Protein AF-0000000078825657 (afdb_homodimer)

Organism: Clostridium kluyveri (strain ATCC 8527 / DSM 555 / NBRC 12016 / NCIMB 10680 / K1) (NCBI:txid431943)

Structure (mmCIF, N/CA/C/O backbone):
data_AF-0000000078825657-model_v1
#
loop_
_entity.id
_entity.type
_entity.pdbx_description
1 polymer 'phosphoenolpyruvate--glycerone phosphotransferase'
#
loop_
_atom_site.group_PDB
_atom_site.id
_atom_site.type_symbol
_atom_site.label_atom_id
_atom_site.label_alt_id
_atom_site.label_comp_id
_atom_site.label_asym_id
_atom_site.label_entity_id
_atom_site.label_seq_id
_atom_site.pdbx_PDB_ins_code
_atom_site.Cartn_x
_atom_site.Cartn_y
_atom_site.Cartn_z
_atom_site.occupancy
_atom_site.B_iso_or_equiv
_atom_site.auth_seq_id
_atom_site.auth_comp_id
_atom_site.auth_asym_id
_atom_site.auth_atom_id
_atom_site.pdbx_PDB_model_num
ATOM 1 N N . MET A 1 1 ? 12.836 27.781 6.578 1 86.06 1 MET A N 1
ATOM 2 C CA . MET A 1 1 ? 13.523 26.703 7.297 1 86.06 1 MET A CA 1
ATOM 3 C C . MET A 1 1 ? 13.461 25.391 6.516 1 86.06 1 MET A C 1
ATOM 5 O O . MET A 1 1 ? 12.445 25.094 5.883 1 86.06 1 MET A O 1
ATOM 9 N N . SER A 1 2 ? 14.602 24.688 6.484 1 94.75 2 SER A N 1
ATOM 10 C CA . SER A 1 2 ? 14.664 23.375 5.848 1 94.75 2 SER A CA 1
ATOM 11 C C . SER A 1 2 ? 14.953 22.281 6.867 1 94.75 2 SER A C 1
ATOM 13 O O . SER A 1 2 ? 15.578 22.531 7.902 1 94.75 2 SER A O 1
ATOM 15 N N . ILE A 1 3 ? 14.375 21.156 6.621 1 96.5 3 ILE A N 1
ATOM 16 C CA . ILE A 1 3 ? 14.648 20.016 7.496 1 96.5 3 ILE A CA 1
ATOM 17 C C . ILE A 1 3 ? 15.336 18.906 6.707 1 96.5 3 ILE A C 1
ATOM 19 O O . ILE A 1 3 ? 15.109 18.766 5.504 1 96.5 3 ILE A O 1
ATOM 23 N N . ASN A 1 4 ? 16.219 18.203 7.438 1 97 4 ASN A N 1
ATOM 24 C CA . ASN A 1 4 ? 16.969 17.125 6.801 1 97 4 ASN A CA 1
ATOM 25 C C . ASN A 1 4 ? 16.406 15.75 7.164 1 97 4 ASN A C 1
ATOM 27 O O . ASN A 1 4 ? 15.375 15.656 7.832 1 97 4 ASN A O 1
ATOM 31 N N . GLY A 1 5 ? 17.047 14.68 6.699 1 97.38 5 GLY A N 1
ATOM 32 C CA . GLY A 1 5 ? 16.562 13.32 6.871 1 97.38 5 GLY A CA 1
ATOM 33 C C . GLY A 1 5 ? 16.438 12.906 8.328 1 97.38 5 GLY A C 1
ATOM 34 O O . GLY A 1 5 ? 15.484 12.211 8.703 1 97.38 5 GLY A O 1
ATOM 35 N N . VAL A 1 6 ? 17.359 13.289 9.102 1 97.12 6 VAL A N 1
ATOM 36 C CA . VAL A 1 6 ? 17.328 12.969 10.523 1 97.12 6 VAL A CA 1
ATOM 37 C C . VAL A 1 6 ? 16.109 13.617 11.18 1 97.12 6 VAL A C 1
ATOM 39 O O . VAL A 1 6 ? 15.43 12.992 11.992 1 97.12 6 VAL A O 1
ATOM 42 N N . GLN A 1 7 ? 15.859 14.836 10.82 1 97.19 7 GLN A N 1
ATOM 43 C CA . GLN A 1 7 ? 14.727 15.57 11.375 1 97.19 7 GLN A CA 1
ATOM 44 C C . GLN A 1 7 ? 13.406 15 10.875 1 97.19 7 GLN A C 1
ATOM 46 O O . GLN A 1 7 ? 12.406 15 11.602 1 97.19 7 GLN A O 1
ATOM 51 N N . VAL A 1 8 ? 13.359 14.5 9.625 1 98.06 8 VAL A N 1
ATOM 52 C CA . VAL A 1 8 ? 12.172 13.82 9.109 1 98.06 8 VAL A CA 1
ATOM 53 C C . VAL A 1 8 ? 11.891 12.578 9.945 1 98.06 8 VAL A C 1
ATOM 55 O O . VAL A 1 8 ? 10.742 12.312 10.305 1 98.06 8 VAL A O 1
ATOM 58 N N . ARG A 1 9 ? 12.875 11.852 10.266 1 97.62 9 ARG A N 1
ATOM 59 C CA . ARG A 1 9 ? 12.703 10.68 11.125 1 97.62 9 ARG A CA 1
ATOM 60 C C . ARG A 1 9 ? 12.148 11.07 12.484 1 97.62 9 ARG A C 1
ATOM 62 O O . ARG A 1 9 ? 11.305 10.367 13.047 1 97.62 9 ARG A O 1
ATOM 69 N N . GLU A 1 10 ? 12.656 12.164 13.039 1 97.5 10 GLU A N 1
ATOM 70 C CA . GLU A 1 10 ? 12.156 12.633 14.328 1 97.5 10 GLU A CA 1
ATOM 71 C C . GLU A 1 10 ? 10.672 12.992 14.25 1 97.5 10 GLU A C 1
ATOM 73 O O . GLU A 1 10 ? 9.914 12.734 15.188 1 97.5 10 GLU A O 1
ATOM 78 N N . ILE A 1 11 ? 10.297 13.57 13.18 1 98.19 11 ILE A N 1
ATOM 79 C CA . ILE A 1 11 ? 8.891 13.922 12.961 1 98.19 11 ILE A CA 1
ATOM 80 C C . ILE A 1 11 ? 8.047 12.656 12.883 1 98.19 11 ILE A C 1
ATOM 82 O O . ILE A 1 11 ? 6.984 12.57 13.5 1 98.19 11 ILE A O 1
ATOM 86 N N . LEU A 1 12 ? 8.539 11.633 12.133 1 98.5 12 LEU A N 1
ATOM 87 C CA . LEU A 1 12 ? 7.84 10.359 12.008 1 98.5 12 LEU A CA 1
ATOM 88 C C . LEU A 1 12 ? 7.715 9.672 13.359 1 98.5 12 LEU A C 1
ATOM 90 O O . LEU A 1 12 ? 6.68 9.078 13.672 1 98.5 12 LEU A O 1
ATOM 94 N N . ASN A 1 13 ? 8.742 9.766 14.164 1 98.25 13 ASN A N 1
ATOM 95 C CA . ASN A 1 13 ? 8.695 9.227 15.516 1 98.25 13 ASN A CA 1
ATOM 96 C C . ASN A 1 13 ? 7.641 9.93 16.359 1 98.25 13 ASN A C 1
ATOM 98 O O . ASN A 1 13 ? 6.922 9.289 17.125 1 98.25 13 ASN A O 1
ATOM 102 N N . SER A 1 14 ? 7.566 11.234 16.266 1 98.38 14 SER A N 1
ATOM 103 C CA . SER A 1 14 ? 6.555 12 16.984 1 98.38 14 SER A CA 1
ATOM 104 C C . SER A 1 14 ? 5.148 11.609 16.562 1 98.38 14 SER A C 1
ATOM 106 O O . SER A 1 14 ? 4.234 11.539 17.375 1 98.38 14 SER A O 1
ATOM 108 N N . MET A 1 15 ? 4.961 11.367 15.258 1 98.38 15 MET A N 1
ATOM 109 C CA . MET A 1 15 ? 3.686 10.883 14.742 1 98.38 15 MET A CA 1
ATOM 110 C C . MET A 1 15 ? 3.312 9.547 15.375 1 98.38 15 MET A C 1
ATOM 112 O O . MET A 1 15 ? 2.178 9.359 15.82 1 98.38 15 MET A O 1
ATOM 116 N N . ALA A 1 16 ? 4.289 8.633 15.391 1 98.38 16 ALA A N 1
ATOM 117 C CA . ALA A 1 16 ? 4.062 7.297 15.945 1 98.38 16 ALA A CA 1
ATOM 118 C C . ALA A 1 16 ? 3.672 7.379 17.422 1 98.38 16 ALA A C 1
ATOM 120 O O . ALA A 1 16 ? 2.76 6.68 17.875 1 98.38 16 ALA A O 1
ATOM 121 N N . ILE A 1 17 ? 4.328 8.219 18.172 1 98.31 17 ILE A N 1
ATOM 122 C CA . ILE A 1 17 ? 4.059 8.398 19.594 1 98.31 17 ILE A CA 1
ATOM 123 C C . ILE A 1 17 ? 2.652 8.961 19.797 1 98.31 17 ILE A C 1
ATOM 125 O O . ILE A 1 17 ? 1.889 8.469 20.625 1 98.31 17 ILE A O 1
ATOM 129 N N . LEU A 1 18 ? 2.346 9.977 19 1 98.56 18 LEU A N 1
ATOM 130 C CA . LEU A 1 18 ? 1.042 10.617 19.156 1 98.56 18 LEU A CA 1
ATOM 131 C C . LEU A 1 18 ? -0.081 9.656 18.781 1 98.56 18 LEU A C 1
ATOM 133 O O . LEU A 1 18 ? -1.13 9.641 19.438 1 98.56 18 LEU A O 1
ATOM 137 N N . ILE A 1 19 ? 0.106 8.836 17.734 1 98.56 19 ILE A N 1
ATOM 138 C CA . ILE A 1 19 ? -0.873 7.824 17.359 1 98.56 19 ILE A CA 1
ATOM 139 C C . ILE A 1 19 ? -1.021 6.805 18.484 1 98.56 19 ILE A C 1
ATOM 141 O O . ILE A 1 19 ? -2.139 6.438 18.859 1 98.56 19 ILE A O 1
ATOM 145 N N . ASN A 1 20 ? 0.062 6.383 19.016 1 98.5 20 ASN A N 1
ATOM 146 C CA . ASN A 1 20 ? 0.04 5.422 20.109 1 98.5 20 ASN A CA 1
ATOM 147 C C . ASN A 1 20 ? -0.72 5.969 21.312 1 98.5 20 ASN A C 1
ATOM 149 O O . ASN A 1 20 ? -1.513 5.25 21.938 1 98.5 20 ASN A O 1
ATOM 153 N N . GLU A 1 21 ? -0.521 7.207 21.656 1 98.62 21 GLU A N 1
ATOM 154 C CA . GLU A 1 21 ? -1.173 7.852 22.781 1 98.62 21 GLU A CA 1
ATOM 155 C C . GLU A 1 21 ? -2.676 7.98 22.562 1 98.62 21 GLU A C 1
ATOM 157 O O . GLU A 1 21 ? -3.441 8.148 23.516 1 98.62 21 GLU A O 1
ATOM 162 N N . ASN A 1 22 ? -3.092 7.914 21.297 1 98.69 22 ASN A N 1
ATOM 163 C CA . ASN A 1 22 ? -4.496 8.133 20.969 1 98.69 22 ASN A CA 1
ATOM 164 C C . ASN A 1 22 ? -5.148 6.871 20.422 1 98.69 22 ASN A C 1
ATOM 166 O O . ASN A 1 22 ? -6.199 6.941 19.781 1 98.69 22 ASN A O 1
ATOM 170 N N . VAL A 1 23 ? -4.555 5.688 20.594 1 98.56 23 VAL A N 1
ATOM 171 C CA . VAL A 1 23 ? -5.047 4.426 20.047 1 98.56 23 VAL A CA 1
ATOM 172 C C . VAL A 1 23 ? -6.473 4.18 20.531 1 98.56 23 VAL A C 1
ATOM 174 O O . VAL A 1 23 ? -7.363 3.881 19.734 1 98.56 23 VAL A O 1
ATOM 177 N N . ASP A 1 24 ? -6.715 4.32 21.828 1 98.38 24 ASP A N 1
ATOM 178 C CA . ASP A 1 24 ? -8.031 4.055 22.391 1 98.38 24 ASP A CA 1
ATOM 179 C C . ASP A 1 24 ? -9.07 5.043 21.875 1 98.38 24 ASP A C 1
ATOM 181 O O . ASP A 1 24 ? -10.195 4.656 21.547 1 98.38 24 ASP A O 1
ATOM 185 N N . TYR A 1 25 ? -8.688 6.32 21.828 1 98.44 25 TYR A N 1
ATOM 186 C CA . TYR A 1 25 ? -9.586 7.355 21.328 1 98.44 25 TYR A CA 1
ATOM 187 C C . TYR A 1 25 ? -9.984 7.09 19.891 1 98.44 25 TYR A C 1
ATOM 189 O O . TYR A 1 25 ? -11.172 7.109 19.547 1 98.44 25 TYR A O 1
ATOM 197 N N . LEU A 1 26 ? -9.023 6.758 19 1 98.38 26 LEU A N 1
ATOM 198 C CA . LEU A 1 26 ? -9.273 6.488 17.594 1 98.38 26 LEU A CA 1
ATOM 199 C C . LEU A 1 26 ? -10.086 5.211 17.406 1 98.38 26 LEU A C 1
ATOM 201 O O . LEU A 1 26 ? -10.922 5.121 16.516 1 98.38 26 LEU A O 1
ATOM 205 N N . THR A 1 27 ? -9.805 4.223 18.281 1 97.88 27 THR A N 1
ATOM 206 C CA . THR A 1 27 ? -10.555 2.971 18.266 1 97.88 27 THR A CA 1
ATOM 207 C C . THR A 1 27 ? -12.016 3.207 18.641 1 97.88 27 THR A C 1
ATOM 209 O O . THR A 1 27 ? -12.922 2.654 18.016 1 97.88 27 THR A O 1
ATOM 212 N N . GLU A 1 28 ? -12.203 3.994 19.625 1 97.69 28 GLU A N 1
ATOM 213 C CA . GLU A 1 28 ? -13.555 4.328 20.062 1 97.69 28 GLU A CA 1
ATOM 214 C C . GLU A 1 28 ? -14.328 5.066 18.969 1 97.69 28 GLU A C 1
ATOM 216 O O . GLU A 1 28 ? -15.5 4.773 18.734 1 97.69 28 GLU A O 1
ATOM 221 N N . LEU A 1 29 ? -13.695 6.062 18.328 1 97 29 LEU A N 1
ATOM 222 C CA . LEU A 1 29 ? -14.328 6.789 17.234 1 97 29 LEU A CA 1
ATOM 223 C C . LEU A 1 29 ? -14.773 5.836 16.141 1 97 29 LEU A C 1
ATOM 225 O O . LEU A 1 29 ? -15.898 5.938 15.633 1 97 29 LEU A O 1
ATOM 229 N N . ASP A 1 30 ? -13.906 4.871 15.82 1 95.38 30 ASP A N 1
ATOM 230 C CA . ASP A 1 30 ? -14.172 3.939 14.727 1 95.38 30 ASP A CA 1
ATOM 231 C C . ASP A 1 30 ? -15.219 2.902 15.133 1 95.38 30 ASP A C 1
ATOM 233 O O . ASP A 1 30 ? -15.977 2.418 14.297 1 95.38 30 ASP A O 1
ATOM 237 N N . ALA A 1 31 ? -15.273 2.551 16.406 1 95.31 31 ALA A N 1
ATOM 238 C CA . ALA A 1 31 ? -16.266 1.603 16.906 1 95.31 31 ALA A CA 1
ATOM 239 C C . ALA A 1 31 ? -17.672 2.168 16.766 1 95.31 31 ALA A C 1
ATOM 241 O O . ALA A 1 31 ? -18.625 1.426 16.531 1 95.31 31 ALA A O 1
ATOM 242 N N . ALA A 1 32 ? -17.766 3.416 16.891 1 94.56 32 ALA A N 1
ATOM 243 C CA . ALA A 1 32 ? -19.078 4.074 16.828 1 94.56 32 ALA A CA 1
ATOM 244 C C . ALA A 1 32 ? -19.656 4.035 15.422 1 94.56 32 ALA A C 1
ATOM 246 O O . ALA A 1 32 ? -20.875 3.947 15.242 1 94.56 32 ALA A O 1
ATOM 247 N N . ILE A 1 33 ? -18.797 4.004 14.406 1 92.62 33 ILE A N 1
ATOM 248 C CA . ILE A 1 33 ? -19.359 4.141 13.062 1 92.62 33 ILE A CA 1
ATOM 249 C C . ILE A 1 33 ? -18.672 3.154 12.117 1 92.62 33 ILE A C 1
ATOM 251 O O . ILE A 1 33 ? -18.828 3.24 10.898 1 92.62 33 ILE A O 1
ATOM 255 N N . GLY A 1 34 ? -17.875 2.338 12.617 1 89.31 34 GLY A N 1
ATOM 256 C CA . GLY A 1 34 ? -17.172 1.355 11.812 1 89.31 34 GLY A CA 1
ATOM 257 C C . GLY A 1 34 ? -16.906 0.057 12.555 1 89.31 34 GLY A C 1
ATOM 258 O O . GLY A 1 34 ? -17.797 -0.482 13.203 1 89.31 34 GLY A O 1
ATOM 259 N N . ASP A 1 35 ? -15.711 -0.531 12.422 1 88.75 35 ASP A N 1
ATOM 260 C CA . ASP A 1 35 ? -15.453 -1.848 12.992 1 88.75 35 ASP A CA 1
ATOM 261 C C . ASP A 1 35 ? -14.469 -1.753 14.164 1 88.75 35 ASP A C 1
ATOM 263 O O . ASP A 1 35 ? -14.023 -2.773 14.688 1 88.75 35 ASP A O 1
ATOM 267 N N . GLY A 1 36 ? -13.992 -0.543 14.469 1 94.38 36 GLY A N 1
ATOM 268 C CA . GLY A 1 36 ? -13.273 -0.294 15.711 1 94.38 36 GLY A CA 1
ATOM 269 C C . GLY A 1 36 ? -11.82 -0.728 15.656 1 94.38 36 GLY A C 1
ATOM 270 O O . GLY A 1 36 ? -11.227 -1.055 16.688 1 94.38 36 GLY A O 1
ATOM 271 N N . ASP A 1 37 ? -11.234 -0.747 14.484 1 94.56 37 ASP A N 1
ATOM 272 C CA . ASP A 1 37 ? -9.859 -1.23 14.43 1 94.56 37 ASP A CA 1
ATOM 273 C C . ASP A 1 37 ? -8.914 -0.141 13.93 1 94.56 37 ASP A C 1
ATOM 275 O O . ASP A 1 37 ? -7.715 -0.38 13.758 1 94.56 37 ASP A O 1
ATOM 279 N N . HIS A 1 38 ? -9.391 1.08 13.727 1 96.25 38 HIS A N 1
ATOM 280 C CA . HIS A 1 38 ? -8.609 2.16 13.133 1 96.25 38 HIS A CA 1
ATOM 281 C C . HIS A 1 38 ? -7.379 2.479 13.977 1 96.25 38 HIS A C 1
ATOM 283 O O . HIS A 1 38 ? -6.262 2.533 13.461 1 96.25 38 HIS A O 1
ATOM 289 N N . GLY A 1 39 ? -7.629 2.703 15.297 1 97.88 39 GLY A N 1
ATOM 290 C CA . GLY A 1 39 ? -6.523 3.049 16.172 1 97.88 39 GLY A CA 1
ATOM 291 C C . GLY A 1 39 ? -5.473 1.957 16.281 1 97.88 39 GLY A C 1
ATOM 292 O O . GLY A 1 39 ? -4.277 2.227 16.156 1 97.88 39 GLY A O 1
ATOM 293 N N . LEU A 1 40 ? -5.914 0.751 16.422 1 97.38 40 LEU A N 1
ATOM 294 C CA . LEU A 1 40 ? -5.008 -0.385 16.562 1 97.38 40 LEU A CA 1
ATOM 295 C C . LEU A 1 40 ? -4.211 -0.599 15.273 1 97.38 40 LEU A C 1
ATOM 297 O O . LEU A 1 40 ? -3.01 -0.87 15.32 1 97.38 40 LEU A O 1
ATOM 301 N N . ASN A 1 41 ? -4.863 -0.48 14.203 1 95.88 41 ASN A N 1
ATOM 302 C CA . ASN A 1 41 ? -4.199 -0.661 12.914 1 95.88 41 ASN A CA 1
ATOM 303 C C . ASN A 1 41 ? -3.123 0.396 12.688 1 95.88 41 ASN A C 1
ATOM 305 O O . ASN A 1 41 ? -2.016 0.077 12.25 1 95.88 41 ASN A O 1
ATOM 309 N N . LEU A 1 42 ? -3.459 1.625 12.961 1 98.12 42 LEU A N 1
ATOM 310 C CA . LEU A 1 42 ? -2.49 2.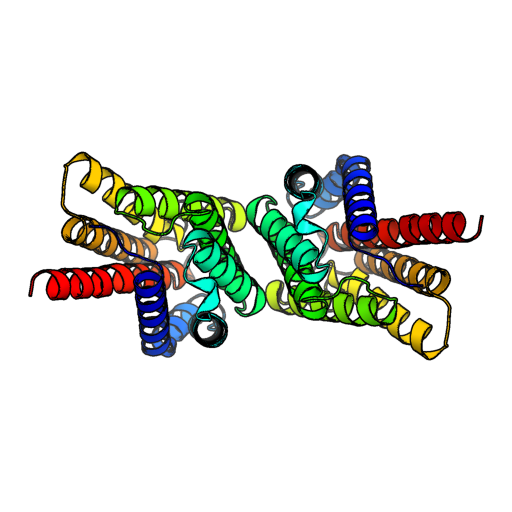695 12.758 1 98.12 42 LEU A CA 1
ATOM 311 C C . LEU A 1 42 ? -1.305 2.543 13.711 1 98.12 42 LEU A C 1
ATOM 313 O O . LEU A 1 42 ? -0.16 2.793 13.32 1 98.12 42 LEU A O 1
ATOM 317 N N . ASP A 1 43 ? -1.597 2.188 14.914 1 98.5 43 ASP A N 1
ATOM 318 C CA . ASP A 1 43 ? -0.525 1.983 15.883 1 98.5 43 ASP A CA 1
ATOM 319 C C . ASP A 1 43 ? 0.44 0.896 15.414 1 98.5 43 ASP A C 1
ATOM 321 O O . ASP A 1 43 ? 1.658 1.06 15.5 1 98.5 43 ASP A O 1
ATOM 325 N N . LYS A 1 44 ? -0.073 -0.197 14.945 1 97.62 44 LYS A N 1
ATOM 326 C CA . LYS A 1 44 ? 0.753 -1.274 14.406 1 97.62 44 LYS A CA 1
ATOM 327 C C . LYS A 1 44 ? 1.613 -0.782 13.25 1 97.62 44 LYS A C 1
ATOM 329 O O . LYS A 1 44 ? 2.807 -1.086 13.18 1 97.62 44 LYS A O 1
ATOM 334 N N . GLY A 1 45 ? 0.993 -0.05 12.352 1 97.75 45 GLY A N 1
ATOM 335 C CA . GLY A 1 45 ? 1.702 0.481 11.195 1 97.75 45 GLY A CA 1
ATOM 336 C C . GLY A 1 45 ? 2.846 1.404 11.57 1 97.75 45 GLY A C 1
ATOM 337 O O . GLY A 1 45 ? 3.973 1.228 11.109 1 97.75 45 GLY A O 1
ATOM 338 N N . PHE A 1 46 ? 2.607 2.318 12.414 1 98.38 46 PHE A N 1
ATOM 339 C CA . PHE A 1 46 ? 3.623 3.311 12.742 1 98.38 46 PHE A CA 1
ATOM 340 C C . PHE A 1 46 ? 4.66 2.727 13.695 1 98.38 46 PHE A C 1
ATOM 342 O O . PHE A 1 46 ? 5.809 3.176 13.719 1 98.38 46 PHE A O 1
ATOM 349 N N . THR A 1 47 ? 4.297 1.748 14.484 1 98.06 47 THR A N 1
ATOM 350 C CA . THR A 1 47 ? 5.289 0.994 15.234 1 98.06 47 THR A CA 1
ATOM 351 C C . THR A 1 47 ? 6.27 0.296 14.297 1 98.06 47 THR A C 1
ATOM 353 O O . THR A 1 47 ? 7.477 0.304 14.531 1 98.06 47 THR A O 1
ATOM 356 N N . ALA A 1 48 ? 5.719 -0.32 13.25 1 97.38 48 ALA A N 1
ATOM 357 C CA . ALA A 1 48 ? 6.562 -0.961 12.25 1 97.38 48 ALA A CA 1
ATOM 358 C C . ALA A 1 48 ? 7.48 0.056 11.57 1 97.38 48 ALA A C 1
ATOM 360 O O . ALA A 1 48 ? 8.633 -0.245 11.273 1 97.38 48 ALA A O 1
ATOM 361 N N . VAL A 1 49 ? 6.984 1.274 11.32 1 97.88 49 VAL A N 1
ATOM 362 C CA . VAL A 1 49 ? 7.785 2.338 10.719 1 97.88 49 VAL A CA 1
ATOM 363 C C . VAL A 1 49 ? 8.984 2.641 11.609 1 97.88 49 VAL A C 1
ATOM 365 O O . VAL A 1 49 ? 10.125 2.684 11.133 1 97.88 49 VAL A O 1
ATOM 368 N N . ARG A 1 50 ? 8.766 2.785 12.875 1 97.06 50 ARG A N 1
ATOM 369 C CA . ARG A 1 50 ? 9.836 3.1 13.812 1 97.06 50 ARG A CA 1
ATOM 370 C C . ARG A 1 50 ? 10.875 1.982 13.852 1 97.06 50 ARG A C 1
ATOM 372 O O . ARG A 1 50 ? 12.078 2.246 13.945 1 97.06 50 ARG A O 1
ATOM 379 N N . ARG A 1 51 ? 10.43 0.79 13.766 1 96.31 51 ARG A N 1
ATOM 380 C CA . ARG A 1 51 ? 11.305 -0.374 13.859 1 96.31 51 ARG A CA 1
ATOM 381 C C . ARG A 1 51 ? 12.125 -0.549 12.586 1 96.31 51 ARG A C 1
ATOM 383 O O . ARG A 1 51 ? 13.297 -0.918 12.648 1 96.31 51 ARG A O 1
ATOM 390 N N . LYS A 1 52 ? 11.586 -0.219 11.438 1 94.38 52 LYS A N 1
ATOM 391 C CA . LYS A 1 52 ? 12.18 -0.633 10.164 1 94.38 52 LYS A CA 1
ATOM 392 C C . LYS A 1 52 ? 12.977 0.506 9.539 1 94.38 52 LYS A C 1
ATOM 394 O O . LYS A 1 52 ? 13.828 0.272 8.68 1 94.38 52 LYS A O 1
ATOM 399 N N . LEU A 1 53 ? 12.648 1.732 9.898 1 93.94 53 LEU A N 1
ATOM 400 C CA . LEU A 1 53 ? 13.438 2.846 9.375 1 93.94 53 LEU A CA 1
ATOM 401 C C . LEU A 1 53 ? 14.82 2.879 10.023 1 93.94 53 LEU A C 1
ATOM 403 O O . LEU A 1 53 ? 14.938 2.971 11.242 1 93.94 53 LEU A O 1
ATOM 407 N N . LYS A 1 54 ? 15.914 2.816 9.156 1 90.25 54 LYS A N 1
ATOM 408 C CA . LYS A 1 54 ? 17.297 2.719 9.625 1 90.25 54 LYS A CA 1
ATOM 409 C C . LYS A 1 54 ? 18.094 3.947 9.219 1 90.25 54 LYS A C 1
ATOM 411 O O . LYS A 1 54 ? 17.625 4.777 8.438 1 90.25 54 LYS A O 1
ATOM 416 N N . ASP A 1 55 ? 19.312 4.004 9.719 1 87.25 55 ASP A N 1
ATOM 417 C CA . ASP A 1 55 ? 20.188 5.141 9.469 1 87.25 55 ASP A CA 1
ATOM 418 C C . ASP A 1 55 ? 20.531 5.25 7.98 1 87.25 55 ASP A C 1
ATOM 420 O O . ASP A 1 55 ? 20.656 6.352 7.445 1 87.25 55 ASP A O 1
ATOM 424 N N . LYS A 1 56 ? 20.609 4.203 7.32 1 85.25 56 LYS A N 1
ATOM 425 C CA . LYS A 1 56 ? 21.016 4.184 5.914 1 85.25 56 LYS A CA 1
ATOM 426 C C . LYS A 1 56 ? 19.938 4.816 5.031 1 85.25 56 LYS A C 1
ATOM 428 O O . LYS A 1 56 ? 20.203 5.172 3.881 1 85.25 56 LYS A O 1
ATOM 433 N N . ASP A 1 57 ? 18.812 4.91 5.578 1 86 57 ASP A N 1
ATOM 434 C CA . ASP A 1 57 ? 17.688 5.434 4.801 1 86 57 ASP A CA 1
ATOM 435 C C . ASP A 1 57 ? 17.656 6.961 4.848 1 86 57 ASP A C 1
ATOM 437 O O . ASP A 1 57 ? 16.938 7.594 4.066 1 86 57 ASP A O 1
ATOM 441 N N . LEU A 1 58 ? 18.5 7.617 5.629 1 90.12 58 LEU A N 1
ATOM 442 C CA . LEU A 1 58 ? 18.219 8.984 6.066 1 90.12 58 LEU A CA 1
ATOM 443 C C . LEU A 1 58 ? 18.859 10 5.117 1 90.12 58 LEU A C 1
ATOM 445 O O . LEU A 1 58 ? 18.672 11.203 5.289 1 90.12 58 LEU A O 1
ATOM 449 N N . ASN A 1 59 ? 19.469 9.609 4.027 1 92.06 59 ASN A N 1
ATOM 450 C CA . ASN A 1 59 ? 20.188 10.539 3.158 1 92.06 59 ASN A CA 1
ATOM 451 C C . ASN A 1 59 ? 19.312 11.008 2 1 92.06 59 ASN A C 1
ATOM 453 O O . ASN A 1 59 ? 19.719 11.883 1.228 1 92.06 59 ASN A O 1
ATOM 457 N N . ASP A 1 60 ? 18.156 10.477 1.838 1 96.94 60 ASP A N 1
ATOM 458 C CA . ASP A 1 60 ? 17.203 10.805 0.79 1 96.94 60 ASP A CA 1
ATOM 459 C C . ASP A 1 60 ? 15.773 10.844 1.343 1 96.94 60 ASP A C 1
ATOM 461 O O . ASP A 1 60 ? 15.172 9.797 1.6 1 96.94 60 ASP A O 1
ATOM 465 N N . ILE A 1 61 ? 15.242 12.055 1.428 1 98.25 61 ILE A N 1
ATOM 466 C CA . ILE A 1 61 ? 13.953 12.25 2.076 1 98.25 61 ILE A CA 1
ATOM 467 C C . ILE A 1 61 ? 12.859 11.547 1.273 1 98.25 61 ILE A C 1
ATOM 469 O O . ILE A 1 61 ? 11.922 10.992 1.847 1 98.25 61 ILE A O 1
ATOM 473 N N . GLY A 1 62 ? 12.992 11.578 -0.056 1 98 62 GLY A N 1
ATOM 474 C CA . GLY A 1 62 ? 12.07 10.812 -0.876 1 98 62 GLY A CA 1
ATOM 475 C C . GLY A 1 62 ? 12.086 9.328 -0.561 1 98 62 GLY A C 1
ATOM 476 O O . GLY A 1 62 ? 11.031 8.695 -0.468 1 98 62 GLY A O 1
ATOM 477 N N . HIS A 1 63 ? 13.266 8.812 -0.369 1 96.25 63 HIS A N 1
ATOM 478 C CA . HIS A 1 63 ? 13.422 7.398 -0.027 1 96.25 63 HIS A CA 1
ATOM 479 C C . HIS A 1 63 ? 12.805 7.094 1.335 1 96.25 63 HIS A C 1
ATOM 481 O O . HIS A 1 63 ? 12.141 6.066 1.505 1 96.25 63 HIS A O 1
ATOM 487 N N . ILE A 1 64 ? 13 7.984 2.314 1 98 64 ILE A N 1
ATOM 488 C CA . ILE A 1 64 ? 12.414 7.809 3.639 1 98 64 ILE A CA 1
ATOM 489 C C . ILE A 1 64 ? 10.898 7.68 3.521 1 98 64 ILE A C 1
ATOM 491 O O . ILE A 1 64 ? 10.312 6.719 4.02 1 98 64 ILE A O 1
ATOM 495 N N . LEU A 1 65 ? 10.312 8.609 2.805 1 98.44 65 LEU A N 1
ATOM 496 C CA . LEU A 1 65 ? 8.859 8.672 2.748 1 98.44 65 LEU A CA 1
ATOM 497 C C . LEU A 1 65 ? 8.289 7.5 1.958 1 98.44 65 LEU A C 1
ATOM 499 O O . LEU A 1 65 ? 7.262 6.934 2.332 1 98.44 65 LEU A O 1
ATOM 503 N N . LYS A 1 66 ? 8.961 7.094 0.891 1 96.25 66 LYS A N 1
ATOM 504 C CA . LYS A 1 66 ? 8.523 5.926 0.134 1 96.25 66 LYS A CA 1
ATOM 505 C C . LYS A 1 66 ? 8.602 4.66 0.981 1 96.25 66 LYS A C 1
ATOM 507 O O . LYS A 1 66 ? 7.703 3.82 0.939 1 96.25 66 LYS A O 1
ATOM 512 N N . LYS A 1 67 ? 9.664 4.52 1.712 1 96.06 67 LYS A N 1
ATOM 513 C CA . LYS A 1 67 ? 9.82 3.369 2.596 1 96.06 67 LYS A CA 1
ATOM 514 C C . LYS A 1 67 ? 8.727 3.34 3.66 1 96.06 67 LYS A C 1
ATOM 516 O O . LYS A 1 67 ? 8.164 2.283 3.951 1 96.06 67 LYS A O 1
ATOM 521 N N . VAL A 1 68 ? 8.414 4.5 4.254 1 98.06 68 VAL A N 1
ATOM 522 C CA . VAL A 1 68 ? 7.32 4.602 5.211 1 98.06 68 VAL A CA 1
ATOM 523 C C . VAL A 1 68 ? 6.023 4.129 4.562 1 98.06 68 VAL A C 1
ATOM 525 O O . VAL A 1 68 ? 5.277 3.344 5.152 1 98.06 68 VAL A O 1
ATOM 528 N N . GLY A 1 69 ? 5.77 4.625 3.338 1 97.62 69 GLY A N 1
ATOM 529 C CA . GLY A 1 69 ? 4.574 4.211 2.621 1 97.62 69 GLY A CA 1
ATOM 530 C C . GLY A 1 69 ? 4.488 2.709 2.42 1 97.62 69 GLY A C 1
ATOM 531 O O . GLY A 1 69 ? 3.439 2.105 2.652 1 97.62 69 GLY A O 1
ATOM 532 N N . MET A 1 70 ? 5.582 2.113 2.078 1 94.81 70 MET A N 1
ATOM 533 C CA . MET A 1 70 ? 5.613 0.671 1.854 1 94.81 70 MET A CA 1
ATOM 534 C C . MET A 1 70 ? 5.363 -0.087 3.152 1 94.81 70 MET A C 1
ATOM 536 O O . MET A 1 70 ? 4.656 -1.096 3.16 1 94.81 70 MET A O 1
ATOM 540 N N . ILE A 1 71 ? 5.938 0.359 4.203 1 95.75 71 ILE A N 1
ATOM 541 C CA . ILE A 1 71 ? 5.758 -0.28 5.5 1 95.75 71 ILE A CA 1
ATOM 542 C C . ILE A 1 71 ? 4.289 -0.203 5.914 1 95.75 71 ILE A C 1
ATOM 544 O O . ILE A 1 71 ? 3.721 -1.184 6.402 1 95.75 71 ILE A O 1
ATOM 548 N N . LEU A 1 72 ? 3.689 0.959 5.668 1 97.19 72 LEU A N 1
ATOM 549 C CA . LEU A 1 72 ? 2.293 1.134 6.051 1 97.19 72 LEU A CA 1
ATOM 550 C C . LEU A 1 72 ? 1.384 0.235 5.219 1 97.19 72 LEU A C 1
ATOM 552 O O . LEU A 1 72 ? 0.491 -0.422 5.758 1 97.19 72 LEU A O 1
ATOM 556 N N . VAL A 1 73 ? 1.614 0.197 3.959 1 94.56 73 VAL A N 1
ATOM 557 C CA . VAL A 1 73 ? 0.813 -0.643 3.076 1 94.56 73 VAL A CA 1
ATOM 558 C C . VAL A 1 73 ? 0.912 -2.102 3.518 1 94.56 73 VAL A C 1
ATOM 560 O O . VAL A 1 73 ? -0.074 -2.84 3.467 1 94.56 73 VAL A O 1
ATOM 563 N N . SER A 1 74 ? 2.012 -2.486 4.027 1 93.81 74 SER A N 1
ATOM 564 C CA . SER A 1 74 ? 2.279 -3.898 4.285 1 93.81 74 SER A CA 1
ATOM 565 C C . SER A 1 74 ? 1.923 -4.273 5.723 1 93.81 74 SER A C 1
ATOM 567 O O . SER A 1 74 ? 1.749 -5.453 6.035 1 93.81 74 SER A O 1
ATOM 569 N N . ASN A 1 75 ? 1.762 -3.293 6.582 1 93.62 75 ASN A N 1
ATOM 570 C CA . ASN A 1 75 ? 1.682 -3.645 7.996 1 93.62 75 ASN A CA 1
ATOM 571 C C . ASN A 1 75 ? 0.434 -3.059 8.648 1 93.62 75 ASN A C 1
ATOM 573 O O . ASN A 1 75 ? 0.157 -3.326 9.82 1 93.62 75 ASN A O 1
ATOM 577 N N . THR A 1 76 ? -0.214 -2.213 7.984 1 93.06 76 THR A N 1
ATOM 578 C CA . THR A 1 76 ? -1.41 -1.587 8.539 1 93.06 76 THR A CA 1
ATOM 579 C C . THR A 1 76 ? -2.67 -2.199 7.93 1 93.06 76 THR A C 1
ATOM 581 O O . THR A 1 76 ? -2.816 -2.246 6.707 1 93.06 76 THR A O 1
ATOM 584 N N . GLY A 1 77 ? -3.516 -2.65 8.758 1 87.31 77 GLY A N 1
ATOM 585 C CA . GLY A 1 77 ? -4.785 -3.182 8.297 1 87.31 77 GLY A CA 1
ATOM 586 C C . GLY A 1 77 ? -5.785 -2.102 7.93 1 87.31 77 GLY A C 1
ATOM 587 O O . GLY A 1 77 ? -5.57 -0.923 8.227 1 87.31 77 GLY A O 1
ATOM 588 N N . GLY A 1 78 ? -6.82 -2.566 7.18 1 84.69 78 GLY A N 1
ATOM 589 C CA . GLY A 1 78 ? -7.91 -1.662 6.859 1 84.69 78 GLY A CA 1
ATOM 590 C C . GLY A 1 78 ? -7.586 -0.705 5.73 1 84.69 78 GLY A C 1
ATOM 591 O O . GLY A 1 78 ? -6.48 -0.733 5.188 1 84.69 78 GLY A O 1
ATOM 592 N N . ALA A 1 79 ? -8.492 0.182 5.434 1 87.25 79 ALA A N 1
ATOM 593 C CA . ALA A 1 79 ? -8.336 1.15 4.352 1 87.25 79 ALA A CA 1
ATOM 594 C C . ALA A 1 79 ? -7.27 2.188 4.688 1 87.25 79 ALA A C 1
ATOM 596 O O . ALA A 1 79 ? -6.605 2.717 3.795 1 87.25 79 ALA A O 1
ATOM 597 N N . SER A 1 80 ? -7.07 2.4 5.984 1 93.56 80 SER A N 1
ATOM 598 C CA . SER A 1 80 ? -6.125 3.432 6.395 1 93.56 80 SER A CA 1
ATOM 599 C C . SER A 1 80 ? -4.699 3.072 5.98 1 93.56 80 SER A C 1
ATOM 601 O O . SER A 1 80 ? -3.912 3.949 5.625 1 93.56 80 SER A O 1
ATOM 603 N N . GLY A 1 81 ? -4.348 1.795 6 1 94.19 81 GLY A N 1
ATOM 604 C CA . GLY A 1 81 ? -3.029 1.371 5.555 1 94.19 81 GLY A CA 1
ATOM 605 C C . GLY A 1 81 ? -2.752 1.711 4.105 1 94.19 81 GLY A C 1
ATOM 606 O O . GLY A 1 81 ? -1.694 2.256 3.779 1 94.19 81 GLY A O 1
ATOM 607 N N . SER A 1 82 ? -3.691 1.386 3.297 1 93.25 82 SER A N 1
ATOM 608 C CA . SER A 1 82 ? -3.547 1.662 1.871 1 93.25 82 SER A CA 1
ATOM 609 C C . SER A 1 82 ? -3.555 3.162 1.595 1 93.25 82 SER A C 1
ATOM 611 O O . SER A 1 82 ? -2.764 3.652 0.787 1 93.25 82 SER A O 1
ATOM 613 N N . LEU A 1 83 ? -4.43 3.879 2.26 1 95.56 83 LEU A N 1
ATOM 614 C CA . LEU A 1 83 ? -4.582 5.309 2.014 1 95.56 83 LEU A CA 1
ATOM 615 C C . LEU A 1 83 ? -3.354 6.078 2.488 1 95.56 83 LEU A C 1
ATOM 617 O O . LEU A 1 83 ? -2.756 6.836 1.722 1 95.56 83 LEU A O 1
ATOM 621 N N . TYR A 1 84 ? -2.932 5.816 3.674 1 97.56 84 TYR A N 1
ATOM 622 C CA . TYR A 1 84 ? -1.743 6.496 4.18 1 97.56 84 TYR A CA 1
ATOM 623 C C . TYR A 1 84 ? -0.488 5.992 3.475 1 97.56 84 TYR A C 1
ATOM 625 O O . TYR A 1 84 ? 0.448 6.758 3.238 1 97.56 84 TYR A O 1
ATOM 633 N N . GLY A 1 85 ? -0.437 4.652 3.234 1 97.25 85 GLY A N 1
ATOM 634 C CA . GLY A 1 85 ? 0.682 4.152 2.449 1 97.25 85 GLY A CA 1
ATOM 635 C C . GLY A 1 85 ? 0.845 4.871 1.122 1 97.25 85 GLY A C 1
ATOM 636 O O . GLY A 1 85 ? 1.941 5.324 0.786 1 97.25 85 GLY A O 1
ATOM 637 N N . THR A 1 86 ? -0.22 5.016 0.404 1 96.62 86 THR A N 1
ATOM 638 C CA . THR A 1 86 ? -0.216 5.715 -0.875 1 96.62 86 THR A CA 1
ATOM 639 C C . THR A 1 86 ? 0.18 7.176 -0.691 1 96.62 86 THR A C 1
ATOM 641 O O . THR A 1 86 ? 0.962 7.719 -1.476 1 96.62 86 THR A O 1
ATOM 644 N N . ALA A 1 87 ? -0.361 7.816 0.313 1 98.12 87 ALA A N 1
ATOM 645 C CA . ALA A 1 87 ? -0.068 9.219 0.597 1 98.12 87 ALA A CA 1
ATOM 646 C C . ALA A 1 87 ? 1.43 9.438 0.792 1 98.12 87 ALA A C 1
ATOM 648 O O . ALA A 1 87 ? 2.01 10.359 0.212 1 98.12 87 ALA A O 1
ATOM 649 N N . PHE A 1 88 ? 2.062 8.562 1.582 1 98.56 88 PHE A N 1
ATOM 650 C CA . PHE A 1 88 ? 3.484 8.719 1.87 1 98.56 88 PHE A CA 1
ATOM 651 C C . PHE A 1 88 ? 4.324 8.406 0.637 1 98.56 88 PHE A C 1
ATOM 653 O O . PHE A 1 88 ? 5.328 9.07 0.381 1 98.56 88 PHE A O 1
ATOM 660 N N . ILE A 1 89 ? 3.939 7.418 -0.127 1 97 89 ILE A N 1
ATOM 661 C CA . ILE A 1 89 ? 4.672 7.086 -1.344 1 97 89 ILE A CA 1
ATOM 662 C C . ILE A 1 89 ? 4.621 8.258 -2.316 1 97 89 ILE A C 1
ATOM 664 O O . ILE A 1 89 ? 5.652 8.703 -2.826 1 97 89 ILE A O 1
ATOM 668 N N . ARG A 1 90 ? 3.453 8.797 -2.527 1 96.75 90 ARG A N 1
ATOM 669 C CA . ARG A 1 90 ? 3.287 9.914 -3.453 1 96.75 90 ARG A CA 1
ATOM 670 C C . ARG A 1 90 ? 4.027 11.148 -2.959 1 96.75 90 ARG A C 1
ATOM 672 O O . ARG A 1 90 ? 4.652 11.859 -3.746 1 96.75 90 ARG A O 1
ATOM 679 N N . ALA A 1 91 ? 3.938 11.414 -1.691 1 98.5 91 ALA A N 1
ATOM 680 C CA . ALA A 1 91 ? 4.719 12.5 -1.112 1 98.5 91 ALA A CA 1
ATOM 681 C C . ALA A 1 91 ? 6.211 12.297 -1.354 1 98.5 91 ALA A C 1
ATOM 683 O O . ALA A 1 91 ? 6.922 13.234 -1.723 1 98.5 91 ALA A O 1
ATOM 684 N N . GLY A 1 92 ? 6.699 11.094 -1.146 1 98.06 92 GLY A N 1
ATOM 685 C CA . GLY A 1 92 ? 8.109 10.773 -1.325 1 98.06 92 GLY A CA 1
ATOM 686 C C . GLY A 1 92 ? 8.594 10.992 -2.746 1 98.06 92 GLY A C 1
ATOM 687 O O . GLY A 1 92 ? 9.742 11.391 -2.961 1 98.06 92 GLY A O 1
ATOM 688 N N . MET A 1 93 ? 7.75 10.75 -3.682 1 95.75 93 MET A N 1
ATOM 689 C CA . MET A 1 93 ? 8.102 10.922 -5.086 1 95.75 93 MET A CA 1
ATOM 690 C C . MET A 1 93 ? 8.453 12.375 -5.387 1 95.75 93 MET A C 1
ATOM 692 O O . MET A 1 93 ? 9.289 12.648 -6.25 1 95.75 93 MET A O 1
ATOM 696 N N . THR A 1 94 ? 7.887 13.312 -4.695 1 97.69 94 THR A N 1
ATOM 697 C CA . THR A 1 94 ? 8.125 14.734 -4.926 1 97.69 94 THR A CA 1
ATOM 698 C C . THR A 1 94 ? 9.461 15.164 -4.324 1 97.69 94 THR A C 1
ATOM 700 O O . THR A 1 94 ? 9.977 16.234 -4.645 1 97.69 94 THR A O 1
ATOM 703 N N . ALA A 1 95 ? 10.062 14.328 -3.484 1 97.88 95 ALA A N 1
ATOM 704 C CA . ALA A 1 95 ? 11.281 14.711 -2.762 1 97.88 95 ALA A CA 1
ATOM 705 C C . ALA A 1 95 ? 12.43 13.758 -3.09 1 97.88 95 ALA A C 1
ATOM 707 O O . ALA A 1 95 ? 13.391 13.656 -2.322 1 97.88 95 ALA A O 1
ATOM 708 N N . ASP A 1 96 ? 12.25 13.023 -4.172 1 95.44 96 ASP A N 1
ATOM 709 C CA . ASP A 1 96 ? 13.273 12.055 -4.57 1 95.44 96 ASP A CA 1
ATOM 710 C C . ASP A 1 96 ? 14.641 12.719 -4.684 1 95.44 96 ASP A C 1
ATOM 712 O O . ASP A 1 96 ? 14.797 13.719 -5.395 1 95.44 96 ASP A O 1
ATOM 716 N N . GLY A 1 97 ? 15.625 12.219 -3.967 1 96.06 97 GLY A N 1
ATOM 717 C CA . GLY A 1 97 ? 17 12.703 -4.066 1 96.06 97 GLY A CA 1
ATOM 718 C C . GLY A 1 97 ? 17.266 13.922 -3.205 1 96.06 97 GLY A C 1
ATOM 719 O O . GLY A 1 97 ? 18.406 14.375 -3.1 1 96.06 97 GLY A O 1
ATOM 720 N N . LYS A 1 98 ? 16.266 14.43 -2.543 1 97.75 98 LYS A N 1
ATOM 721 C CA . LYS A 1 98 ? 16.453 15.633 -1.735 1 97.75 98 LYS A CA 1
ATOM 722 C C . LYS A 1 98 ? 17.016 15.281 -0.358 1 97.75 98 LYS A C 1
ATOM 724 O O . LYS A 1 98 ? 16.531 14.359 0.299 1 97.75 98 LYS A O 1
ATOM 729 N N . GLN A 1 99 ? 18 16.062 0.036 1 97.69 99 GLN A N 1
ATOM 730 C CA . GLN A 1 99 ? 18.609 15.875 1.353 1 97.69 99 GLN A CA 1
ATOM 731 C C . GLN A 1 99 ? 17.953 16.781 2.391 1 97.69 99 GLN A C 1
ATOM 733 O O . GLN A 1 99 ? 18.047 16.531 3.594 1 97.69 99 GLN A O 1
ATOM 738 N N . THR A 1 100 ? 17.375 17.891 1.892 1 97.94 100 THR A N 1
ATOM 739 C CA . THR A 1 100 ? 16.609 18.812 2.721 1 97.94 100 THR A CA 1
ATOM 740 C C . THR A 1 100 ? 15.305 19.203 2.027 1 97.94 100 THR A C 1
ATOM 742 O O . THR A 1 100 ? 15.203 19.141 0.801 1 97.94 100 THR A O 1
ATOM 745 N N . VAL A 1 101 ? 14.297 19.5 2.781 1 98.38 101 VAL A N 1
ATOM 746 C CA . VAL A 1 101 ? 13.031 20 2.244 1 98.38 101 VAL A CA 1
ATOM 747 C C . VAL A 1 101 ? 12.578 21.219 3.035 1 98.38 101 VAL A C 1
ATOM 749 O O . VAL A 1 101 ? 12.867 21.328 4.23 1 98.38 101 VAL A O 1
ATOM 752 N N . ASP A 1 102 ? 11.914 22.094 2.381 1 98.12 102 ASP A N 1
ATOM 753 C CA . ASP A 1 102 ? 11.367 23.297 3.012 1 98.12 102 ASP A CA 1
ATOM 754 C C . ASP A 1 102 ? 9.836 23.312 2.924 1 98.12 102 ASP A C 1
ATOM 756 O O . ASP A 1 102 ? 9.219 22.281 2.605 1 98.12 102 ASP A O 1
ATOM 760 N N . ILE A 1 103 ? 9.234 24.438 3.273 1 98.5 103 ILE A N 1
ATOM 761 C CA . ILE A 1 103 ? 7.789 24.531 3.414 1 98.5 103 ILE A CA 1
ATOM 762 C C . ILE A 1 103 ? 7.125 24.391 2.047 1 98.5 103 ILE A C 1
ATOM 764 O O . ILE A 1 103 ? 6.016 23.859 1.938 1 98.5 103 ILE A O 1
ATOM 768 N N . LYS A 1 104 ? 7.777 24.844 1.017 1 98.5 104 LYS A N 1
ATOM 769 C CA . LYS A 1 104 ? 7.242 24.703 -0.333 1 98.5 104 LYS A CA 1
ATOM 770 C C . LYS A 1 104 ? 7.273 23.234 -0.779 1 98.5 104 LYS A C 1
ATOM 772 O O . LYS A 1 104 ? 6.344 22.766 -1.436 1 98.5 104 LYS A O 1
ATOM 777 N N . ASP A 1 105 ? 8.367 22.562 -0.412 1 98.69 105 ASP A N 1
ATOM 778 C CA . ASP A 1 105 ? 8.422 21.125 -0.645 1 98.69 105 ASP A CA 1
ATOM 779 C C . ASP A 1 105 ? 7.289 20.406 0.078 1 98.69 105 ASP A C 1
ATOM 781 O O . ASP A 1 105 ? 6.676 19.484 -0.475 1 98.69 105 ASP A O 1
ATOM 785 N N . PHE A 1 106 ? 7.047 20.859 1.297 1 98.81 106 PHE A N 1
ATOM 786 C CA . PHE A 1 106 ? 6 20.203 2.08 1 98.81 106 PHE A CA 1
ATOM 787 C C . PHE A 1 106 ? 4.637 20.406 1.43 1 98.81 106 PHE A C 1
ATOM 789 O O . PHE A 1 106 ? 3.801 19.5 1.436 1 98.81 106 PHE A O 1
ATOM 796 N N . LEU A 1 107 ? 4.383 21.547 0.837 1 98.88 107 LEU A N 1
ATOM 797 C CA . LEU A 1 107 ? 3.137 21.766 0.113 1 98.88 107 LEU A CA 1
ATOM 798 C C . LEU A 1 107 ? 2.99 20.781 -1.032 1 98.88 107 LEU A C 1
ATOM 800 O O . LEU A 1 107 ? 1.937 20.156 -1.188 1 98.88 107 LEU A O 1
ATOM 804 N N . GLU A 1 108 ? 4.023 20.594 -1.813 1 98.75 108 GLU A N 1
ATOM 805 C CA . GLU A 1 108 ? 3.986 19.656 -2.928 1 98.75 108 GLU A CA 1
ATOM 806 C C . GLU A 1 108 ? 3.748 18.219 -2.436 1 98.75 108 GLU A C 1
ATOM 808 O O . GLU A 1 108 ? 2.973 17.484 -3.035 1 98.75 108 GLU A O 1
ATOM 813 N N . MET A 1 109 ? 4.426 17.859 -1.355 1 98.75 109 MET A N 1
ATOM 814 C CA . MET A 1 109 ? 4.262 16.547 -0.755 1 98.75 109 MET A CA 1
ATOM 815 C C . MET A 1 109 ? 2.814 16.312 -0.331 1 98.75 109 MET A C 1
ATOM 817 O O . MET A 1 109 ? 2.23 15.273 -0.64 1 98.75 109 MET A O 1
ATOM 821 N N . LEU A 1 110 ? 2.266 17.281 0.376 1 98.88 110 LEU A N 1
ATOM 822 C CA . LEU A 1 110 ? 0.914 17.141 0.909 1 98.88 110 LEU A CA 1
ATOM 823 C C . LEU A 1 110 ? -0.115 17.125 -0.216 1 98.88 110 LEU A C 1
ATOM 825 O O . LEU A 1 110 ? -1.126 16.422 -0.128 1 98.88 110 LEU A O 1
ATOM 829 N N . GLU A 1 111 ? 0.113 17.906 -1.286 1 98.75 111 GLU A N 1
ATOM 830 C CA . GLU A 1 111 ? -0.763 17.906 -2.453 1 98.75 111 GLU A CA 1
ATOM 831 C C . GLU A 1 111 ? -0.778 16.531 -3.127 1 98.75 111 GLU A C 1
ATOM 833 O O . GLU A 1 111 ? -1.845 16.016 -3.463 1 98.75 111 GLU A O 1
ATOM 838 N N . GLN A 1 112 ? 0.389 15.977 -3.254 1 98.25 112 GLN A N 1
ATOM 839 C CA . GLN A 1 112 ? 0.459 14.672 -3.9 1 98.25 112 GLN A CA 1
ATOM 840 C C . GLN A 1 112 ? -0.1 13.578 -2.994 1 98.25 112 GLN A C 1
ATOM 842 O O . GLN A 1 112 ? -0.702 12.617 -3.473 1 98.25 112 GLN A O 1
ATOM 847 N N . ALA A 1 113 ? 0.139 13.719 -1.718 1 98.5 113 ALA A N 1
ATOM 848 C CA . ALA A 1 113 ? -0.499 12.805 -0.776 1 98.5 113 ALA A CA 1
ATOM 849 C C . ALA A 1 113 ? -2.018 12.828 -0.926 1 98.5 113 ALA A C 1
ATOM 851 O O . ALA A 1 113 ? -2.662 11.781 -0.983 1 98.5 113 ALA A O 1
ATOM 852 N N . LEU A 1 114 ? -2.584 14.047 -1.029 1 98.56 114 LEU A N 1
ATOM 853 C CA . LEU A 1 114 ? -4.027 14.211 -1.188 1 98.56 114 LEU A CA 1
ATOM 854 C C . LEU A 1 114 ? -4.5 13.594 -2.5 1 98.56 114 LEU A C 1
ATOM 856 O O . LEU A 1 114 ? -5.531 12.914 -2.535 1 98.56 114 LEU A O 1
ATOM 860 N N . VAL A 1 115 ? -3.752 13.812 -3.562 1 96.81 115 VAL A N 1
ATOM 861 C CA . VAL A 1 115 ? -4.078 13.227 -4.855 1 96.81 115 VAL A CA 1
ATOM 862 C C . VAL A 1 115 ? -4.113 11.703 -4.742 1 96.81 115 VAL A C 1
ATOM 864 O O . VAL A 1 115 ? -5.035 11.062 -5.246 1 96.81 115 VAL A O 1
ATOM 867 N N . GLY A 1 116 ? -3.141 11.133 -4.086 1 95.5 116 GLY A N 1
ATOM 868 C CA . GLY A 1 116 ? -3.086 9.688 -3.891 1 95.5 116 GLY A CA 1
ATOM 869 C C . GLY A 1 116 ? -4.266 9.148 -3.102 1 95.5 116 GLY A C 1
ATOM 870 O O . GLY A 1 116 ? -4.836 8.117 -3.461 1 95.5 116 GLY A O 1
ATOM 871 N N . ILE A 1 117 ? -4.617 9.859 -2.029 1 96.38 117 ILE A N 1
ATOM 872 C CA . ILE A 1 117 ? -5.727 9.438 -1.179 1 96.38 117 ILE A CA 1
ATOM 873 C C . ILE A 1 117 ? -7.031 9.484 -1.972 1 96.38 117 ILE A C 1
ATOM 875 O O . ILE A 1 117 ? -7.848 8.562 -1.885 1 96.38 117 ILE A O 1
ATOM 879 N N . LYS A 1 118 ? -7.262 10.539 -2.725 1 94.56 118 LYS A N 1
ATOM 880 C CA . LYS A 1 118 ? -8.477 10.68 -3.52 1 94.56 118 LYS A CA 1
ATOM 881 C C . LYS A 1 118 ? -8.555 9.602 -4.594 1 94.56 118 LYS A C 1
ATOM 883 O O . LYS A 1 118 ? -9.625 9.039 -4.84 1 94.56 118 LYS A O 1
ATOM 888 N N . MET A 1 119 ? -7.465 9.344 -5.18 1 89.56 119 MET A N 1
ATOM 889 C CA . MET A 1 119 ? -7.422 8.32 -6.215 1 89.56 119 MET A CA 1
ATOM 890 C C . MET A 1 119 ? -7.734 6.941 -5.629 1 89.56 119 MET A C 1
ATOM 892 O O . MET A 1 119 ? -8.531 6.191 -6.191 1 89.56 119 MET A O 1
ATOM 896 N N . ARG A 1 120 ? -7.211 6.621 -4.52 1 88.62 120 ARG A N 1
ATOM 897 C CA . ARG A 1 120 ? -7.336 5.305 -3.898 1 88.62 120 ARG A CA 1
ATOM 898 C C . ARG A 1 120 ? -8.703 5.141 -3.25 1 88.62 120 ARG A C 1
ATOM 900 O O . ARG A 1 120 ? -9.312 4.066 -3.33 1 88.62 120 ARG A O 1
ATOM 907 N N . GLY A 1 121 ? -9.141 6.141 -2.584 1 87.5 121 GLY A N 1
ATOM 908 C CA . GLY A 1 121 ? -10.352 6.059 -1.782 1 87.5 121 GLY A CA 1
ATOM 909 C C . GLY A 1 121 ? -11.602 6.461 -2.545 1 87.5 121 GLY A C 1
ATOM 910 O O . GLY A 1 121 ? -12.719 6.211 -2.09 1 87.5 121 GLY A O 1
ATOM 911 N N . ARG A 1 122 ? -11.375 7.113 -3.693 1 83.69 122 ARG A N 1
ATOM 912 C CA . ARG A 1 122 ? -12.461 7.637 -4.512 1 83.69 122 ARG A CA 1
ATOM 913 C C . ARG A 1 122 ? -13.359 8.57 -3.703 1 83.69 122 ARG A C 1
ATOM 915 O O . ARG A 1 122 ? -14.578 8.531 -3.826 1 83.69 122 ARG A O 1
ATOM 922 N N . GLY A 1 123 ? -12.758 9.336 -2.818 1 90.06 123 GLY A N 1
ATOM 923 C CA . GLY A 1 123 ? -13.492 10.266 -1.979 1 90.06 123 GLY A CA 1
ATOM 924 C C . GLY A 1 123 ? -13.336 11.711 -2.408 1 90.06 123 GLY A C 1
ATOM 925 O O . GLY A 1 123 ? -12.531 12.016 -3.287 1 90.06 123 GLY A O 1
ATOM 926 N N . LYS A 1 124 ? -14.203 12.5 -1.815 1 94.94 124 LYS A N 1
ATOM 927 C CA . LYS A 1 124 ? -14.164 13.945 -2.037 1 94.94 124 LYS A CA 1
ATOM 928 C C . LYS A 1 124 ? -14.461 14.711 -0.75 1 94.94 124 LYS A C 1
ATOM 930 O O . LYS A 1 124 ? -14.977 14.133 0.214 1 94.94 124 LYS A O 1
ATOM 935 N N . LEU A 1 125 ? -14.062 16.016 -0.805 1 97.44 125 LEU A N 1
ATOM 936 C CA . LEU A 1 125 ? -14.438 16.875 0.309 1 97.44 125 LEU A CA 1
ATOM 937 C C . LEU A 1 125 ? -15.938 16.781 0.581 1 97.44 125 LEU A C 1
ATOM 939 O O . LEU A 1 125 ? -16.75 16.797 -0.352 1 97.44 125 LEU A O 1
ATOM 943 N N . GLY A 1 126 ? -16.266 16.688 1.854 1 97 126 GLY A N 1
ATOM 944 C CA . GLY A 1 126 ? -17.672 16.562 2.221 1 97 126 GLY A CA 1
ATOM 945 C C . GLY A 1 126 ? -18.141 15.125 2.307 1 97 126 GLY A C 1
ATOM 946 O O . GLY A 1 126 ? -19.312 14.867 2.564 1 97 126 GLY A O 1
ATOM 947 N N . GLY A 1 127 ? -17.266 14.242 2.221 1 96.5 127 GLY A N 1
ATOM 948 C CA . GLY A 1 127 ? -17.625 12.836 2.225 1 96.5 127 GLY A CA 1
ATOM 949 C C . GLY A 1 127 ? -17.406 12.164 3.568 1 96.5 127 GLY A C 1
ATOM 950 O O . GLY A 1 127 ? -17.547 10.945 3.693 1 96.5 127 GLY A O 1
ATOM 951 N N . LYS A 1 128 ? -17.016 12.938 4.566 1 97 128 LYS A N 1
ATOM 952 C CA . LYS A 1 128 ? -16.719 12.414 5.891 1 97 128 LYS A CA 1
ATOM 953 C C . LYS A 1 128 ? -15.578 11.391 5.832 1 97 128 LYS A C 1
ATOM 955 O O . LYS A 1 128 ? -15.75 10.242 6.246 1 97 128 LYS A O 1
ATOM 960 N N . THR A 1 129 ? -14.445 11.781 5.371 1 96.88 129 THR A N 1
ATOM 961 C CA . THR A 1 129 ? -13.219 11 5.273 1 96.88 129 THR A CA 1
ATOM 962 C C . THR A 1 129 ? -12 11.836 5.66 1 96.88 129 THR A C 1
ATOM 964 O O . THR A 1 129 ? -12.141 13.023 5.977 1 96.88 129 THR A O 1
ATOM 967 N N . MET A 1 130 ? -10.852 11.219 5.566 1 97.75 130 MET A N 1
ATOM 968 C CA . MET A 1 130 ? -9.609 11.922 5.871 1 97.75 130 MET A CA 1
ATOM 969 C C . MET A 1 130 ? -9.391 13.086 4.906 1 97.75 130 MET A C 1
ATOM 971 O O . MET A 1 130 ? -8.664 14.031 5.219 1 97.75 130 MET A O 1
ATOM 975 N N . ILE A 1 131 ? -10.078 13.062 3.736 1 98.38 131 ILE A N 1
ATOM 976 C CA . ILE A 1 131 ? -9.977 14.141 2.762 1 98.38 131 ILE A CA 1
ATOM 977 C C . ILE A 1 131 ? -10.516 15.438 3.371 1 98.38 131 ILE A C 1
ATOM 979 O O . ILE A 1 131 ? -9.984 16.516 3.107 1 98.38 131 ILE A O 1
ATOM 983 N N . ASP A 1 132 ? -11.438 15.32 4.258 1 98.75 132 ASP A N 1
ATOM 984 C CA . ASP A 1 132 ? -12.07 16.484 4.875 1 98.75 132 ASP A CA 1
ATOM 985 C C . ASP A 1 132 ? -11.117 17.188 5.844 1 98.75 132 ASP A C 1
ATOM 987 O O . ASP A 1 132 ? -11.336 18.328 6.215 1 98.75 132 ASP A O 1
ATOM 991 N N . ALA A 1 133 ? -10.102 16.516 6.266 1 98.81 133 ALA A N 1
ATOM 992 C CA . ALA A 1 133 ? -9.07 17.156 7.086 1 98.81 133 ALA A CA 1
ATOM 993 C C . ALA A 1 133 ? -7.891 17.594 6.23 1 98.81 133 ALA A C 1
ATOM 995 O O . ALA A 1 133 ? -7.379 18.703 6.398 1 98.81 133 ALA A O 1
ATOM 996 N N . ILE A 1 134 ? -7.496 16.828 5.293 1 98.88 134 ILE A N 1
ATOM 997 C CA . ILE A 1 134 ? -6.246 17.031 4.566 1 98.88 134 ILE A CA 1
ATOM 998 C C . ILE A 1 134 ? -6.43 18.125 3.518 1 98.88 134 ILE A C 1
ATOM 1000 O O . ILE A 1 134 ? -5.543 18.969 3.326 1 98.88 134 ILE A O 1
ATOM 1004 N N . GLU A 1 135 ? -7.531 18.125 2.801 1 98.88 135 GLU A N 1
ATOM 1005 C CA . GLU A 1 135 ? -7.711 19.094 1.729 1 98.88 135 GLU A CA 1
ATOM 1006 C C . GLU A 1 135 ? -7.75 20.516 2.279 1 98.88 135 GLU A C 1
ATOM 1008 O O . GLU A 1 135 ? -7.07 21.406 1.765 1 98.88 135 GLU A O 1
ATOM 1013 N N . PRO A 1 136 ? -8.531 20.812 3.352 1 98.88 136 PRO A N 1
ATOM 1014 C CA . PRO A 1 136 ? -8.43 22.141 3.959 1 98.88 136 PRO A CA 1
ATOM 1015 C C . PRO A 1 136 ? -7.016 22.484 4.418 1 98.88 136 PRO A C 1
ATOM 1017 O O . PRO A 1 136 ? -6.594 23.641 4.344 1 98.88 136 PRO A O 1
ATOM 1020 N N . ALA A 1 137 ? -6.297 21.516 4.922 1 98.94 137 ALA A N 1
ATOM 1021 C CA . ALA A 1 137 ? -4.914 21.719 5.352 1 98.94 137 ALA A CA 1
ATOM 1022 C C . ALA A 1 137 ? -4.031 22.141 4.184 1 98.94 137 ALA A C 1
ATOM 1024 O O . ALA A 1 137 ? -3.232 23.078 4.305 1 98.94 137 ALA A O 1
ATOM 1025 N N . VAL A 1 138 ? -4.164 21.453 3.041 1 98.94 138 VAL A N 1
ATOM 1026 C CA . VAL A 1 138 ? -3.404 21.781 1.837 1 98.94 138 VAL A CA 1
ATOM 1027 C C . VAL A 1 138 ? -3.711 23.219 1.403 1 98.94 138 VAL A C 1
ATOM 1029 O O . VAL A 1 138 ? -2.799 23.984 1.105 1 98.94 138 VAL A O 1
ATOM 1032 N N . ASN A 1 139 ? -4.973 23.531 1.354 1 98.88 139 ASN A N 1
ATOM 1033 C CA . ASN A 1 139 ? -5.398 24.875 0.956 1 98.88 139 ASN A CA 1
ATOM 1034 C C . ASN A 1 139 ? -4.84 25.938 1.894 1 98.88 139 ASN A C 1
ATOM 1036 O O . ASN A 1 139 ? -4.406 27 1.444 1 98.88 139 ASN A O 1
ATOM 1040 N N . SER A 1 140 ? -4.891 25.656 3.148 1 98.88 140 SER A N 1
ATOM 1041 C CA . SER A 1 140 ? -4.367 26.594 4.141 1 98.88 140 SER A CA 1
ATOM 1042 C C . SER A 1 140 ? -2.867 26.797 3.967 1 98.88 140 SER A C 1
ATOM 1044 O O . SER A 1 140 ? -2.369 27.922 4.102 1 98.88 140 SER A O 1
ATOM 1046 N N . LEU A 1 141 ? -2.156 25.719 3.707 1 98.88 141 LEU A N 1
ATOM 1047 C CA . LEU A 1 141 ? -0.715 25.812 3.498 1 98.88 141 LEU A CA 1
ATOM 1048 C C . LEU A 1 141 ? -0.398 26.656 2.27 1 98.88 141 LEU A C 1
ATOM 1050 O O . LEU A 1 141 ? 0.481 27.516 2.314 1 98.88 141 LEU A O 1
ATOM 1054 N N . ARG A 1 142 ? -1.104 26.391 1.211 1 98.75 142 ARG A N 1
ATOM 1055 C CA . ARG A 1 142 ? -0.932 27.156 -0.022 1 98.75 142 ARG A CA 1
ATOM 1056 C C . ARG A 1 142 ? -1.14 28.641 0.222 1 98.75 142 ARG A C 1
ATOM 1058 O O . ARG A 1 142 ? -0.348 29.469 -0.236 1 98.75 142 ARG A O 1
ATOM 1065 N N . TYR A 1 143 ? -2.213 28.938 0.92 1 98.69 143 TYR A N 1
ATOM 1066 C CA . TYR A 1 143 ? -2.531 30.328 1.248 1 98.69 143 TYR A CA 1
ATOM 1067 C C . TYR A 1 143 ? -1.435 30.938 2.105 1 98.69 143 TYR A C 1
ATOM 1069 O O . TYR A 1 143 ? -1.002 32.062 1.848 1 98.69 143 TYR A O 1
ATOM 1077 N N . SER A 1 144 ? -0.983 30.25 3.115 1 98.75 144 SER A N 1
ATOM 1078 C CA . SER A 1 144 ? 0.043 30.75 4.023 1 98.75 144 SER A CA 1
ATOM 1079 C C . SER A 1 144 ? 1.339 31.047 3.279 1 98.75 144 SER A C 1
ATOM 1081 O O . SER A 1 144 ? 1.974 32.094 3.52 1 98.75 144 SER A O 1
ATOM 1083 N N . ILE A 1 145 ? 1.691 30.172 2.41 1 98.31 145 ILE A N 1
ATOM 1084 C CA . ILE A 1 145 ? 2.908 30.359 1.627 1 98.31 145 ILE A CA 1
ATOM 1085 C C . ILE A 1 145 ? 2.754 31.578 0.716 1 98.31 145 ILE A C 1
ATOM 1087 O O . ILE A 1 145 ? 3.68 32.375 0.581 1 98.31 145 ILE A O 1
ATOM 1091 N N . SER A 1 146 ? 1.603 31.734 0.099 1 98.19 146 SER A N 1
ATOM 1092 C CA . SER A 1 146 ? 1.342 32.844 -0.795 1 98.19 146 SER A CA 1
ATOM 1093 C C . SER A 1 146 ? 1.42 34.188 -0.052 1 98.19 146 SER A C 1
ATOM 1095 O O . SER A 1 146 ? 1.762 35.219 -0.641 1 98.19 146 SER A O 1
ATOM 1097 N N . LYS A 1 147 ? 1.141 34.188 1.213 1 98.19 147 LYS A N 1
ATOM 1098 C CA . LYS A 1 147 ? 1.174 35.375 2.041 1 98.19 147 LYS A CA 1
ATOM 1099 C C . LYS A 1 147 ? 2.564 35.594 2.627 1 98.19 147 LYS A C 1
ATOM 1101 O O . LYS A 1 147 ? 2.795 36.594 3.334 1 98.19 147 LYS A O 1
ATOM 1106 N N . GLY A 1 148 ? 3.461 34.719 2.434 1 97.44 148 GLY A N 1
ATOM 1107 C CA . GLY A 1 148 ? 4.836 34.844 2.887 1 97.44 148 GLY A CA 1
ATOM 1108 C C . GLY A 1 148 ? 5.012 34.562 4.367 1 97.44 148 GLY A C 1
ATOM 1109 O O . GLY A 1 148 ? 5.941 35.094 4.996 1 97.44 148 GLY A O 1
ATOM 1110 N N . LEU A 1 149 ? 4.133 33.75 4.926 1 97.62 149 LEU A N 1
ATOM 1111 C CA . LEU A 1 149 ? 4.254 33.375 6.336 1 97.62 149 LEU A CA 1
ATOM 1112 C C . LEU A 1 149 ? 5.418 32.438 6.562 1 97.62 149 LEU A C 1
ATOM 1114 O O . LEU A 1 149 ? 5.812 31.703 5.648 1 97.62 149 LEU A O 1
ATOM 1118 N N . ASP A 1 150 ? 5.965 32.531 7.73 1 96.06 150 ASP A N 1
ATOM 1119 C CA . ASP A 1 150 ? 7.062 31.609 8.023 1 96.06 150 ASP A CA 1
ATOM 1120 C C . ASP A 1 150 ? 6.555 30.172 8.188 1 96.06 150 ASP A C 1
ATOM 1122 O O . ASP A 1 150 ? 5.348 29.953 8.281 1 96.06 150 ASP A O 1
ATOM 1126 N N . SER A 1 151 ? 7.453 29.203 8.312 1 97.44 151 SER A N 1
ATOM 1127 C CA . SER A 1 151 ? 7.133 27.781 8.297 1 97.44 151 SER A CA 1
ATOM 1128 C C . SER A 1 151 ? 6.293 27.391 9.508 1 97.44 151 SER A C 1
ATOM 1130 O O . SER A 1 151 ? 5.332 26.625 9.391 1 97.44 151 SER A O 1
ATOM 1132 N N . VAL A 1 152 ? 6.66 27.844 10.68 1 97.88 152 VAL A N 1
ATOM 1133 C CA . VAL A 1 152 ? 5.977 27.453 11.906 1 97.88 152 VAL A CA 1
ATOM 1134 C C . VAL A 1 152 ? 4.535 27.969 11.875 1 97.88 152 VAL A C 1
ATOM 1136 O O . VAL A 1 152 ? 3.602 27.219 12.18 1 97.88 152 VAL A O 1
ATOM 1139 N N . LYS A 1 153 ? 4.355 29.219 11.508 1 98.19 153 LYS A N 1
ATOM 1140 C CA . LYS A 1 153 ? 3.01 29.781 11.406 1 98.19 153 LYS A CA 1
ATOM 1141 C C . LYS A 1 153 ? 2.201 29.078 10.32 1 98.19 153 LYS A C 1
ATOM 1143 O O . LYS A 1 153 ? 1.001 28.844 10.484 1 98.19 153 LYS A O 1
ATOM 1148 N N . SER A 1 154 ? 2.824 28.812 9.188 1 98.69 154 SER A N 1
ATOM 1149 C CA . SER A 1 154 ? 2.164 28.078 8.109 1 98.69 154 SER A CA 1
ATOM 1150 C C . SER A 1 154 ? 1.679 26.703 8.586 1 98.69 154 SER A C 1
ATOM 1152 O O . SER A 1 154 ? 0.552 26.312 8.289 1 98.69 154 SER A O 1
ATOM 1154 N N . LEU A 1 155 ? 2.488 26.016 9.367 1 98.75 155 LEU A N 1
ATOM 1155 C CA . LEU A 1 155 ? 2.139 24.688 9.852 1 98.75 155 LEU A CA 1
ATOM 1156 C C . LEU A 1 155 ? 1.063 24.766 10.93 1 98.75 155 LEU A C 1
ATOM 1158 O O . LEU A 1 155 ? 0.218 23.875 11.039 1 98.75 155 LEU A O 1
ATOM 1162 N N . GLU A 1 156 ? 1.078 25.828 11.727 1 98.75 156 GLU A N 1
ATOM 1163 C CA . GLU A 1 156 ? -0.004 26.062 12.68 1 98.75 156 GLU A CA 1
ATOM 1164 C C . GLU A 1 156 ? -1.347 26.188 11.969 1 98.75 156 GLU A C 1
ATOM 1166 O O . GLU A 1 156 ? -2.348 25.625 12.406 1 98.75 156 GLU A O 1
ATOM 1171 N N . ASN A 1 157 ? -1.339 26.938 10.898 1 98.88 157 ASN A N 1
ATOM 1172 C CA . ASN A 1 157 ? -2.551 27.109 10.109 1 98.88 157 ASN A CA 1
ATOM 1173 C C . ASN A 1 157 ? -3.004 25.781 9.492 1 98.88 157 ASN A C 1
ATOM 1175 O O . ASN A 1 157 ? -4.203 25.516 9.406 1 98.88 157 ASN A O 1
ATOM 1179 N N . VAL A 1 158 ? -2.064 24.969 9.055 1 98.88 158 VAL A N 1
ATOM 1180 C CA . VAL A 1 158 ? -2.35 23.641 8.523 1 98.88 158 VAL A CA 1
ATOM 1181 C C . VAL A 1 158 ? -3.061 22.797 9.586 1 98.88 158 VAL A C 1
ATOM 1183 O O . VAL A 1 158 ? -4.117 22.219 9.32 1 98.88 158 VAL A O 1
ATOM 1186 N N . ARG A 1 159 ? -2.455 22.766 10.742 1 98.75 159 ARG A N 1
ATOM 1187 C CA . ARG A 1 159 ? -3.02 22.016 11.859 1 98.75 159 ARG A CA 1
ATOM 1188 C C . ARG A 1 159 ? -4.422 22.5 12.195 1 98.75 159 ARG A C 1
ATOM 1190 O O . ARG A 1 159 ? -5.344 21.688 12.375 1 98.75 159 ARG A O 1
ATOM 1197 N N . ASN A 1 160 ? -4.633 23.797 12.266 1 98.88 160 ASN A N 1
ATOM 1198 C CA . ASN A 1 160 ? -5.93 24.375 12.586 1 98.88 160 ASN A CA 1
ATOM 1199 C C . ASN A 1 160 ? -6.973 24.047 11.516 1 98.88 160 ASN A C 1
ATOM 1201 O O . ASN A 1 160 ? -8.117 23.734 11.844 1 98.88 160 ASN A O 1
ATOM 1205 N N . ALA A 1 161 ? -6.582 24.188 10.273 1 98.88 161 ALA A N 1
ATOM 1206 C CA . ALA A 1 161 ? -7.492 23.875 9.172 1 98.88 161 ALA A CA 1
ATOM 1207 C C . ALA A 1 161 ? -7.91 22.406 9.203 1 98.88 161 ALA A C 1
ATOM 1209 O O . ALA A 1 161 ? -9.07 22.078 8.945 1 98.88 161 ALA A O 1
ATOM 1210 N N . ALA A 1 162 ? -6.969 21.516 9.5 1 98.88 162 ALA A N 1
ATOM 1211 C CA . ALA A 1 162 ? -7.277 20.094 9.609 1 98.88 162 ALA A CA 1
ATOM 1212 C C . ALA A 1 162 ? -8.273 19.828 10.734 1 98.88 162 ALA A C 1
ATOM 1214 O O . ALA A 1 162 ? -9.188 19.016 10.586 1 98.88 162 ALA A O 1
ATOM 1215 N N . PHE A 1 163 ? -8.078 20.531 11.844 1 98.81 163 PHE A N 1
ATOM 1216 C CA . PHE A 1 163 ? -8.969 20.359 12.984 1 98.81 163 PHE A CA 1
ATOM 1217 C C . PHE A 1 163 ? -10.391 20.797 12.633 1 98.81 163 PHE A C 1
ATOM 1219 O O . PHE A 1 163 ? -11.359 20.125 12.984 1 98.81 163 PHE A O 1
ATOM 1226 N N . ILE A 1 164 ? -10.484 21.906 11.93 1 98.75 164 ILE A N 1
ATOM 1227 C CA . ILE A 1 164 ? -11.789 22.359 11.469 1 98.75 164 ILE A CA 1
ATOM 1228 C C . ILE A 1 164 ? -12.406 21.328 10.531 1 98.75 164 ILE A C 1
ATOM 1230 O O . ILE A 1 164 ? -13.617 21.094 10.57 1 98.75 164 ILE A O 1
ATOM 1234 N N . GLY A 1 165 ? -11.609 20.719 9.688 1 98.69 165 GLY A N 1
ATOM 1235 C CA . GLY A 1 165 ? -12.055 19.641 8.82 1 98.69 165 GLY A CA 1
ATOM 1236 C C . GLY A 1 165 ? -12.617 18.453 9.578 1 98.69 165 GLY A C 1
ATOM 1237 O O . GLY A 1 165 ? -13.656 17.906 9.203 1 98.69 165 GLY A O 1
ATOM 1238 N N . VAL A 1 166 ? -11.953 18.047 10.648 1 98.69 166 VAL A N 1
ATOM 1239 C CA . VAL A 1 166 ? -12.43 16.953 11.492 1 98.69 166 VAL A CA 1
ATOM 1240 C C . VAL A 1 166 ? -13.812 17.297 12.039 1 98.69 166 VAL A C 1
ATOM 1242 O O . VAL A 1 166 ? -14.734 16.484 11.969 1 98.69 166 VAL A O 1
ATOM 1245 N N . LYS A 1 167 ? -13.984 18.5 12.602 1 98.56 167 LYS A N 1
ATOM 1246 C CA . LYS A 1 167 ? -15.25 18.922 13.188 1 98.56 167 LYS A CA 1
ATOM 1247 C C . LYS A 1 167 ? -16.375 18.922 12.156 1 98.56 167 LYS A C 1
ATOM 1249 O O . LYS A 1 167 ? -17.516 18.562 12.469 1 98.56 167 LYS A O 1
ATOM 1254 N N . SER A 1 168 ? -16.078 19.297 10.938 1 98.12 168 SER A N 1
ATOM 1255 C CA . SER A 1 168 ? -17.078 19.344 9.875 1 98.12 168 SER A CA 1
ATOM 1256 C C . SER A 1 168 ? -17.625 17.969 9.57 1 98.12 168 SER A C 1
ATOM 1258 O O . SER A 1 168 ? -18.766 17.844 9.086 1 98.12 168 SER A O 1
ATOM 1260 N N . THR A 1 169 ? -16.875 16.875 9.859 1 97.94 169 THR A N 1
ATOM 1261 C CA . THR A 1 169 ? -17.328 15.523 9.523 1 97.94 169 THR A CA 1
ATOM 1262 C C . THR A 1 169 ? -18.406 15.047 10.5 1 97.94 169 THR A C 1
ATOM 1264 O O . THR A 1 169 ? -19.109 14.078 10.227 1 97.94 169 THR A O 1
ATOM 1267 N N . GLU A 1 170 ? -18.531 15.734 11.617 1 97.25 170 GLU A N 1
ATOM 1268 C CA . GLU A 1 170 ? -19.484 15.336 12.633 1 97.25 170 GLU A CA 1
ATOM 1269 C C . GLU A 1 170 ? -20.922 15.531 12.148 1 97.25 170 GLU A C 1
ATOM 1271 O O . GLU A 1 170 ? -21.844 14.828 12.578 1 97.25 170 GLU A O 1
ATOM 1276 N N . SER A 1 171 ? -21.125 16.406 11.211 1 96.69 171 SER A N 1
ATOM 1277 C CA . SER A 1 171 ? -22.484 16.828 10.875 1 96.69 171 SER A CA 1
ATOM 1278 C C . SER A 1 171 ? -22.922 16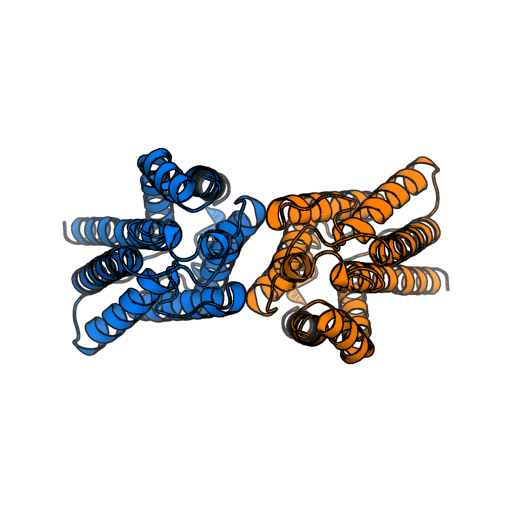.281 9.523 1 96.69 171 SER A C 1
ATOM 1280 O O . SER A 1 171 ? -23.984 16.625 9.008 1 96.69 171 SER A O 1
ATOM 1282 N N . ILE A 1 172 ? -22.062 15.492 8.898 1 96.25 172 ILE A N 1
ATOM 1283 C CA . ILE A 1 172 ? -22.391 15.023 7.562 1 96.25 172 ILE A CA 1
ATOM 1284 C C . ILE A 1 172 ? -22.391 13.492 7.539 1 96.25 172 ILE A C 1
ATOM 1286 O O . ILE A 1 172 ? -21.875 12.852 8.453 1 96.25 172 ILE A O 1
ATOM 1290 N N . ILE A 1 173 ? -23.078 12.945 6.52 1 94.25 173 ILE A N 1
ATOM 1291 C CA . ILE A 1 173 ? -23.188 11.5 6.332 1 94.25 173 ILE A CA 1
ATOM 1292 C C . ILE A 1 173 ? -21.953 10.984 5.613 1 94.25 173 ILE A C 1
ATOM 1294 O O . ILE A 1 173 ? -21.422 11.633 4.703 1 94.25 173 ILE A O 1
ATOM 1298 N N . CYS A 1 174 ? -21.469 9.867 6.055 1 90.94 174 CYS A N 1
ATOM 1299 C CA . CYS A 1 174 ? -20.328 9.234 5.402 1 90.94 174 CYS A CA 1
ATOM 1300 C C . CYS A 1 174 ? -20.719 8.695 4.031 1 90.94 174 CYS A C 1
ATOM 1302 O O . CYS A 1 174 ? -21.719 7.996 3.9 1 90.94 174 CYS A O 1
ATOM 1304 N N . LYS A 1 175 ? -19.891 8.992 3.062 1 87.69 175 LYS A N 1
ATOM 1305 C CA . LYS A 1 175 ? -20.219 8.594 1.697 1 87.69 175 LYS A CA 1
ATOM 1306 C C . LYS A 1 175 ? -19.266 7.512 1.192 1 87.69 175 LYS A C 1
ATOM 1308 O O . LYS A 1 175 ? -19.5 6.91 0.143 1 87.69 175 LYS A O 1
ATOM 1313 N N . ASN A 1 176 ? -18.266 7.223 1.996 1 85.31 176 ASN A N 1
ATOM 1314 C CA . ASN A 1 176 ? -17.25 6.273 1.575 1 85.31 176 ASN A CA 1
ATOM 1315 C C . ASN A 1 176 ? -16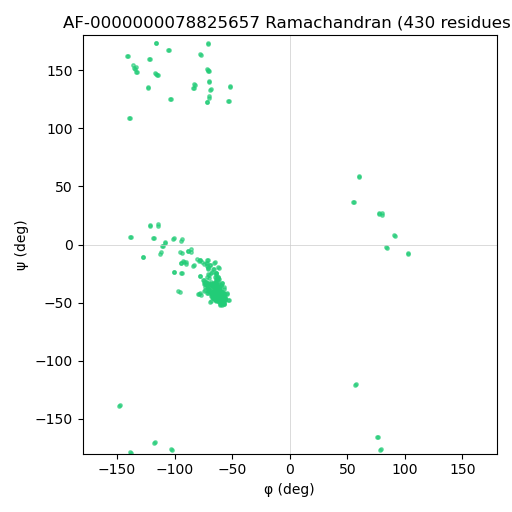.891 5.297 2.691 1 85.31 176 ASN A C 1
ATOM 1317 O O . ASN A 1 176 ? -17.062 5.609 3.871 1 85.31 176 ASN A O 1
ATOM 1321 N N . GLY A 1 177 ? -16.406 4.109 2.268 1 77.06 177 GLY A N 1
ATOM 1322 C CA . GLY A 1 177 ? -15.906 3.146 3.236 1 77.06 177 GLY A CA 1
ATOM 1323 C C . GLY A 1 177 ? -17 2.432 3.994 1 77.06 177 GLY A C 1
ATOM 1324 O O . GLY A 1 177 ? -18.188 2.574 3.662 1 77.06 177 GLY A O 1
ATOM 1325 N N . LYS A 1 178 ? -16.641 1.784 5.062 1 74.06 178 LYS A N 1
ATOM 1326 C CA . LYS A 1 178 ? -17.562 0.97 5.859 1 74.06 178 LYS A CA 1
ATOM 1327 C C . LYS A 1 178 ? -18.594 1.84 6.57 1 74.06 178 LYS A C 1
ATOM 1329 O O . LYS A 1 178 ? -19.734 1.431 6.742 1 74.06 178 LYS A O 1
ATOM 1334 N N . ALA A 1 179 ? -18.125 2.959 6.926 1 79.38 179 ALA A N 1
ATOM 1335 C CA . ALA A 1 179 ? -19.016 3.85 7.668 1 79.38 179 ALA A CA 1
ATOM 1336 C C . ALA A 1 179 ? -20.203 4.281 6.812 1 79.38 179 ALA A C 1
ATOM 1338 O O . ALA A 1 179 ? -21.25 4.652 7.336 1 79.38 179 ALA A O 1
ATOM 1339 N N . SER A 1 180 ? -20.016 4.254 5.512 1 83.69 180 SER A N 1
ATOM 1340 C CA . SER A 1 180 ? -21.094 4.684 4.621 1 83.69 180 SER A CA 1
ATOM 1341 C C . SER A 1 180 ? -22.297 3.76 4.727 1 83.69 180 SER A C 1
ATOM 1343 O O . SER A 1 180 ? -23.422 4.148 4.379 1 83.69 180 SER A O 1
ATOM 1345 N N . TYR A 1 181 ? -22.125 2.568 5.328 1 77.5 181 TYR A N 1
ATOM 1346 C CA . TYR A 1 181 ? -23.203 1.599 5.465 1 77.5 181 TYR A CA 1
ATOM 1347 C C . TYR A 1 181 ? -24.219 2.045 6.523 1 77.5 181 TYR A C 1
ATOM 1349 O O . TYR A 1 181 ? -25.359 1.591 6.531 1 77.5 181 TYR A O 1
ATOM 1357 N N . LEU A 1 182 ? -23.812 2.998 7.34 1 88.38 182 LEU A N 1
ATOM 1358 C CA . LEU A 1 182 ? -24.656 3.414 8.461 1 88.38 182 LEU A CA 1
ATOM 1359 C C . LEU A 1 182 ? -25.594 4.547 8.055 1 88.38 182 LEU A C 1
ATOM 1361 O O . LEU A 1 182 ? -26.531 4.859 8.773 1 88.38 182 LEU A O 1
ATOM 1365 N N . GLY A 1 183 ? -25.266 5.156 6.949 1 89.5 183 GLY A N 1
ATOM 1366 C CA . GLY A 1 183 ? -26.094 6.266 6.504 1 89.5 183 GLY A CA 1
ATOM 1367 C C . GLY A 1 183 ? -26.203 7.379 7.531 1 89.5 183 GLY A C 1
ATOM 1368 O O . GLY A 1 183 ? -25.188 7.863 8.039 1 89.5 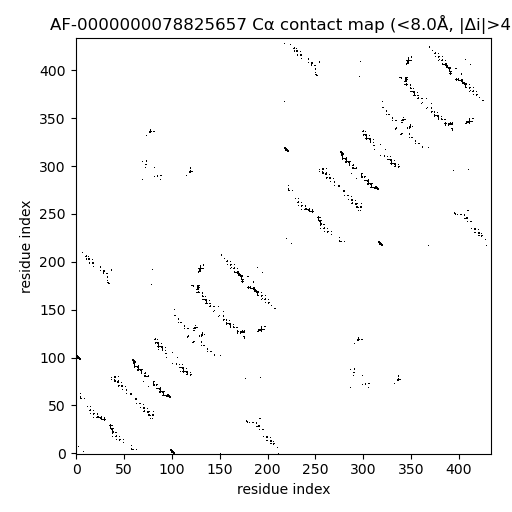183 GLY A O 1
ATOM 1369 N N . GLU A 1 184 ? -27.422 7.66 7.961 1 92.56 184 GLU A N 1
ATOM 1370 C CA . GLU A 1 184 ? -27.719 8.773 8.859 1 92.56 184 GLU A CA 1
ATOM 1371 C C . GLU A 1 184 ? -27.188 8.5 10.266 1 92.56 184 GLU A C 1
ATOM 1373 O O . GLU A 1 184 ? -26.938 9.43 11.031 1 92.56 184 GLU A O 1
ATOM 1378 N N . LYS A 1 185 ? -26.969 7.297 10.586 1 92.88 185 LYS A N 1
ATOM 1379 C CA . LYS A 1 185 ? -26.484 6.93 11.914 1 92.88 185 LYS A CA 1
ATOM 1380 C C . LYS A 1 185 ? -25.031 7.348 12.109 1 92.88 185 LYS A C 1
ATOM 1382 O O . LYS A 1 185 ? -24.531 7.363 13.242 1 92.88 185 LYS A O 1
ATOM 1387 N N . SER A 1 186 ? -24.375 7.707 11.016 1 93.06 186 SER A N 1
ATOM 1388 C CA . SER A 1 186 ? -22.984 8.156 11.117 1 93.06 186 SER A CA 1
ATOM 1389 C C . SER A 1 186 ? -22.906 9.609 11.562 1 93.06 186 SER A C 1
ATOM 1391 O O . SER A 1 186 ? -21.844 10.086 11.961 1 93.06 186 SER A O 1
ATOM 1393 N N . ILE A 1 187 ? -24.031 10.289 11.539 1 95.31 187 ILE A N 1
ATOM 1394 C CA . ILE A 1 187 ? -24.078 11.695 11.93 1 95.31 187 ILE A CA 1
ATOM 1395 C C . ILE A 1 187 ? -23.859 11.812 13.438 1 95.31 187 ILE A C 1
ATOM 1397 O O . ILE A 1 187 ? -24.359 10.984 14.211 1 95.31 187 ILE A O 1
ATOM 1401 N N . GLY A 1 188 ? -23.078 12.828 13.875 1 95.69 188 GLY A N 1
ATOM 1402 C CA . GLY A 1 188 ? -22.844 13.047 15.297 1 95.69 188 GLY A CA 1
ATOM 1403 C C . GLY A 1 188 ? -21.469 12.562 15.75 1 95.69 188 GLY A C 1
ATOM 1404 O O . GLY A 1 188 ? -21.078 12.812 16.891 1 95.69 188 GLY A O 1
ATOM 1405 N N . TYR A 1 189 ? -20.781 11.891 14.883 1 96.62 189 TYR A N 1
ATOM 1406 C CA . TYR A 1 189 ? -19.469 11.344 15.203 1 96.62 189 TYR A CA 1
ATOM 1407 C C . TYR A 1 189 ? -18.406 11.859 14.234 1 96.62 189 TYR A C 1
ATOM 1409 O O . TYR A 1 189 ? -18.641 11.914 13.023 1 96.62 189 TYR A O 1
ATOM 1417 N N . PRO A 1 190 ? -17.281 12.258 14.758 1 97.75 190 PRO A N 1
ATOM 1418 C CA . PRO A 1 190 ? -16.203 12.617 13.844 1 97.75 190 PRO A CA 1
ATOM 1419 C C . PRO A 1 190 ? -15.617 11.414 13.117 1 97.75 190 PRO A C 1
ATOM 1421 O O . PRO A 1 190 ? -15.594 10.312 13.664 1 97.75 190 PRO A O 1
ATOM 1424 N N . ASP A 1 191 ? -15.133 11.602 11.922 1 97.31 191 ASP A N 1
ATOM 1425 C CA . ASP A 1 191 ? -14.492 10.547 11.148 1 97.31 191 ASP A CA 1
ATOM 1426 C C . ASP A 1 191 ? -13.141 10.164 11.75 1 97.31 191 ASP A C 1
ATOM 1428 O O . ASP A 1 191 ? -12.289 11.023 11.969 1 97.31 191 ASP A O 1
ATOM 1432 N N . PRO A 1 192 ? -12.922 8.922 12 1 97.5 192 PRO A N 1
ATOM 1433 C CA . PRO A 1 192 ? -11.633 8.5 12.555 1 97.5 192 PRO A CA 1
ATOM 1434 C C . PRO A 1 192 ? -10.461 8.805 11.633 1 97.5 192 PRO A C 1
ATOM 1436 O O . PRO A 1 192 ? -9.375 9.164 12.102 1 97.5 192 PRO A O 1
ATOM 1439 N N . GLY A 1 193 ? -10.633 8.719 10.32 1 97.31 193 GLY A N 1
ATOM 1440 C CA . GLY A 1 193 ? -9.578 9.031 9.367 1 97.31 193 GLY A CA 1
ATOM 1441 C C . GLY A 1 193 ? -9.203 10.5 9.367 1 97.31 193 GLY A C 1
ATOM 1442 O O . GLY A 1 193 ? -8.016 10.844 9.375 1 97.31 193 GLY A O 1
ATOM 1443 N N . ALA A 1 194 ? -10.234 11.328 9.352 1 98.44 194 ALA A N 1
ATOM 1444 C CA . ALA A 1 194 ? -9.969 12.758 9.461 1 98.44 194 ALA A CA 1
ATOM 1445 C C . ALA A 1 194 ? -9.234 13.086 10.758 1 98.44 194 ALA A C 1
ATOM 1447 O O . ALA A 1 194 ? -8.305 13.898 10.766 1 98.44 194 ALA A O 1
ATOM 1448 N N . THR A 1 195 ? -9.656 12.453 11.789 1 98.81 195 THR A N 1
ATOM 1449 C CA . THR A 1 195 ? -9.078 12.711 13.102 1 98.81 195 THR A CA 1
ATOM 1450 C C . THR A 1 195 ? -7.617 12.289 13.141 1 98.81 195 THR A C 1
ATOM 1452 O O . THR A 1 195 ? -6.766 13.023 13.641 1 98.81 195 THR A O 1
ATOM 1455 N N . SER A 1 196 ? -7.336 11.094 12.641 1 98.81 196 SER A N 1
ATOM 1456 C CA . SER A 1 196 ? -5.945 10.656 12.641 1 98.81 196 SER A CA 1
ATOM 1457 C C . SER A 1 196 ? -5.09 11.531 11.734 1 98.81 196 SER A C 1
ATOM 1459 O O . SER A 1 196 ? -3.916 11.781 12.023 1 98.81 196 SER A O 1
ATOM 1461 N N . SER A 1 197 ? -5.633 12.031 10.617 1 98.81 197 SER A N 1
ATOM 1462 C CA . SER A 1 197 ? -4.914 12.953 9.742 1 98.81 197 SER A CA 1
ATOM 1463 C C . SER A 1 197 ? -4.559 14.242 10.477 1 98.81 197 SER A C 1
ATOM 1465 O O . SER A 1 197 ? -3.441 14.75 10.352 1 98.81 197 SER A O 1
ATOM 1467 N N . TYR A 1 198 ? -5.555 14.758 11.242 1 98.88 198 TYR A N 1
ATOM 1468 C CA . TYR A 1 198 ? -5.297 15.922 12.078 1 98.88 198 TYR A CA 1
ATOM 1469 C C . TYR A 1 198 ? -4.172 15.648 13.07 1 98.88 198 TYR A C 1
ATOM 1471 O O . TYR A 1 198 ? -3.271 16.469 13.242 1 98.88 198 TYR A O 1
ATOM 1479 N N . LEU A 1 199 ? -4.176 14.523 13.711 1 98.88 199 LEU A N 1
ATOM 1480 C CA . LEU A 1 199 ? -3.162 14.18 14.703 1 98.88 199 LEU A CA 1
ATOM 1481 C C . LEU A 1 199 ? -1.774 14.148 14.07 1 98.88 199 LEU A C 1
ATOM 1483 O O . LEU A 1 199 ? -0.809 14.641 14.664 1 98.88 199 LEU A O 1
ATOM 1487 N N . MET A 1 200 ? -1.674 13.625 12.906 1 98.75 200 MET A N 1
ATOM 1488 C CA . MET A 1 200 ? -0.385 13.531 12.227 1 98.75 200 MET A CA 1
ATOM 1489 C C . MET A 1 200 ? 0.122 14.914 11.828 1 98.75 200 MET A C 1
ATOM 1491 O O . MET A 1 200 ? 1.305 15.219 11.992 1 98.75 200 MET A O 1
ATOM 1495 N N . LEU A 1 201 ? -0.766 15.742 11.32 1 98.88 201 LEU A N 1
ATOM 1496 C CA . LEU A 1 201 ? -0.378 17.094 10.953 1 98.88 201 LEU A CA 1
ATOM 1497 C C . LEU A 1 201 ? -0 17.906 12.188 1 98.88 201 LEU A C 1
ATOM 1499 O O . LEU A 1 201 ? 0.901 18.75 12.125 1 98.88 201 LEU A O 1
ATOM 1503 N N . ASN A 1 202 ? -0.709 17.625 13.281 1 98.88 202 ASN A N 1
ATOM 1504 C CA . ASN A 1 202 ? -0.357 18.25 14.547 1 98.88 202 ASN A CA 1
ATOM 1505 C C . ASN A 1 202 ? 1.038 17.844 15.008 1 98.88 202 ASN A C 1
ATOM 1507 O O . ASN A 1 202 ? 1.787 18.656 15.539 1 98.88 202 ASN A O 1
ATOM 1511 N N . ALA A 1 203 ? 1.386 16.578 14.852 1 98.75 203 ALA A N 1
ATOM 1512 C CA . ALA A 1 203 ? 2.721 16.094 15.203 1 98.75 203 ALA A CA 1
ATOM 1513 C C . ALA A 1 203 ? 3.793 16.828 14.398 1 98.75 203 ALA A C 1
ATOM 1515 O O . ALA A 1 203 ? 4.848 17.172 14.93 1 98.75 203 ALA A O 1
ATOM 1516 N N . ILE A 1 204 ? 3.545 17.047 13.125 1 98.69 204 ILE A N 1
ATOM 1517 C CA . ILE A 1 204 ? 4.484 17.766 12.266 1 98.69 204 ILE A CA 1
ATOM 1518 C C . ILE A 1 204 ? 4.672 19.188 12.773 1 98.69 204 ILE A C 1
ATOM 1520 O O . ILE A 1 204 ? 5.801 19.656 12.945 1 98.69 204 ILE A O 1
ATOM 1524 N N . TYR A 1 205 ? 3.531 19.859 13.039 1 98.69 205 TYR A N 1
ATOM 1525 C CA . TYR A 1 205 ? 3.58 21.234 13.523 1 98.69 205 TYR A CA 1
ATOM 1526 C C . TYR A 1 205 ? 4.395 21.328 14.805 1 98.69 205 TYR A C 1
ATOM 1528 O O . TYR A 1 205 ? 5.344 22.109 14.891 1 98.69 205 TYR A O 1
ATOM 1536 N N . GLU A 1 206 ? 4.062 20.484 15.781 1 98.44 206 GLU A N 1
ATOM 1537 C CA . GLU A 1 206 ? 4.691 20.562 17.094 1 98.44 206 GLU A CA 1
ATOM 1538 C C . GLU A 1 206 ? 6.184 20.25 17.016 1 98.44 206 GLU A C 1
ATOM 1540 O O . GLU A 1 206 ? 7 20.906 17.656 1 98.44 206 GLU A O 1
ATOM 1545 N N . LYS A 1 207 ? 6.547 19.25 16.219 1 98.19 207 LYS A N 1
ATOM 1546 C CA . LYS A 1 207 ? 7.953 18.859 16.141 1 98.19 207 LYS A CA 1
ATOM 1547 C C . LYS A 1 207 ? 8.781 19.906 15.406 1 98.19 207 LYS A C 1
ATOM 1549 O O . LYS A 1 207 ? 9.914 20.203 15.805 1 98.19 207 LYS A O 1
ATOM 1554 N N . VAL A 1 208 ? 8.273 20.453 14.336 1 97.69 208 VAL A N 1
ATOM 1555 C CA . VAL A 1 208 ? 9 21.484 13.586 1 97.69 208 VAL A CA 1
ATOM 1556 C C . VAL A 1 208 ? 9.172 22.734 14.453 1 97.69 208 VAL A C 1
ATOM 1558 O O . VAL A 1 208 ? 10.227 23.359 14.43 1 97.69 208 VAL A O 1
ATOM 1561 N N . LYS A 1 209 ? 8.102 23.094 15.164 1 97.25 209 LYS A N 1
ATOM 1562 C CA . LYS A 1 209 ? 8.195 24.203 16.094 1 97.25 209 LYS A CA 1
ATOM 1563 C C . LYS A 1 209 ? 9.328 24 17.094 1 97.25 209 LYS A C 1
ATOM 1565 O O . LYS A 1 209 ? 10.094 24.922 17.375 1 97.25 209 LYS A O 1
ATOM 1570 N N . GLU A 1 210 ? 9.445 22.766 17.578 1 96.62 210 GLU A N 1
ATOM 1571 C CA . GLU A 1 210 ? 10.516 22.406 18.516 1 96.62 210 GLU A CA 1
ATOM 1572 C C . GLU A 1 210 ? 11.883 22.5 17.844 1 96.62 210 GLU A C 1
ATOM 1574 O O . GLU A 1 210 ? 12.836 23.016 18.453 1 96.62 210 GLU A O 1
ATOM 1579 N N . LEU A 1 211 ? 12.008 21.969 16.609 1 93.81 211 LEU A N 1
ATOM 1580 C CA . LEU A 1 211 ? 13.273 21.953 15.875 1 93.81 211 LEU A CA 1
ATOM 1581 C C . LEU A 1 211 ? 13.734 23.375 15.578 1 93.81 211 LEU A C 1
ATOM 1583 O O . LEU A 1 211 ? 14.938 23.641 15.555 1 93.81 211 LEU A O 1
ATOM 1587 N N . CYS A 1 212 ? 12.812 24.281 15.297 1 89.75 212 CYS A N 1
ATOM 1588 C CA . CYS A 1 212 ? 13.141 25.672 15.008 1 89.75 212 CYS A CA 1
ATOM 1589 C C . CYS A 1 212 ? 13.562 26.406 16.266 1 89.75 212 CYS A C 1
ATOM 1591 O O . CYS A 1 212 ? 14.375 27.328 16.219 1 89.75 212 CYS A O 1
ATOM 1593 N N . ALA A 1 213 ? 13.039 26.062 17.359 1 84.62 213 ALA A N 1
ATOM 1594 C CA . ALA A 1 213 ? 13.406 26.703 18.625 1 84.62 213 ALA A CA 1
ATOM 1595 C C . ALA A 1 213 ? 14.82 26.312 19.047 1 84.62 213 ALA A C 1
ATOM 1597 O O . ALA A 1 213 ? 15.562 27.141 19.594 1 84.62 213 ALA A O 1
ATOM 1598 N N . VAL A 1 214 ? 15.219 25.156 18.75 1 73.81 214 VAL A N 1
ATOM 1599 C CA . VAL A 1 214 ? 16.547 24.672 19.125 1 73.81 214 VAL A CA 1
ATOM 1600 C C . VAL A 1 214 ? 17.594 25.312 18.234 1 73.81 214 VAL A C 1
ATOM 1602 O O . VAL A 1 214 ? 18.703 25.609 18.672 1 73.81 214 VAL A O 1
ATOM 1605 N N . GLU A 1 215 ? 17.297 25.453 16.969 1 64.81 215 GLU A N 1
ATOM 1606 C CA . GLU A 1 215 ? 18.25 26.078 16.062 1 64.81 215 GLU A CA 1
ATOM 1607 C C . GLU A 1 215 ? 18.5 27.547 16.438 1 64.81 215 GLU A C 1
ATOM 1609 O O . GLU A 1 215 ? 19.609 28.047 16.234 1 64.81 215 GLU A O 1
ATOM 1614 N N . LYS A 1 216 ? 17.516 28.219 17.047 1 59.84 216 LYS A N 1
ATOM 1615 C CA . LYS A 1 216 ? 17.688 29.625 17.438 1 59.84 216 LYS A CA 1
ATOM 1616 C C . LYS A 1 216 ? 18.406 29.734 18.781 1 59.84 216 LYS A C 1
ATOM 1618 O O . LYS A 1 216 ? 18.906 30.797 19.141 1 59.84 216 LYS A O 1
ATOM 1623 N N . SER A 1 217 ? 18.469 28.75 19.531 1 51.91 217 SER A N 1
ATOM 1624 C CA . SER A 1 217 ? 19.203 28.828 20.797 1 51.91 217 SER A CA 1
ATOM 1625 C C . SER A 1 217 ? 20.656 28.422 20.609 1 51.91 217 SER A C 1
ATOM 1627 O O . SER A 1 217 ? 20.953 27.516 19.844 1 51.91 217 SER A O 1
ATOM 1629 N N . MET B 1 1 ? 15.344 -24.609 -11.773 1 86.19 1 MET B N 1
ATOM 1630 C CA . MET B 1 1 ? 15.68 -23.453 -12.594 1 86.19 1 MET B CA 1
ATOM 1631 C C . MET B 1 1 ? 15.562 -22.156 -11.789 1 86.19 1 MET B C 1
ATOM 1633 O O . MET B 1 1 ? 14.672 -22.016 -10.953 1 86.19 1 MET B O 1
ATOM 1637 N N . SER B 1 2 ? 16.547 -21.281 -12 1 94.81 2 SER B N 1
ATOM 1638 C CA . SER B 1 2 ? 16.531 -19.969 -11.367 1 94.81 2 SER B CA 1
ATOM 1639 C C . SER B 1 2 ? 16.406 -18.859 -12.398 1 94.81 2 SER B C 1
ATOM 1641 O O . SER B 1 2 ? 16.844 -19.016 -13.539 1 94.81 2 SER B O 1
ATOM 1643 N N . ILE B 1 3 ? 15.719 -17.812 -12.016 1 96.56 3 ILE B N 1
ATOM 1644 C CA . ILE B 1 3 ? 15.617 -16.656 -12.914 1 96.56 3 ILE B CA 1
ATOM 1645 C C . ILE B 1 3 ? 16.266 -15.438 -12.258 1 96.56 3 ILE B C 1
ATOM 1647 O O . ILE B 1 3 ? 16.266 -15.312 -11.031 1 96.56 3 ILE B O 1
ATOM 1651 N N . ASN B 1 4 ? 16.828 -14.617 -13.133 1 97.06 4 ASN B N 1
ATOM 1652 C CA . ASN B 1 4 ? 17.516 -13.414 -12.648 1 97.06 4 ASN B CA 1
ATOM 1653 C C . ASN B 1 4 ? 16.656 -12.164 -12.859 1 97.06 4 ASN B C 1
ATOM 1655 O O . ASN B 1 4 ? 15.516 -12.258 -13.289 1 97.06 4 ASN B O 1
ATOM 1659 N N . GLY B 1 5 ? 17.203 -11 -12.539 1 97.44 5 GLY B N 1
ATOM 1660 C CA . GLY B 1 5 ? 16.469 -9.75 -12.586 1 97.44 5 GLY B CA 1
ATOM 1661 C C . GLY B 1 5 ? 15.977 -9.391 -13.977 1 97.44 5 GLY B C 1
ATOM 1662 O O . GLY B 1 5 ? 14.875 -8.852 -14.133 1 97.44 5 GLY B O 1
ATOM 1663 N N . VAL B 1 6 ? 16.766 -9.617 -14.914 1 97.19 6 VAL B N 1
ATOM 1664 C CA . VAL B 1 6 ? 16.406 -9.336 -16.297 1 97.19 6 VAL B CA 1
ATOM 1665 C C . VAL B 1 6 ? 15.203 -10.188 -16.703 1 97.19 6 VAL B C 1
ATOM 1667 O O . VAL B 1 6 ? 14.281 -9.703 -17.359 1 97.19 6 VAL B O 1
ATOM 1670 N N . GLN B 1 7 ? 15.242 -11.406 -16.297 1 97.25 7 GLN B N 1
ATOM 1671 C CA . GLN B 1 7 ? 14.156 -12.328 -16.625 1 97.25 7 GLN B CA 1
ATOM 1672 C C . GLN B 1 7 ? 12.883 -11.977 -15.852 1 97.25 7 GLN B C 1
ATOM 1674 O O . GLN B 1 7 ? 11.773 -12.148 -16.359 1 97.25 7 GLN B O 1
ATOM 1679 N N . VAL B 1 8 ? 13.008 -11.492 -14.633 1 98.12 8 VAL B N 1
ATOM 1680 C CA . VAL B 1 8 ? 11.859 -11.008 -13.875 1 98.12 8 VAL B CA 1
ATOM 1681 C C . VAL B 1 8 ? 11.203 -9.844 -14.617 1 98.12 8 VAL B C 1
ATOM 1683 O O . VAL B 1 8 ? 9.977 -9.773 -14.727 1 98.12 8 VAL B O 1
ATOM 1686 N N . ARG B 1 9 ? 11.969 -8.93 -15.117 1 97.69 9 ARG B N 1
ATOM 1687 C CA . ARG B 1 9 ? 11.438 -7.82 -15.898 1 97.69 9 ARG B CA 1
ATOM 1688 C C . ARG B 1 9 ? 10.688 -8.328 -17.125 1 97.69 9 ARG B C 1
ATOM 1690 O O . ARG B 1 9 ? 9.648 -7.77 -17.5 1 97.69 9 ARG B O 1
ATOM 1697 N N . GLU B 1 10 ? 11.227 -9.344 -17.781 1 97.5 10 GLU B N 1
ATOM 1698 C CA . GLU B 1 10 ? 10.562 -9.922 -18.953 1 97.5 10 GLU B CA 1
ATOM 1699 C C . GLU B 1 10 ? 9.203 -10.516 -18.578 1 97.5 10 GLU B C 1
ATOM 1701 O O . GLU B 1 10 ? 8.234 -10.398 -19.328 1 97.5 10 GLU B O 1
ATOM 1706 N N . ILE B 1 11 ? 9.172 -11.117 -17.453 1 98.25 11 ILE B N 1
ATOM 1707 C CA . ILE B 1 11 ? 7.93 -11.695 -16.953 1 98.25 11 ILE B CA 1
ATOM 1708 C C . ILE B 1 11 ? 6.918 -10.578 -16.672 1 98.25 11 ILE B C 1
ATOM 1710 O O . ILE B 1 11 ? 5.75 -10.688 -17.062 1 98.25 11 ILE B O 1
ATOM 1714 N N . LEU B 1 12 ? 7.359 -9.477 -16.047 1 98.56 12 LEU B N 1
ATOM 1715 C CA . LEU B 1 12 ? 6.504 -8.336 -15.758 1 98.56 12 LEU B CA 1
ATOM 1716 C C . LEU B 1 12 ? 5.988 -7.699 -17.047 1 98.56 12 LEU B C 1
ATOM 1718 O O . LEU B 1 12 ? 4.832 -7.281 -17.125 1 98.56 12 LEU B O 1
ATOM 1722 N N . ASN B 1 13 ? 6.844 -7.656 -18.031 1 98.25 13 ASN B N 1
ATOM 1723 C CA . ASN B 1 13 ? 6.422 -7.152 -19.328 1 98.25 13 ASN B CA 1
ATOM 1724 C C . ASN B 1 13 ? 5.352 -8.039 -19.969 1 98.25 13 ASN B C 1
ATOM 1726 O O . ASN B 1 13 ? 4.398 -7.535 -20.562 1 98.25 13 ASN B O 1
ATOM 1730 N N . SER B 1 14 ? 5.512 -9.312 -19.875 1 98.38 14 SER B N 1
ATOM 1731 C CA . SER B 1 14 ? 4.512 -10.25 -20.391 1 98.38 14 SER B CA 1
ATOM 1732 C C . SER B 1 14 ? 3.182 -10.086 -19.656 1 98.38 14 SER B C 1
ATOM 1734 O O . SER B 1 14 ? 2.117 -10.18 -20.281 1 98.38 14 SER B O 1
ATOM 1736 N N . MET B 1 15 ? 3.238 -9.859 -18.359 1 98.38 15 MET B N 1
ATOM 1737 C CA . MET B 1 15 ? 2.035 -9.586 -17.578 1 98.38 15 MET B CA 1
ATOM 1738 C C . MET B 1 15 ? 1.323 -8.344 -18.094 1 98.38 15 MET B C 1
ATOM 1740 O O . MET B 1 15 ? 0.107 -8.352 -18.281 1 98.38 15 MET B O 1
ATOM 1744 N N . ALA B 1 16 ? 2.1 -7.293 -18.297 1 98.38 16 ALA B N 1
ATOM 1745 C CA . ALA B 1 16 ? 1.548 -6.027 -18.766 1 98.38 16 ALA B CA 1
ATOM 1746 C C . ALA B 1 16 ? 0.882 -6.191 -20.141 1 98.38 16 ALA B C 1
ATOM 1748 O O . ALA B 1 16 ? -0.202 -5.656 -20.375 1 98.38 16 ALA B O 1
ATOM 1749 N N . ILE B 1 17 ? 1.49 -6.91 -21.016 1 98.31 17 ILE B N 1
ATOM 1750 C CA . ILE B 1 17 ? 0.969 -7.152 -22.359 1 98.31 17 ILE B CA 1
ATOM 1751 C C . ILE B 1 17 ? -0.332 -7.945 -22.266 1 98.31 17 ILE B C 1
ATOM 1753 O O . ILE B 1 17 ? -1.319 -7.605 -22.922 1 98.31 17 ILE B O 1
ATOM 1757 N N . LEU B 1 18 ? -0.296 -8.992 -21.453 1 98.56 18 LEU B N 1
ATOM 1758 C CA . LEU B 1 18 ? -1.476 -9.844 -21.328 1 98.56 18 LEU B CA 1
ATOM 1759 C C . LEU B 1 18 ? -2.643 -9.07 -20.719 1 98.56 18 LEU B C 1
ATOM 1761 O O . LEU B 1 18 ? -3.791 -9.242 -21.141 1 98.56 18 LEU B O 1
ATOM 1765 N N . ILE B 1 19 ? -2.387 -8.219 -19.719 1 98.62 19 ILE B N 1
ATOM 1766 C CA . ILE B 1 19 ? -3.42 -7.379 -19.141 1 98.62 19 ILE B CA 1
ATOM 1767 C C . ILE B 1 19 ? -3.965 -6.418 -20.188 1 98.62 19 ILE B C 1
ATOM 1769 O O . ILE B 1 19 ? -5.18 -6.242 -20.312 1 98.62 19 ILE B O 1
ATOM 1773 N N . ASN B 1 20 ? -3.094 -5.832 -20.922 1 98.5 20 ASN B N 1
ATOM 1774 C CA . ASN B 1 20 ? -3.498 -4.906 -21.984 1 98.5 20 ASN B CA 1
ATOM 1775 C C . ASN B 1 20 ? -4.387 -5.586 -23.016 1 98.5 20 ASN B C 1
ATOM 1777 O O . ASN B 1 20 ? -5.395 -5.02 -23.438 1 98.5 20 ASN B O 1
ATOM 1781 N N . GLU B 1 21 ? -4.062 -6.762 -23.406 1 98.62 21 GLU B N 1
ATOM 1782 C CA . GLU B 1 21 ? -4.812 -7.527 -24.391 1 98.62 21 GLU B CA 1
ATOM 1783 C C . GLU B 1 21 ? -6.195 -7.902 -23.859 1 98.62 21 GLU B C 1
ATOM 1785 O O . GLU B 1 21 ? -7.098 -8.219 -24.641 1 98.62 21 GLU B O 1
ATOM 1790 N N . ASN B 1 22 ? -6.336 -7.895 -22.531 1 98.69 22 ASN B N 1
ATOM 1791 C CA . ASN B 1 22 ? -7.59 -8.344 -21.938 1 98.69 22 ASN B CA 1
ATOM 1792 C C . ASN B 1 22 ? -8.312 -7.195 -21.234 1 98.69 22 ASN B C 1
ATOM 1794 O O . ASN B 1 22 ? -9.18 -7.43 -20.391 1 98.69 22 ASN B O 1
ATOM 1798 N N . VAL B 1 23 ? -7.977 -5.934 -21.516 1 98.56 23 VAL B N 1
ATOM 1799 C CA . VAL B 1 23 ? -8.547 -4.762 -20.859 1 98.56 23 VAL B CA 1
ATOM 1800 C C . VAL B 1 23 ? -10.062 -4.762 -21.031 1 98.56 23 VAL B C 1
ATOM 1802 O O . VAL B 1 23 ? -10.812 -4.598 -20.062 1 98.56 23 VAL B O 1
ATOM 1805 N N . ASP B 1 24 ? -10.547 -4.992 -22.266 1 98.44 24 ASP B N 1
ATOM 1806 C CA . ASP B 1 24 ? -11.977 -4.961 -22.562 1 98.44 24 ASP B CA 1
ATOM 1807 C C . ASP B 1 24 ? -12.703 -6.098 -21.844 1 98.44 24 ASP B C 1
ATOM 1809 O O . ASP B 1 24 ? -13.789 -5.898 -21.281 1 98.44 24 ASP B O 1
ATOM 1813 N N . TYR B 1 25 ? -12.102 -7.262 -21.859 1 98.44 25 TYR B N 1
ATOM 1814 C CA . TYR B 1 25 ? -12.703 -8.422 -21.219 1 98.44 25 TYR B CA 1
ATOM 1815 C C . TYR B 1 25 ? -12.828 -8.195 -19.719 1 98.44 25 TYR B C 1
ATOM 1817 O O . TYR B 1 25 ? -13.898 -8.414 -19.141 1 98.44 25 TYR B O 1
ATOM 1825 N N . LEU B 1 26 ? -11.797 -7.738 -19.047 1 98.44 26 LEU B N 1
ATOM 1826 C CA . LEU B 1 26 ? -11.789 -7.488 -17.609 1 98.44 26 LEU B CA 1
ATOM 1827 C C . LEU B 1 26 ? -12.75 -6.363 -17.25 1 98.44 26 LEU B C 1
ATOM 1829 O O . LEU B 1 26 ? -13.383 -6.398 -16.188 1 98.44 26 LEU B O 1
ATOM 1833 N N . THR B 1 27 ? -12.805 -5.301 -18.141 1 97.94 27 THR B N 1
ATOM 1834 C CA . THR B 1 27 ? -13.734 -4.191 -17.953 1 97.94 27 THR B CA 1
ATOM 1835 C C . THR B 1 27 ? -15.18 -4.672 -18.031 1 97.94 27 THR B C 1
ATOM 1837 O O . THR B 1 27 ? -16.016 -4.266 -17.219 1 97.94 27 THR B O 1
ATOM 1840 N N . GLU B 1 28 ? -15.438 -5.551 -18.969 1 97.69 28 GLU B N 1
ATOM 1841 C CA . GLU B 1 28 ? -16.781 -6.109 -19.125 1 97.69 28 GLU B CA 1
ATOM 1842 C C . GLU B 1 28 ? -17.172 -6.949 -17.922 1 97.69 28 GLU B C 1
ATOM 1844 O O . GLU B 1 28 ? -18.312 -6.852 -17.438 1 97.69 28 GLU B O 1
ATOM 1849 N N . LEU B 1 29 ? -16.266 -7.785 -17.422 1 97 29 LEU B N 1
ATOM 1850 C CA . LEU B 1 29 ? -16.531 -8.594 -16.234 1 97 29 LEU B CA 1
ATOM 1851 C C . LEU B 1 29 ? -16.891 -7.703 -15.047 1 97 29 LEU B C 1
ATOM 1853 O O . LEU B 1 29 ? -17.844 -7.988 -14.328 1 97 29 LEU B O 1
ATOM 1857 N N . ASP B 1 30 ? -16.156 -6.633 -14.906 1 95.38 30 ASP B N 1
ATOM 1858 C CA . ASP B 1 30 ? -16.344 -5.738 -13.766 1 95.38 30 ASP B CA 1
ATOM 1859 C C . ASP B 1 30 ? -17.609 -4.902 -13.93 1 95.38 30 ASP B C 1
ATOM 1861 O O . ASP B 1 30 ? -18.25 -4.539 -12.938 1 95.38 30 ASP B O 1
ATOM 1865 N N . ALA B 1 31 ? -17.969 -4.559 -15.172 1 95.31 31 ALA B N 1
ATOM 1866 C CA . ALA B 1 31 ? -19.188 -3.799 -15.438 1 95.31 31 ALA B CA 1
ATOM 1867 C C . ALA B 1 31 ? -20.422 -4.59 -15.031 1 95.31 31 ALA B C 1
ATOM 1869 O O . ALA B 1 31 ? -21.422 -4.016 -14.586 1 95.31 31 ALA B O 1
ATOM 1870 N N . ALA B 1 32 ? -20.328 -5.852 -15.125 1 94.56 32 ALA B N 1
ATOM 1871 C CA . ALA B 1 32 ? -21.469 -6.719 -14.82 1 94.56 32 ALA B CA 1
ATOM 1872 C C . ALA B 1 32 ? -21.734 -6.754 -13.32 1 94.56 32 ALA B C 1
ATOM 1874 O O . ALA B 1 32 ? -22.891 -6.863 -12.898 1 94.56 32 ALA B O 1
ATOM 1875 N N . ILE B 1 33 ? -20.719 -6.547 -12.516 1 92.62 33 ILE B N 1
ATOM 1876 C CA . ILE B 1 33 ? -20.953 -6.754 -11.086 1 92.62 33 ILE B CA 1
ATOM 1877 C C . ILE B 1 33 ? -20.266 -5.656 -10.289 1 92.62 33 ILE B C 1
ATOM 1879 O O . ILE B 1 33 ? -20.125 -5.762 -9.062 1 92.62 33 ILE B O 1
ATOM 1883 N N . GLY B 1 34 ? -19.75 -4.73 -10.922 1 89.19 34 GLY B N 1
ATOM 1884 C CA . GLY B 1 34 ? -19.047 -3.633 -10.266 1 89.19 34 GLY B CA 1
ATOM 1885 C C . GLY B 1 34 ? -19.172 -2.32 -11.016 1 89.19 34 GLY B C 1
ATOM 1886 O O . GLY B 1 34 ? -20.25 -1.947 -11.469 1 89.19 34 GLY B O 1
ATOM 1887 N N . ASP B 1 35 ? -18.094 -1.52 -11.117 1 88.88 35 ASP B N 1
ATOM 1888 C CA . ASP B 1 35 ? -18.172 -0.185 -11.703 1 88.88 35 ASP B CA 1
ATOM 1889 C C . ASP B 1 35 ? -17.453 -0.135 -13.047 1 88.88 35 ASP B C 1
ATOM 1891 O O . ASP B 1 35 ? -17.297 0.937 -13.641 1 88.88 35 ASP B O 1
ATOM 1895 N N . GLY B 1 36 ? -16.859 -1.282 -13.469 1 94.44 36 GLY B N 1
ATOM 1896 C CA . GLY B 1 36 ? -16.391 -1.431 -14.828 1 94.44 36 GLY B CA 1
ATOM 1897 C C . GLY B 1 36 ? -15.039 -0.767 -15.07 1 94.44 36 GLY B C 1
ATOM 1898 O O . GLY B 1 36 ? -14.727 -0.373 -16.188 1 94.44 36 GLY B O 1
ATOM 1899 N N . ASP B 1 37 ? -14.227 -0.607 -14.047 1 94.5 37 ASP B N 1
ATOM 1900 C CA . ASP B 1 37 ? -12.969 0.099 -14.266 1 94.5 37 ASP B CA 1
ATOM 1901 C C . ASP B 1 37 ? -11.773 -0.813 -13.992 1 94.5 37 ASP B C 1
ATOM 1903 O O . ASP B 1 37 ? -10.625 -0.379 -14.078 1 94.5 37 ASP B O 1
ATOM 1907 N N . HIS B 1 38 ? -12 -2.115 -13.719 1 96.25 38 HIS B N 1
ATOM 1908 C CA . HIS B 1 38 ? -10.945 -3.041 -13.32 1 96.25 38 HIS B CA 1
ATOM 1909 C C . HIS B 1 38 ? -9.883 -3.168 -14.406 1 96.25 38 HIS B C 1
ATOM 1911 O O . HIS B 1 38 ? -8.688 -3.029 -14.125 1 96.25 38 HIS B O 1
ATOM 1917 N N . GLY B 1 39 ? -10.344 -3.43 -15.641 1 97.88 39 GLY B N 1
ATOM 1918 C CA . GLY B 1 39 ? -9.406 -3.602 -16.734 1 97.88 39 GLY B CA 1
ATOM 1919 C C . GLY B 1 39 ? -8.594 -2.354 -17.031 1 97.88 39 GLY B C 1
ATOM 1920 O O . GLY B 1 39 ? -7.367 -2.422 -17.156 1 97.88 39 GLY B O 1
ATOM 1921 N N . LEU B 1 40 ? -9.25 -1.228 -17.062 1 97.38 40 LEU B N 1
ATOM 1922 C CA . LEU B 1 40 ? -8.594 0.042 -17.359 1 97.38 40 LEU B CA 1
ATOM 1923 C C . LEU B 1 40 ? -7.598 0.406 -16.266 1 97.38 40 LEU B C 1
ATOM 1925 O O . LEU B 1 40 ? -6.496 0.874 -16.547 1 97.38 40 LEU B O 1
ATOM 1929 N N . ASN B 1 41 ? -7.988 0.179 -15.07 1 95.88 41 ASN B N 1
ATOM 1930 C CA . ASN B 1 41 ? -7.117 0.488 -13.945 1 95.88 41 ASN B CA 1
ATOM 1931 C C . ASN B 1 41 ? -5.855 -0.373 -13.961 1 95.88 41 ASN B C 1
ATOM 1933 O O . ASN B 1 41 ? -4.754 0.132 -13.75 1 95.88 41 ASN B O 1
ATOM 1937 N N . LEU B 1 42 ? -6.027 -1.626 -14.211 1 98.12 42 LEU B N 1
ATOM 1938 C CA . LEU B 1 42 ? -4.871 -2.516 -14.227 1 98.12 42 LEU B CA 1
ATOM 1939 C C . LEU B 1 42 ? -3.949 -2.186 -15.398 1 98.12 42 LEU B C 1
ATOM 1941 O O . LEU B 1 42 ? -2.725 -2.238 -15.258 1 98.12 42 LEU B O 1
ATOM 1945 N N . ASP B 1 43 ? -4.547 -1.904 -16.5 1 98.5 43 ASP B N 1
ATOM 1946 C CA . ASP B 1 43 ? -3.744 -1.544 -17.656 1 98.5 43 ASP B CA 1
ATOM 1947 C C . ASP B 1 43 ? -2.896 -0.305 -17.375 1 98.5 43 ASP B C 1
ATOM 1949 O O . ASP B 1 43 ? -1.712 -0.268 -17.719 1 98.5 43 ASP B O 1
ATOM 1953 N N . LYS B 1 44 ? -3.473 0.706 -16.797 1 97.69 44 LYS B N 1
ATOM 1954 C CA . LYS B 1 44 ? -2.744 1.914 -16.422 1 97.69 44 LYS B CA 1
ATOM 1955 C C . LYS B 1 44 ? -1.597 1.59 -15.477 1 97.69 44 LYS B C 1
ATOM 1957 O O . LYS B 1 44 ? -0.483 2.094 -15.641 1 97.69 44 LYS B O 1
ATOM 1962 N N . GLY B 1 45 ? -1.891 0.758 -14.484 1 97.75 45 GLY B N 1
ATOM 1963 C CA . GLY B 1 45 ? -0.883 0.371 -13.508 1 97.75 45 GLY B CA 1
ATOM 1964 C C . GLY B 1 45 ? 0.295 -0.359 -14.133 1 97.75 45 GLY B C 1
ATOM 1965 O O . GLY B 1 45 ? 1.449 0.007 -13.898 1 97.75 45 GLY B O 1
ATOM 1966 N N . PHE B 1 46 ? 0.048 -1.286 -14.914 1 98.38 46 PHE B N 1
ATOM 1967 C CA . PHE B 1 46 ? 1.127 -2.102 -15.461 1 98.38 46 PHE B CA 1
ATOM 1968 C C . PHE B 1 46 ? 1.839 -1.37 -16.594 1 98.38 46 PHE B C 1
ATOM 1970 O O . PHE B 1 46 ? 3.018 -1.62 -16.859 1 98.38 46 PHE B O 1
ATOM 1977 N N . THR B 1 47 ? 1.151 -0.477 -17.281 1 98.12 47 THR B N 1
ATOM 1978 C CA . THR B 1 47 ? 1.834 0.417 -18.203 1 98.12 47 THR B CA 1
ATOM 1979 C C . THR B 1 47 ? 2.855 1.282 -17.484 1 98.12 47 THR B C 1
ATOM 1981 O O . THR B 1 47 ? 3.977 1.466 -17.953 1 98.12 47 THR B O 1
ATOM 1984 N N . ALA B 1 48 ? 2.441 1.804 -16.328 1 97.38 48 ALA B N 1
ATOM 1985 C CA . ALA B 1 48 ? 3.355 2.592 -15.5 1 97.38 48 ALA B CA 1
ATOM 1986 C C . ALA B 1 48 ? 4.547 1.753 -15.047 1 97.38 48 ALA B C 1
ATOM 1988 O O . ALA B 1 48 ? 5.672 2.248 -14.977 1 97.38 48 ALA B O 1
ATOM 1989 N N . VAL B 1 49 ? 4.324 0.486 -14.734 1 97.88 49 VAL B N 1
ATOM 1990 C CA . VAL B 1 49 ? 5.395 -0.422 -14.328 1 97.88 49 VAL B CA 1
ATOM 1991 C C . VAL B 1 49 ? 6.422 -0.536 -15.453 1 97.88 49 VAL B C 1
ATOM 1993 O O . VAL B 1 49 ? 7.625 -0.393 -15.219 1 97.88 49 VAL B O 1
ATOM 1996 N N . ARG B 1 50 ? 5.973 -0.738 -16.641 1 97.12 50 ARG B N 1
ATOM 1997 C CA . ARG B 1 50 ? 6.871 -0.887 -17.781 1 97.12 50 ARG B CA 1
ATOM 1998 C C . ARG B 1 50 ? 7.684 0.385 -18 1 97.12 50 ARG B C 1
ATOM 2000 O O . ARG B 1 50 ? 8.867 0.322 -18.344 1 97.12 50 ARG B O 1
ATOM 2007 N N . ARG B 1 51 ? 7.074 1.49 -17.812 1 96.38 51 ARG B N 1
ATOM 2008 C CA . ARG B 1 51 ? 7.707 2.779 -18.062 1 96.38 51 ARG B CA 1
ATOM 2009 C C . ARG B 1 51 ? 8.727 3.109 -16.984 1 96.38 51 ARG B C 1
ATOM 2011 O O . ARG B 1 51 ? 9.789 3.666 -17.281 1 96.38 51 ARG B O 1
ATOM 2018 N N . LYS B 1 52 ? 8.492 2.701 -15.75 1 94.56 52 LYS B N 1
ATOM 2019 C CA . LYS B 1 52 ? 9.258 3.227 -14.617 1 94.56 52 LYS B CA 1
ATOM 2020 C C . LYS B 1 52 ? 10.352 2.248 -14.195 1 94.56 52 LYS B C 1
ATOM 2022 O O . LYS B 1 52 ? 11.312 2.633 -13.523 1 94.56 52 LYS B O 1
ATOM 2027 N N . LEU B 1 53 ? 10.172 0.994 -14.508 1 94.06 53 LEU B N 1
ATOM 2028 C CA . LEU B 1 53 ? 11.227 0.036 -14.188 1 94.06 53 LEU B CA 1
ATOM 2029 C C . LEU B 1 53 ? 12.43 0.226 -15.102 1 94.06 53 LEU B C 1
ATOM 2031 O O . LEU B 1 53 ? 12.297 0.151 -16.328 1 94.06 53 LEU B O 1
ATOM 2035 N N . LYS B 1 54 ? 13.648 0.478 -14.469 1 90.38 54 LYS B N 1
ATOM 2036 C CA . LYS B 1 54 ? 14.867 0.794 -15.211 1 90.38 54 LYS B CA 1
ATOM 2037 C C . LYS B 1 54 ? 15.93 -0.277 -15 1 90.38 54 LYS B C 1
ATOM 2039 O O . LYS B 1 54 ? 15.773 -1.163 -14.156 1 90.38 54 LYS B O 1
ATOM 2044 N N . ASP B 1 55 ? 17.016 -0.148 -15.734 1 87.62 55 ASP B N 1
ATOM 2045 C CA . ASP B 1 55 ? 18.109 -1.115 -15.688 1 87.62 55 ASP B CA 1
ATOM 2046 C C . ASP B 1 55 ? 18.75 -1.141 -14.305 1 87.62 55 ASP B C 1
ATOM 2048 O O . ASP B 1 55 ? 19.172 -2.201 -13.828 1 87.62 55 ASP B O 1
ATOM 2052 N N . LYS B 1 56 ? 18.781 -0.089 -13.68 1 85.44 56 LYS B N 1
ATOM 2053 C CA . LYS B 1 56 ? 19.453 0.019 -12.383 1 85.44 56 LYS B CA 1
ATOM 2054 C C . LYS B 1 56 ? 18.703 -0.765 -11.312 1 85.44 56 LYS B C 1
ATOM 2056 O O . LYS B 1 56 ? 19.266 -1.068 -10.258 1 85.44 56 LYS B O 1
ATOM 2061 N N . ASP B 1 57 ? 17.516 -1.059 -11.617 1 86.38 57 ASP B N 1
ATOM 2062 C CA . ASP B 1 57 ? 16.688 -1.748 -10.633 1 86.38 57 ASP B CA 1
ATOM 2063 C C . ASP B 1 57 ? 16.891 -3.26 -10.703 1 86.38 57 ASP B C 1
ATOM 2065 O O . ASP B 1 57 ? 16.484 -3.988 -9.797 1 86.38 57 ASP B O 1
ATOM 2069 N N . LEU B 1 58 ? 17.672 -3.768 -11.625 1 90.5 58 LEU B N 1
ATOM 2070 C CA . LEU B 1 58 ? 17.531 -5.164 -12.016 1 90.5 58 LEU B CA 1
ATOM 2071 C C . LEU B 1 58 ? 18.5 -6.047 -11.234 1 90.5 58 LEU B C 1
ATOM 2073 O O . LEU B 1 58 ? 18.484 -7.27 -11.375 1 90.5 58 LEU B O 1
ATOM 2077 N N . ASN B 1 59 ? 19.25 -5.551 -10.328 1 92.25 59 ASN B N 1
ATOM 2078 C CA . ASN B 1 59 ? 20.266 -6.332 -9.633 1 92.25 59 ASN B CA 1
ATOM 2079 C C . ASN B 1 59 ? 19.734 -6.922 -8.336 1 92.25 59 ASN B C 1
ATOM 2081 O O . ASN B 1 59 ? 20.422 -7.707 -7.676 1 92.25 59 ASN B O 1
ATOM 2085 N N . ASP B 1 60 ? 18.578 -6.582 -7.918 1 96.94 60 ASP B N 1
ATOM 2086 C CA . ASP B 1 60 ? 17.922 -7.047 -6.699 1 96.94 60 ASP B CA 1
ATOM 2087 C C . ASP B 1 60 ? 16.438 -7.332 -6.949 1 96.94 60 ASP B C 1
ATOM 2089 O O . ASP B 1 60 ? 15.641 -6.406 -7.062 1 96.94 60 ASP B O 1
ATOM 2093 N N . ILE B 1 61 ? 16.109 -8.625 -6.941 1 98.31 61 ILE B N 1
ATOM 2094 C CA . ILE B 1 61 ? 14.766 -9.047 -7.312 1 98.31 61 ILE B CA 1
ATOM 2095 C C . ILE B 1 61 ? 13.758 -8.523 -6.293 1 98.31 61 ILE B C 1
ATOM 2097 O O . ILE B 1 61 ? 12.641 -8.141 -6.648 1 98.31 61 ILE B O 1
ATOM 2101 N N . GLY B 1 62 ? 14.172 -8.492 -5.008 1 98.06 62 GLY B N 1
ATOM 2102 C CA . GLY B 1 62 ? 13.32 -7.875 -4 1 98.06 62 GLY B CA 1
ATOM 2103 C C . GLY B 1 62 ? 13.023 -6.414 -4.285 1 98.06 62 GLY B C 1
ATOM 2104 O O . GLY B 1 62 ? 11.883 -5.969 -4.141 1 98.06 62 GLY B O 1
ATOM 2105 N N . HIS B 1 63 ? 14.031 -5.727 -4.727 1 96.38 63 HIS B N 1
ATOM 2106 C CA . HIS B 1 63 ? 13.883 -4.316 -5.066 1 96.38 63 HIS B CA 1
ATOM 2107 C C . HIS B 1 63 ? 12.953 -4.137 -6.266 1 96.38 63 HIS B C 1
ATOM 2109 O O . HIS B 1 63 ? 12.109 -3.234 -6.277 1 96.38 63 HIS B O 1
ATOM 2115 N N . ILE B 1 64 ? 13.078 -5 -7.27 1 98.06 64 ILE B N 1
ATOM 2116 C CA . ILE B 1 64 ? 12.211 -4.945 -8.445 1 98.06 64 ILE B CA 1
ATOM 2117 C C . ILE B 1 64 ? 10.75 -5.07 -8.016 1 98.06 64 ILE B C 1
ATOM 2119 O O . ILE B 1 64 ? 9.922 -4.227 -8.359 1 98.06 64 ILE B O 1
ATOM 2123 N N . LEU B 1 65 ? 10.5 -6.055 -7.207 1 98.44 65 LEU B N 1
ATOM 2124 C CA . LEU B 1 65 ? 9.117 -6.363 -6.852 1 98.44 65 LEU B CA 1
ATOM 2125 C C . LEU B 1 65 ? 8.539 -5.285 -5.941 1 98.44 65 LEU B C 1
ATOM 2127 O O . LEU B 1 65 ? 7.371 -4.91 -6.082 1 98.44 65 LEU B O 1
ATOM 2131 N N . LYS B 1 66 ? 9.336 -4.758 -5.039 1 96.25 66 LYS B N 1
ATOM 2132 C CA . LYS B 1 66 ? 8.875 -3.668 -4.184 1 96.25 66 LYS B CA 1
ATOM 2133 C C . LYS B 1 66 ? 8.57 -2.418 -5.008 1 96.25 66 LYS B C 1
ATOM 2135 O O . LYS B 1 66 ? 7.574 -1.737 -4.762 1 96.25 66 LYS B O 1
ATOM 2140 N N . LYS B 1 67 ? 9.414 -2.117 -5.938 1 96.12 67 LYS B N 1
ATOM 2141 C CA . LYS B 1 67 ? 9.195 -0.968 -6.812 1 96.12 67 LYS B CA 1
ATOM 2142 C C . LYS B 1 67 ? 7.918 -1.137 -7.629 1 96.12 67 LYS B C 1
ATOM 2144 O O . LYS B 1 67 ? 7.145 -0.19 -7.785 1 96.12 67 LYS B O 1
ATOM 2149 N N . VAL B 1 68 ? 7.684 -2.346 -8.156 1 98.06 68 VAL B N 1
ATOM 2150 C CA . VAL B 1 68 ? 6.445 -2.643 -8.875 1 98.06 68 VAL B CA 1
ATOM 2151 C C . VAL B 1 68 ? 5.246 -2.383 -7.965 1 98.06 68 VAL B C 1
ATOM 2153 O O . VAL B 1 68 ? 4.273 -1.747 -8.375 1 98.06 68 VAL B O 1
ATOM 2156 N N . GLY B 1 69 ? 5.352 -2.895 -6.723 1 97.62 69 GLY B N 1
ATOM 2157 C CA . GLY B 1 69 ? 4.277 -2.676 -5.766 1 97.62 69 GLY B CA 1
ATOM 2158 C C . GLY B 1 69 ? 3.986 -1.206 -5.52 1 97.62 69 GLY B C 1
ATOM 2159 O O . GLY B 1 69 ? 2.826 -0.791 -5.512 1 97.62 69 GLY B O 1
ATOM 2160 N N . MET B 1 70 ? 5.004 -0.42 -5.418 1 94.75 70 MET B N 1
ATOM 2161 C CA . MET B 1 70 ? 4.852 1.013 -5.18 1 94.75 70 MET B CA 1
ATOM 2162 C C . MET B 1 70 ? 4.219 1.7 -6.387 1 94.75 70 MET B C 1
ATOM 2164 O O . MET B 1 70 ? 3.369 2.58 -6.23 1 94.75 70 MET B O 1
ATOM 2168 N N . ILE B 1 71 ? 4.625 1.332 -7.539 1 95.75 71 ILE B N 1
ATOM 2169 C CA . ILE B 1 71 ? 4.082 1.91 -8.766 1 95.75 71 ILE B CA 1
ATOM 2170 C C . ILE B 1 71 ? 2.596 1.586 -8.867 1 95.75 71 ILE B C 1
ATOM 2172 O O . ILE B 1 71 ? 1.789 2.451 -9.219 1 95.75 71 ILE B O 1
ATOM 2176 N N . LEU B 1 72 ? 2.256 0.34 -8.5 1 97.19 72 LEU B N 1
ATOM 2177 C CA . LEU B 1 72 ? 0.858 -0.069 -8.594 1 97.19 72 LEU B CA 1
ATOM 2178 C C . LEU B 1 72 ? 0.003 0.681 -7.574 1 97.19 72 LEU B C 1
ATOM 2180 O O . LEU B 1 72 ? -1.078 1.17 -7.906 1 97.19 72 LEU B O 1
ATOM 2184 N N . VAL B 1 73 ? 0.478 0.78 -6.41 1 94.5 73 VAL B N 1
ATOM 2185 C CA . VAL B 1 73 ? -0.246 1.49 -5.363 1 94.5 73 VAL B CA 1
ATOM 2186 C C . VAL B 1 73 ? -0.479 2.939 -5.785 1 94.5 73 VAL B C 1
ATOM 2188 O O . VAL B 1 73 ? -1.537 3.51 -5.512 1 94.5 73 VAL B O 1
ATOM 2191 N N . SER B 1 74 ? 0.415 3.508 -6.504 1 93.75 74 SER B N 1
ATOM 2192 C CA . SER B 1 74 ? 0.392 4.941 -6.785 1 93.75 74 SER B CA 1
ATOM 2193 C C . SER B 1 74 ? -0.307 5.23 -8.109 1 93.75 74 SER B C 1
ATOM 2195 O O . SER B 1 74 ? -0.727 6.363 -8.359 1 93.75 74 SER B O 1
ATOM 2197 N N . ASN B 1 75 ? -0.494 4.207 -8.945 1 93.62 75 ASN B N 1
ATOM 2198 C CA . ASN B 1 75 ? -0.92 4.52 -10.305 1 93.62 75 ASN B CA 1
ATOM 2199 C C . ASN B 1 75 ? -2.162 3.725 -10.695 1 93.62 75 ASN B C 1
ATOM 2201 O O . ASN B 1 75 ? -2.721 3.932 -11.781 1 93.62 75 ASN B O 1
ATOM 2205 N N . THR B 1 76 ? -2.514 2.791 -9.906 1 93.06 76 THR B N 1
ATOM 2206 C CA . THR B 1 76 ? -3.676 1.966 -10.219 1 93.06 76 THR B CA 1
ATOM 2207 C C . THR B 1 76 ? -4.871 2.369 -9.359 1 93.06 76 THR B C 1
ATOM 2209 O O . THR B 1 76 ? -4.77 2.416 -8.125 1 93.06 76 THR B O 1
ATOM 2212 N N . GLY B 1 77 ? -5.922 2.664 -10.008 1 87.25 77 GLY B N 1
ATOM 2213 C CA . GLY B 1 77 ? -7.141 2.984 -9.281 1 87.25 77 GLY B CA 1
ATOM 2214 C C . GLY B 1 77 ? -7.852 1.761 -8.734 1 87.25 77 GLY B C 1
ATOM 2215 O O . GLY B 1 77 ? -7.512 0.63 -9.094 1 87.25 77 GLY B O 1
ATOM 2216 N N . GLY B 1 78 ? -8.766 2.053 -7.766 1 84.44 78 GLY B N 1
ATOM 2217 C CA . GLY B 1 78 ? -9.609 0.987 -7.25 1 84.44 78 GLY B CA 1
ATOM 2218 C C . GLY B 1 78 ? -8.906 0.113 -6.23 1 84.44 78 GLY B C 1
ATOM 2219 O O . GLY B 1 78 ? -7.734 0.331 -5.922 1 84.44 78 GLY B O 1
ATOM 2220 N N . ALA B 1 79 ? -9.57 -0.913 -5.793 1 87.25 79 ALA B N 1
ATOM 2221 C CA . ALA B 1 79 ? -9.047 -1.828 -4.781 1 87.25 79 ALA B CA 1
ATOM 2222 C C . ALA B 1 79 ? -7.918 -2.68 -5.352 1 87.25 79 ALA B C 1
ATOM 2224 O O . ALA B 1 79 ? -7.008 -3.08 -4.621 1 87.25 79 ALA B O 1
ATOM 2225 N N . SER B 1 80 ? -7.949 -2.859 -6.629 1 93.56 80 SER B N 1
ATOM 2226 C CA . SER B 1 80 ? -6.945 -3.727 -7.238 1 93.56 80 SER B CA 1
ATOM 2227 C C . SER B 1 80 ? -5.551 -3.131 -7.113 1 93.56 80 SER B C 1
ATOM 2229 O O . SER B 1 80 ? -4.57 -3.859 -6.938 1 93.56 80 SER B O 1
ATOM 2231 N N . GLY B 1 81 ? -5.418 -1.811 -7.211 1 94.19 81 GLY B N 1
ATOM 2232 C CA . GLY B 1 81 ? -4.125 -1.168 -7.039 1 94.19 81 GLY B CA 1
ATOM 2233 C C . GLY B 1 81 ? -3.504 -1.436 -5.68 1 94.19 81 GLY B C 1
ATOM 2234 O O . GLY B 1 81 ? -2.326 -1.789 -5.59 1 94.19 81 GLY B O 1
ATOM 2235 N N . SER B 1 82 ? -4.312 -1.266 -4.684 1 93.19 82 SER B N 1
ATOM 2236 C CA . SER B 1 82 ? -3.836 -1.493 -3.324 1 93.19 82 SER B CA 1
ATOM 2237 C C . SER B 1 82 ? -3.541 -2.969 -3.08 1 93.19 82 SER B C 1
ATOM 2239 O O . SER B 1 82 ? -2.531 -3.312 -2.461 1 93.19 82 SER B O 1
ATOM 2241 N N . LEU B 1 83 ? -4.387 -3.818 -3.568 1 95.62 83 LEU B N 1
ATOM 2242 C CA . LEU B 1 83 ? -4.246 -5.25 -3.318 1 95.62 83 LEU B CA 1
ATOM 2243 C C . LEU B 1 83 ? -3.033 -5.812 -4.047 1 95.62 83 LEU B C 1
ATOM 2245 O O . LEU B 1 83 ? -2.176 -6.453 -3.434 1 95.62 83 LEU B O 1
ATOM 2249 N N . TYR B 1 84 ? -2.92 -5.52 -5.297 1 97.62 84 TYR B N 1
ATOM 2250 C CA . TYR B 1 84 ? -1.763 -6.004 -6.039 1 97.62 84 TYR B CA 1
ATOM 2251 C C . TYR B 1 84 ? -0.49 -5.293 -5.598 1 97.62 84 TYR B C 1
ATOM 2253 O O . TYR B 1 84 ? 0.587 -5.891 -5.566 1 97.62 84 TYR B O 1
ATOM 2261 N N . GLY B 1 85 ? -0.614 -3.939 -5.359 1 97.25 85 GLY B N 1
ATOM 2262 C CA . GLY B 1 85 ? 0.544 -3.252 -4.812 1 97.25 85 GLY B CA 1
ATOM 2263 C C . GLY B 1 85 ? 1.093 -3.908 -3.562 1 97.25 85 GLY B C 1
ATOM 2264 O O . GLY B 1 85 ? 2.295 -4.168 -3.465 1 97.25 85 GLY B O 1
ATOM 2265 N N . THR B 1 86 ? 0.237 -4.219 -2.637 1 96.62 86 THR B N 1
ATOM 2266 C CA . THR B 1 86 ? 0.62 -4.895 -1.401 1 96.62 86 THR B CA 1
ATOM 2267 C C . THR B 1 86 ? 1.202 -6.273 -1.696 1 96.62 86 THR B C 1
ATOM 2269 O O . THR B 1 86 ? 2.209 -6.668 -1.103 1 96.62 86 THR B O 1
ATOM 2272 N N . ALA B 1 87 ? 0.577 -6.996 -2.564 1 98.12 87 ALA B N 1
ATOM 2273 C CA . ALA B 1 87 ? 1.038 -8.336 -2.92 1 98.12 87 ALA B CA 1
ATOM 2274 C C . ALA B 1 87 ? 2.479 -8.305 -3.42 1 98.12 87 ALA B C 1
ATOM 2276 O O . ALA B 1 87 ? 3.311 -9.109 -2.986 1 98.12 87 ALA B O 1
ATOM 2277 N N . PHE B 1 88 ? 2.787 -7.367 -4.328 1 98.56 88 PHE B N 1
ATOM 2278 C CA . PHE B 1 88 ? 4.125 -7.293 -4.902 1 98.56 88 PHE B CA 1
ATOM 2279 C C . PHE B 1 88 ? 5.137 -6.832 -3.861 1 98.56 88 PHE B C 1
ATOM 2281 O O . PHE B 1 88 ? 6.27 -7.32 -3.832 1 98.56 88 PHE B O 1
ATOM 2288 N N . ILE B 1 89 ? 4.754 -5.887 -3.012 1 97.06 89 ILE B N 1
ATOM 2289 C CA . ILE B 1 89 ? 5.652 -5.418 -1.963 1 97.06 89 ILE B CA 1
ATOM 2290 C C . ILE B 1 89 ? 5.992 -6.57 -1.021 1 97.06 89 ILE B C 1
ATOM 2292 O O . ILE B 1 89 ? 7.168 -6.824 -0.738 1 97.06 89 ILE B O 1
ATOM 2296 N N . ARG B 1 90 ? 5.008 -7.285 -0.596 1 96.88 90 ARG B N 1
ATOM 2297 C CA . ARG B 1 90 ? 5.223 -8.398 0.324 1 96.88 90 ARG B CA 1
ATOM 2298 C C . ARG B 1 90 ? 6.039 -9.5 -0.335 1 96.88 90 ARG B C 1
ATOM 2300 O O . ARG B 1 90 ? 6.91 -10.102 0.3 1 96.88 90 ARG B O 1
ATOM 2307 N N . ALA B 1 91 ? 5.73 -9.812 -1.544 1 98.5 91 ALA B N 1
ATOM 2308 C CA . ALA B 1 91 ? 6.547 -10.773 -2.287 1 98.5 91 ALA B CA 1
ATOM 2309 C C . ALA B 1 91 ? 8 -10.312 -2.35 1 98.5 91 ALA B C 1
ATOM 2311 O O . ALA B 1 91 ? 8.922 -11.117 -2.154 1 98.5 91 ALA B O 1
ATOM 2312 N N . GLY B 1 92 ? 8.234 -9.047 -2.66 1 98.06 92 GLY B N 1
ATOM 2313 C CA . GLY B 1 92 ? 9.578 -8.492 -2.768 1 98.06 92 GLY B CA 1
ATOM 2314 C C . GLY B 1 92 ? 10.375 -8.602 -1.48 1 98.06 92 GLY B C 1
ATOM 2315 O O . GLY B 1 92 ? 11.594 -8.789 -1.513 1 98.06 92 GLY B O 1
ATOM 2316 N N . MET B 1 93 ? 9.711 -8.477 -0.37 1 95.75 93 MET B N 1
ATOM 2317 C CA . MET B 1 93 ? 10.375 -8.562 0.93 1 95.75 93 MET B CA 1
ATOM 2318 C C . MET B 1 93 ? 11.016 -9.938 1.125 1 95.75 93 MET B C 1
ATOM 2320 O O . MET B 1 93 ? 12.047 -10.055 1.79 1 95.75 93 MET B O 1
ATOM 2324 N N . THR B 1 94 ? 10.477 -10.969 0.538 1 97.75 94 THR B N 1
ATOM 2325 C CA . THR B 1 94 ? 10.992 -12.328 0.688 1 97.75 94 THR B CA 1
ATOM 2326 C C . THR B 1 94 ? 12.227 -12.531 -0.182 1 97.75 94 THR B C 1
ATOM 2328 O O . THR B 1 94 ? 12.977 -13.5 0.008 1 97.75 94 THR B O 1
ATOM 2331 N N . ALA B 1 95 ? 12.5 -11.633 -1.1 1 97.88 95 ALA B N 1
ATOM 2332 C CA . ALA B 1 95 ? 13.586 -11.82 -2.062 1 97.88 95 ALA B CA 1
ATOM 2333 C C . ALA B 1 95 ? 14.602 -10.688 -1.962 1 97.88 95 ALA B C 1
ATOM 2335 O O . ALA B 1 95 ? 15.344 -10.43 -2.91 1 97.88 95 ALA B O 1
ATOM 2336 N N . ASP B 1 96 ? 14.539 -9.961 -0.87 1 95.5 96 ASP B N 1
ATOM 2337 C CA . ASP B 1 96 ? 15.445 -8.836 -0.669 1 95.5 96 ASP B CA 1
ATOM 2338 C C . ASP B 1 96 ? 16.891 -9.258 -0.854 1 95.5 96 ASP B C 1
ATOM 2340 O O . ASP B 1 96 ? 17.359 -10.211 -0.215 1 95.5 96 ASP B O 1
ATOM 2344 N N . GLY B 1 97 ? 17.609 -8.625 -1.725 1 96.12 97 GLY B N 1
ATOM 2345 C CA . GLY B 1 97 ? 19.031 -8.867 -1.918 1 96.12 97 GLY B CA 1
ATOM 2346 C C . GLY B 1 97 ? 19.312 -10.039 -2.838 1 96.12 97 GLY B C 1
ATOM 2347 O O . GLY B 1 97 ? 20.469 -10.297 -3.189 1 96.12 97 GLY B O 1
ATOM 2348 N N . LYS B 1 98 ? 18.312 -10.711 -3.309 1 97.75 98 LYS B N 1
ATOM 2349 C CA . LYS B 1 98 ? 18.516 -11.875 -4.16 1 97.75 98 LYS B CA 1
ATOM 2350 C C . LYS B 1 98 ? 18.719 -11.469 -5.617 1 97.75 98 LYS B C 1
ATOM 2352 O O . LYS B 1 98 ? 17.969 -10.648 -6.145 1 97.75 98 LYS B O 1
ATOM 2357 N N . GLN B 1 99 ? 19.719 -12.086 -6.223 1 97.75 99 GLN B N 1
ATOM 2358 C CA . GLN B 1 99 ? 20 -11.82 -7.633 1 97.75 99 GLN B CA 1
ATOM 2359 C C . GLN B 1 99 ? 19.312 -12.844 -8.531 1 97.75 99 GLN B C 1
ATOM 2361 O O . GLN B 1 99 ? 19.125 -12.594 -9.727 1 97.75 99 GLN B O 1
ATOM 2366 N N . THR B 1 100 ? 19.047 -14.016 -7.922 1 98 100 THR B N 1
ATOM 2367 C CA . THR B 1 100 ? 18.281 -15.062 -8.594 1 98 100 THR B CA 1
ATOM 2368 C C . THR B 1 100 ? 17.234 -15.664 -7.656 1 98 100 THR B C 1
ATOM 2370 O O . THR B 1 100 ? 17.375 -15.586 -6.434 1 98 100 THR B O 1
ATOM 2373 N N . VAL B 1 101 ? 16.156 -16.156 -8.211 1 98.38 101 VAL B N 1
ATOM 2374 C CA . VAL B 1 101 ? 15.125 -16.844 -7.438 1 98.38 101 VAL B CA 1
ATOM 2375 C C . VAL B 1 101 ? 14.719 -18.141 -8.141 1 98.38 101 VAL B C 1
ATOM 2377 O O . VAL B 1 101 ? 14.789 -18.219 -9.367 1 98.38 101 VAL B O 1
ATOM 2380 N N . ASP B 1 102 ? 14.359 -19.078 -7.355 1 98.12 102 ASP B N 1
ATOM 2381 C CA . ASP B 1 102 ? 13.891 -20.359 -7.883 1 98.12 102 ASP B CA 1
ATOM 2382 C C . ASP B 1 102 ? 12.445 -20.625 -7.484 1 98.12 102 ASP B C 1
ATOM 2384 O O . ASP B 1 102 ? 11.742 -19.719 -7.035 1 98.12 102 ASP B O 1
ATOM 2388 N N . ILE B 1 103 ? 11.992 -21.844 -7.746 1 98.5 103 ILE B N 1
ATOM 2389 C CA . ILE B 1 103 ? 10.586 -22.188 -7.59 1 98.5 103 ILE B CA 1
ATOM 2390 C C . ILE B 1 103 ? 10.203 -22.141 -6.113 1 98.5 103 ILE B C 1
ATOM 2392 O O . ILE B 1 103 ? 9.07 -21.797 -5.77 1 98.5 103 ILE B O 1
ATOM 2396 N N . LYS B 1 104 ? 11.102 -22.469 -5.238 1 98.5 104 LYS B N 1
ATOM 2397 C CA . LYS B 1 104 ? 10.836 -22.391 -3.807 1 98.5 104 LYS B CA 1
ATOM 2398 C C . LYS B 1 104 ? 10.711 -20.938 -3.35 1 98.5 104 LYS B C 1
ATOM 2400 O O . LYS B 1 104 ? 9.875 -20.609 -2.506 1 98.5 104 LYS B O 1
ATOM 2405 N N . ASP B 1 105 ? 11.594 -20.094 -3.936 1 98.69 105 ASP B N 1
ATOM 2406 C CA . ASP B 1 105 ? 11.461 -18.656 -3.693 1 98.69 105 ASP B CA 1
ATOM 2407 C C . ASP B 1 105 ? 10.102 -18.141 -4.152 1 98.69 105 ASP B C 1
ATOM 2409 O O . ASP B 1 105 ? 9.477 -17.328 -3.471 1 98.69 105 ASP B O 1
ATOM 2413 N N . PHE B 1 106 ? 9.68 -18.656 -5.285 1 98.81 106 PHE B N 1
ATOM 2414 C CA . PHE B 1 106 ? 8.398 -18.219 -5.824 1 98.81 106 PHE B CA 1
ATOM 2415 C C . PHE B 1 106 ? 7.254 -18.625 -4.91 1 98.81 106 PHE B C 1
ATOM 2417 O O . PHE B 1 106 ? 6.297 -17.859 -4.734 1 98.81 106 PHE B O 1
ATOM 2424 N N . LEU B 1 107 ? 7.336 -19.766 -4.297 1 98.88 107 LEU B N 1
ATOM 2425 C CA . LEU B 1 107 ? 6.316 -20.172 -3.334 1 98.88 107 LEU B CA 1
ATOM 2426 C C . LEU B 1 107 ? 6.246 -19.203 -2.164 1 98.88 107 LEU B C 1
ATOM 2428 O O . LEU B 1 107 ? 5.16 -18.766 -1.779 1 98.88 107 LEU B O 1
ATOM 2432 N N . GLU B 1 108 ? 7.367 -18.859 -1.643 1 98.75 108 GLU B N 1
ATOM 2433 C CA . GLU B 1 108 ? 7.402 -17.922 -0.526 1 98.75 108 GLU B CA 1
ATOM 2434 C C . GLU B 1 108 ? 6.836 -16.562 -0.931 1 98.75 108 GLU B C 1
ATOM 2436 O O . GLU B 1 108 ? 6.098 -15.938 -0.165 1 98.75 108 GLU B O 1
ATOM 2441 N N . MET B 1 109 ? 7.215 -16.094 -2.098 1 98.75 109 MET B N 1
ATOM 2442 C CA . MET B 1 109 ? 6.719 -14.828 -2.625 1 98.75 109 MET B CA 1
ATOM 2443 C C . MET B 1 109 ? 5.195 -14.844 -2.736 1 98.75 109 MET B C 1
ATOM 2445 O O . MET B 1 109 ? 4.527 -13.914 -2.293 1 98.75 109 MET B O 1
ATOM 2449 N N . LEU B 1 110 ? 4.672 -15.914 -3.34 1 98.88 110 LEU B N 1
ATOM 2450 C CA . LEU B 1 110 ? 3.236 -16.016 -3.582 1 98.88 110 LEU B CA 1
ATOM 2451 C C . LEU B 1 110 ? 2.475 -16.156 -2.268 1 98.88 110 LEU B C 1
ATOM 2453 O O . LEU B 1 110 ? 1.365 -15.633 -2.133 1 98.88 110 LEU B O 1
ATOM 2457 N N . GLU B 1 111 ? 3.043 -16.844 -1.273 1 98.75 111 GLU B N 1
ATOM 2458 C CA . GLU B 1 111 ? 2.441 -16.969 0.05 1 98.75 111 GLU B CA 1
ATOM 2459 C C . GLU B 1 111 ? 2.338 -15.617 0.74 1 98.75 111 GLU B C 1
ATOM 2461 O O . GLU B 1 111 ? 1.293 -15.281 1.3 1 98.75 111 GLU B O 1
ATOM 2466 N N . GLN B 1 112 ? 3.389 -14.883 0.608 1 98.25 112 GLN B N 1
ATOM 2467 C CA . GLN B 1 112 ? 3.377 -13.57 1.253 1 98.25 112 GLN B CA 1
ATOM 2468 C C . GLN B 1 112 ? 2.475 -12.594 0.503 1 98.25 112 GLN B C 1
ATOM 2470 O O . GLN B 1 112 ? 1.836 -11.734 1.115 1 98.25 112 GLN B O 1
ATOM 2475 N N . ALA B 1 113 ? 2.467 -12.703 -0.778 1 98.56 113 ALA B N 1
ATOM 2476 C CA . ALA B 1 113 ? 1.508 -11.922 -1.552 1 98.56 113 ALA B CA 1
ATOM 2477 C C . ALA B 1 113 ? 0.078 -12.195 -1.092 1 98.56 113 ALA B C 1
ATOM 2479 O O . ALA B 1 113 ? -0.706 -11.266 -0.894 1 98.56 113 ALA B O 1
ATOM 2480 N N . LEU B 1 114 ? -0.257 -13.5 -0.91 1 98.56 114 LEU B N 1
ATOM 2481 C CA . LEU B 1 114 ? -1.586 -13.906 -0.462 1 98.56 114 LEU B CA 1
ATOM 2482 C C . LEU B 1 114 ? -1.879 -13.359 0.931 1 98.56 114 LEU B C 1
ATOM 2484 O O . LEU B 1 114 ? -2.98 -12.867 1.191 1 98.56 114 LEU B O 1
ATOM 2488 N N . VAL B 1 115 ? -0.911 -13.406 1.832 1 96.88 115 VAL B N 1
ATOM 2489 C CA . VAL B 1 115 ? -1.052 -12.867 3.18 1 96.88 115 VAL B CA 1
ATOM 2490 C C . VAL B 1 115 ? -1.362 -11.375 3.105 1 96.88 115 VAL B C 1
ATOM 2492 O O . VAL B 1 115 ? -2.248 -10.883 3.809 1 96.88 115 VAL B O 1
ATOM 2495 N N . GLY B 1 116 ? -0.652 -10.68 2.221 1 95.44 116 GLY B N 1
ATOM 2496 C CA . GLY B 1 116 ? -0.877 -9.258 2.043 1 95.44 116 GLY B CA 1
ATOM 2497 C C . GLY B 1 116 ? -2.264 -8.93 1.521 1 95.44 116 GLY B C 1
ATOM 2498 O O . GLY B 1 116 ? -2.91 -8 2.002 1 95.44 116 GLY B O 1
ATOM 2499 N N . ILE B 1 117 ? -2.688 -9.68 0.593 1 96.44 117 ILE B N 1
ATOM 2500 C CA . ILE B 1 117 ? -3.998 -9.461 -0.009 1 96.44 117 ILE B CA 1
ATOM 2501 C C . ILE B 1 117 ? -5.09 -9.711 1.03 1 96.44 117 ILE B C 1
ATOM 2503 O O . ILE B 1 117 ? -6.051 -8.945 1.124 1 96.44 117 ILE B O 1
ATOM 2507 N N . LYS B 1 118 ? -5.004 -10.789 1.772 1 94.56 118 LYS B N 1
ATOM 2508 C CA . LYS B 1 118 ? -5.988 -11.117 2.797 1 94.56 118 LYS B CA 1
ATOM 2509 C C . LYS B 1 118 ? -6.027 -10.047 3.887 1 94.56 118 LYS B C 1
ATOM 2511 O O . LYS B 1 118 ? -7.105 -9.672 4.355 1 94.56 118 LYS B O 1
ATOM 2516 N N . MET B 1 119 ? -4.902 -9.586 4.246 1 89.69 119 MET B N 1
ATOM 2517 C CA . MET B 1 119 ? -4.82 -8.555 5.27 1 89.69 119 MET B CA 1
ATOM 2518 C C . MET B 1 119 ? -5.469 -7.258 4.789 1 89.69 119 MET B C 1
ATOM 2520 O O . MET B 1 119 ? -6.25 -6.641 5.516 1 89.69 119 MET B O 1
ATOM 2524 N N . ARG B 1 120 ? -5.238 -6.898 3.568 1 88.62 120 ARG B N 1
ATOM 2525 C CA . ARG B 1 120 ? -5.703 -5.637 3.004 1 88.62 120 ARG B CA 1
ATOM 2526 C C . ARG B 1 120 ? -7.184 -5.711 2.646 1 88.62 120 ARG B C 1
ATOM 2528 O O . ARG B 1 120 ? -7.93 -4.75 2.857 1 88.62 120 ARG B O 1
ATOM 2535 N N . GLY B 1 121 ? -7.578 -6.77 2.104 1 87.56 121 GLY B N 1
ATOM 2536 C CA . GLY B 1 121 ? -8.922 -6.902 1.564 1 87.56 121 GLY B CA 1
ATOM 2537 C C . GLY B 1 121 ? -9.906 -7.492 2.557 1 87.56 121 GLY B C 1
ATOM 2538 O O . GLY B 1 121 ? -11.117 -7.441 2.342 1 87.56 121 GLY B O 1
ATOM 2539 N N . ARG B 1 122 ? -9.336 -8.055 3.619 1 84 122 ARG B N 1
ATOM 2540 C CA . ARG B 1 122 ? -10.133 -8.734 4.633 1 84 122 ARG B CA 1
ATOM 2541 C C . ARG B 1 122 ? -11 -9.82 4.008 1 84 122 ARG B C 1
ATOM 2543 O O . ARG B 1 122 ? -12.172 -9.977 4.375 1 84 122 ARG B O 1
ATOM 2550 N N . GLY B 1 123 ? -10.484 -10.5 3.012 1 90.06 123 GLY B N 1
ATOM 2551 C CA . GLY B 1 123 ? -11.219 -11.555 2.326 1 90.06 123 GLY B CA 1
ATOM 2552 C C . GLY B 1 123 ? -10.734 -12.945 2.686 1 90.06 123 GLY B C 1
ATOM 2553 O O . GLY B 1 123 ? -9.719 -13.102 3.371 1 90.06 123 GLY B O 1
ATOM 2554 N N . LYS B 1 124 ? -11.562 -13.898 2.285 1 94.81 124 LYS B N 1
ATOM 2555 C CA . LYS B 1 124 ? -11.234 -15.312 2.465 1 94.81 124 LYS B CA 1
ATOM 2556 C C . LYS B 1 124 ? -11.656 -16.125 1.249 1 94.81 124 LYS B C 1
ATOM 2558 O O . LYS B 1 124 ? -12.445 -15.664 0.419 1 94.81 124 LYS B O 1
ATOM 2563 N N . LEU B 1 125 ? -11.047 -17.359 1.183 1 97.44 125 LEU B N 1
ATOM 2564 C CA . LEU B 1 125 ? -11.5 -18.281 0.156 1 97.44 125 LEU B CA 1
ATOM 2565 C C . LEU B 1 125 ? -13.008 -18.453 0.195 1 97.44 125 LEU B C 1
ATOM 2567 O O . LEU B 1 125 ? -13.602 -18.578 1.272 1 97.44 125 LEU B O 1
ATOM 2571 N N . GLY B 1 126 ? -13.609 -18.422 -0.972 1 97 126 GLY B N 1
ATOM 2572 C CA . GLY B 1 126 ? -15.062 -18.547 -1.04 1 97 126 GLY B CA 1
ATOM 2573 C C . GLY B 1 126 ? -15.766 -17.203 -1.004 1 97 126 GLY B C 1
ATOM 2574 O O . GLY B 1 126 ? -17 -17.141 -1.014 1 97 126 GLY B O 1
ATOM 2575 N N . GLY B 1 127 ? -15.047 -16.188 -1.06 1 96.5 127 GLY B N 1
ATOM 2576 C CA . GLY B 1 127 ? -15.633 -14.852 -0.963 1 96.5 127 GLY B CA 1
ATOM 2577 C C . GLY B 1 127 ? -15.797 -14.18 -2.311 1 96.5 127 GLY B C 1
ATOM 2578 O O . GLY B 1 127 ? -16.172 -13 -2.379 1 96.5 127 GLY B O 1
ATOM 2579 N N . LYS B 1 128 ? -15.5 -14.906 -3.402 1 97 128 LYS B N 1
ATOM 2580 C CA . LYS B 1 128 ? -15.57 -14.352 -4.754 1 97 128 LYS B CA 1
ATOM 2581 C C . LYS B 1 128 ? -14.633 -13.164 -4.91 1 97 128 LYS B C 1
ATOM 2583 O O . LYS B 1 128 ? -15.07 -12.062 -5.254 1 97 128 LYS B O 1
ATOM 2588 N N . THR B 1 129 ? -13.383 -13.344 -4.676 1 96.88 129 THR B N 1
ATOM 2589 C CA . THR B 1 129 ? -12.312 -12.359 -4.824 1 96.88 129 THR B CA 1
ATOM 2590 C C . THR B 1 129 ? -11.078 -12.992 -5.461 1 96.88 129 THR B C 1
ATOM 2592 O O . THR B 1 129 ? -11.078 -14.188 -5.766 1 96.88 129 THR B O 1
ATOM 2595 N N . MET B 1 130 ? -10.055 -12.195 -5.621 1 97.75 130 MET B N 1
ATOM 2596 C CA . MET B 1 130 ? -8.805 -12.688 -6.188 1 97.75 130 MET B CA 1
ATOM 2597 C C . MET B 1 130 ? -8.203 -13.781 -5.305 1 97.75 130 MET B C 1
ATOM 2599 O O . MET B 1 130 ? -7.402 -14.594 -5.777 1 97.75 130 MET B O 1
ATOM 2603 N N . ILE B 1 131 ? -8.617 -13.844 -4.016 1 98.38 131 ILE B N 1
ATOM 2604 C CA . ILE B 1 131 ? -8.141 -14.883 -3.104 1 98.38 131 ILE B CA 1
ATOM 2605 C C . ILE B 1 131 ? -8.57 -16.25 -3.615 1 98.38 131 ILE B C 1
ATOM 2607 O O . ILE B 1 131 ? -7.828 -17.234 -3.49 1 98.38 131 ILE B O 1
ATOM 2611 N N . ASP B 1 132 ? -9.68 -16.297 -4.27 1 98.75 132 ASP B N 1
ATOM 2612 C CA . ASP B 1 132 ? -10.227 -17.562 -4.766 1 98.75 132 ASP B CA 1
ATOM 2613 C C . ASP B 1 132 ? -9.391 -18.109 -5.922 1 98.75 132 ASP B C 1
ATOM 2615 O O . ASP B 1 132 ? -9.484 -19.281 -6.258 1 98.75 132 ASP B O 1
ATOM 2619 N N . ALA B 1 133 ? -8.594 -17.328 -6.578 1 98.81 133 ALA B N 1
ATOM 2620 C CA . ALA B 1 133 ? -7.664 -17.781 -7.602 1 98.81 133 ALA B CA 1
ATOM 2621 C C . ALA B 1 133 ? -6.277 -18.016 -7.016 1 98.81 133 ALA B C 1
ATOM 2623 O O . ALA B 1 133 ? -5.633 -19.031 -7.309 1 98.81 133 ALA B O 1
ATOM 2624 N N . ILE B 1 134 ? -5.828 -17.156 -6.133 1 98.88 134 ILE B N 1
ATOM 2625 C CA . ILE B 1 134 ? -4.438 -17.141 -5.684 1 98.88 134 ILE B CA 1
ATOM 2626 C C . ILE B 1 134 ? -4.219 -18.234 -4.641 1 98.88 134 ILE B C 1
ATOM 2628 O O . ILE B 1 134 ? -3.188 -18.906 -4.652 1 98.88 134 ILE B O 1
ATOM 2632 N N . GLU B 1 135 ? -5.133 -18.406 -3.715 1 98.88 135 GLU B N 1
ATOM 2633 C CA . GLU B 1 135 ? -4.93 -19.375 -2.648 1 98.88 135 GLU B CA 1
ATOM 2634 C C . GLU B 1 135 ? -4.844 -20.797 -3.205 1 98.88 135 GLU B C 1
ATOM 2636 O O . GLU B 1 135 ? -3.932 -21.547 -2.859 1 98.88 135 GLU B O 1
ATOM 2641 N N . PRO B 1 136 ? -5.785 -21.219 -4.086 1 98.94 136 PRO B N 1
ATOM 2642 C CA . PRO B 1 136 ? -5.594 -22.531 -4.723 1 98.94 136 PRO B CA 1
ATOM 2643 C C . PRO B 1 136 ? -4.266 -22.625 -5.469 1 98.94 136 PRO B C 1
ATOM 2645 O O . PRO B 1 136 ? -3.654 -23.703 -5.504 1 98.94 136 PRO B O 1
ATOM 2648 N N . ALA B 1 137 ? -3.816 -21.594 -6.137 1 98.94 137 ALA B N 1
ATOM 2649 C CA . ALA B 1 137 ? -2.539 -21.578 -6.844 1 98.94 137 ALA B CA 1
ATOM 2650 C C . ALA B 1 137 ? -1.378 -21.828 -5.887 1 98.94 137 ALA B C 1
ATOM 2652 O O . ALA B 1 137 ? -0.475 -22.609 -6.191 1 98.94 137 ALA B O 1
ATOM 2653 N N . VAL B 1 138 ? -1.384 -21.125 -4.703 1 98.94 138 VAL B N 1
ATOM 2654 C CA . VAL B 1 138 ? -0.351 -21.297 -3.688 1 98.94 138 VAL B CA 1
ATOM 2655 C C . VAL B 1 138 ? -0.32 -22.75 -3.229 1 98.94 138 VAL B C 1
ATOM 2657 O O . VAL B 1 138 ? 0.75 -23.359 -3.139 1 98.94 138 VAL B O 1
ATOM 2660 N N . ASN B 1 139 ? -1.484 -23.281 -2.914 1 98.88 139 ASN B N 1
ATOM 2661 C CA . ASN B 1 139 ? -1.586 -24.672 -2.463 1 98.88 139 ASN B CA 1
ATOM 2662 C C . ASN B 1 139 ? -1.063 -25.641 -3.516 1 98.88 139 ASN B C 1
ATOM 2664 O O . ASN B 1 139 ? -0.379 -26.609 -3.186 1 98.88 139 ASN B O 1
ATOM 2668 N N . SER B 1 140 ? -1.421 -25.406 -4.754 1 98.88 140 SER B N 1
ATOM 2669 C CA . SER B 1 140 ? -0.964 -26.25 -5.852 1 98.88 140 SER B CA 1
ATOM 2670 C C . SER B 1 140 ? 0.554 -26.203 -5.988 1 98.88 140 SER B C 1
ATOM 2672 O O . SER B 1 140 ? 1.19 -27.234 -6.246 1 98.88 140 SER B O 1
ATOM 2674 N N . LEU B 1 141 ? 1.129 -25.016 -5.867 1 98.88 141 LEU B N 1
ATOM 2675 C CA . LEU B 1 141 ? 2.578 -24.875 -5.961 1 98.88 141 LEU B CA 1
ATOM 2676 C C . LEU B 1 141 ? 3.275 -25.641 -4.836 1 98.88 141 LEU B C 1
ATOM 2678 O O . LEU B 1 141 ? 4.262 -26.328 -5.078 1 98.88 141 LEU B O 1
ATOM 2682 N N . ARG B 1 142 ? 2.768 -25.469 -3.633 1 98.75 142 ARG B N 1
ATOM 2683 C CA . ARG B 1 142 ? 3.312 -26.172 -2.477 1 98.75 142 ARG B CA 1
ATOM 2684 C C . ARG B 1 142 ? 3.307 -27.688 -2.701 1 98.75 142 ARG B C 1
ATOM 2686 O O . ARG B 1 142 ? 4.301 -28.359 -2.432 1 98.75 142 ARG B O 1
ATOM 2693 N N . TYR B 1 143 ? 2.158 -28.172 -3.166 1 98.75 143 TYR B N 1
ATOM 2694 C CA . TYR B 1 143 ? 2.014 -29.594 -3.447 1 98.75 143 TYR B CA 1
ATOM 2695 C C . TYR B 1 143 ? 2.998 -30.031 -4.52 1 98.75 143 TYR B C 1
ATOM 2697 O O . TYR B 1 143 ? 3.658 -31.062 -4.379 1 98.75 143 TYR B O 1
ATOM 2705 N N . SER B 1 144 ? 3.123 -29.297 -5.621 1 98.75 144 SER B N 1
ATOM 2706 C CA . SER B 1 144 ? 4.012 -29.641 -6.73 1 98.75 144 SER B CA 1
ATOM 2707 C C . SER B 1 144 ? 5.461 -29.703 -6.273 1 98.75 144 SER B C 1
ATOM 2709 O O . SER B 1 144 ? 6.195 -30.625 -6.656 1 98.75 144 SER B O 1
ATOM 2711 N N . ILE B 1 145 ? 5.848 -28.766 -5.457 1 98.31 145 ILE B N 1
ATOM 2712 C CA . ILE B 1 145 ? 7.215 -28.734 -4.941 1 98.31 145 ILE B CA 1
ATOM 2713 C C . ILE B 1 145 ? 7.453 -29.938 -4.043 1 98.31 145 ILE B C 1
ATOM 2715 O O . ILE B 1 145 ? 8.508 -30.578 -4.113 1 98.31 145 ILE B O 1
ATOM 2719 N N . SER B 1 146 ? 6.477 -30.266 -3.203 1 98.25 146 SER B N 1
ATOM 2720 C CA . SER B 1 146 ? 6.598 -31.406 -2.295 1 98.25 146 SER B CA 1
ATOM 2721 C C . SER B 1 146 ? 6.742 -32.719 -3.064 1 98.25 146 SER B C 1
ATOM 2723 O O . SER B 1 146 ? 7.363 -33.656 -2.576 1 98.25 146 SER B O 1
ATOM 2725 N N . LYS B 1 147 ? 6.207 -32.781 -4.25 1 98.19 147 LYS B N 1
ATOM 2726 C CA . LYS B 1 147 ? 6.266 -33.969 -5.09 1 98.19 147 LYS B CA 1
ATOM 2727 C C . LYS B 1 147 ? 7.527 -33.969 -5.953 1 98.19 147 LYS B C 1
ATOM 2729 O O . LYS B 1 147 ? 7.77 -34.906 -6.707 1 98.19 147 LYS B O 1
ATOM 2734 N N . GLY B 1 148 ? 8.305 -32.938 -5.934 1 97.44 148 GLY B N 1
ATOM 2735 C CA . GLY B 1 148 ? 9.562 -32.844 -6.66 1 97.44 148 GLY B CA 1
ATOM 2736 C C . GLY B 1 148 ? 9.375 -32.562 -8.141 1 97.44 148 GLY B C 1
ATOM 2737 O O . GLY B 1 148 ? 10.234 -32.906 -8.953 1 97.44 148 GLY B O 1
ATOM 2738 N N . LEU B 1 149 ? 8.258 -31.922 -8.492 1 97.69 149 LEU B N 1
ATOM 2739 C CA . LEU B 1 149 ? 8.031 -31.578 -9.891 1 97.69 149 LEU B CA 1
ATOM 2740 C C . LEU B 1 149 ? 8.945 -30.453 -10.336 1 97.69 149 LEU B C 1
ATOM 2742 O O . LEU B 1 149 ? 9.398 -29.656 -9.508 1 97.69 149 LEU B O 1
ATOM 2746 N N . ASP B 1 150 ? 9.266 -30.438 -11.586 1 96.12 150 ASP B N 1
ATOM 2747 C CA . ASP B 1 150 ? 10.109 -29.344 -12.086 1 96.12 150 ASP B CA 1
ATOM 2748 C C . ASP B 1 150 ? 9.352 -28.031 -12.117 1 96.12 150 ASP B C 1
ATOM 2750 O O . ASP B 1 150 ? 8.125 -28 -11.945 1 96.12 150 ASP B O 1
ATOM 2754 N N . SER B 1 151 ? 10.016 -26.953 -12.414 1 97.44 151 SER B N 1
ATOM 2755 C CA . SER B 1 151 ? 9.477 -25.609 -12.305 1 97.44 151 SER B CA 1
ATOM 2756 C C . SER B 1 151 ? 8.352 -25.375 -13.305 1 97.44 151 SER B C 1
ATOM 2758 O O . SER B 1 151 ? 7.328 -24.781 -12.969 1 97.44 151 SER B O 1
ATOM 2760 N N . VAL B 1 152 ? 8.547 -25.766 -14.539 1 97.94 152 VAL B N 1
ATOM 2761 C CA . VAL B 1 152 ? 7.57 -25.516 -15.586 1 97.94 152 VAL B CA 1
ATOM 2762 C C . VAL B 1 152 ? 6.27 -26.25 -15.273 1 97.94 152 VAL B C 1
ATOM 2764 O O . VAL B 1 152 ? 5.184 -25.672 -15.367 1 97.94 152 VAL B O 1
ATOM 2767 N N . LYS B 1 153 ? 6.375 -27.5 -14.898 1 98.19 153 LYS B N 1
ATOM 2768 C CA . LYS B 1 153 ? 5.195 -28.281 -14.539 1 98.19 153 LYS B CA 1
ATOM 2769 C C . LYS B 1 153 ? 4.523 -27.703 -13.289 1 98.19 153 LYS B C 1
ATOM 2771 O O . LYS B 1 153 ? 3.293 -27.672 -13.203 1 98.19 153 LYS B O 1
ATOM 2776 N N . SER B 1 154 ? 5.312 -27.328 -12.305 1 98.69 154 SER B N 1
ATOM 2777 C CA . SER B 1 154 ? 4.777 -26.703 -11.102 1 98.69 154 SER B CA 1
ATOM 2778 C C . SER B 1 154 ? 3.986 -25.438 -11.445 1 98.69 154 SER B C 1
ATOM 2780 O O . SER B 1 154 ? 2.896 -25.219 -10.914 1 98.69 154 SER B O 1
ATOM 2782 N N . LEU B 1 155 ? 4.492 -24.625 -12.352 1 98.75 155 LEU B N 1
ATOM 2783 C CA . LEU B 1 155 ? 3.836 -23.375 -12.727 1 98.75 155 LEU B CA 1
ATOM 2784 C C . LEU B 1 155 ? 2.59 -23.656 -13.57 1 98.75 155 LEU B C 1
ATOM 2786 O O . LEU B 1 155 ? 1.606 -22.922 -13.484 1 98.75 155 LEU B O 1
ATOM 2790 N N . GLU B 1 156 ? 2.604 -24.703 -14.359 1 98.75 156 GLU B N 1
ATOM 2791 C CA . GLU B 1 156 ? 1.404 -25.125 -15.078 1 98.75 156 GLU B CA 1
ATOM 2792 C C . GLU B 1 156 ? 0.276 -25.469 -14.102 1 98.75 156 GLU B C 1
ATOM 2794 O O . GLU B 1 156 ? -0.875 -25.094 -14.328 1 98.75 156 GLU B O 1
ATOM 2799 N N . ASN B 1 157 ? 0.636 -26.188 -13.086 1 98.88 157 ASN B N 1
ATOM 2800 C CA . ASN B 1 157 ? -0.342 -26.531 -12.062 1 98.88 157 ASN B CA 1
ATOM 2801 C C . ASN B 1 157 ? -0.874 -25.297 -11.344 1 98.88 157 ASN B C 1
ATOM 2803 O O . ASN B 1 157 ? -2.055 -25.234 -10.992 1 98.88 157 ASN B O 1
ATOM 2807 N N . VAL B 1 158 ? -0.011 -24.344 -11.102 1 98.88 158 VAL B N 1
ATOM 2808 C CA . VAL B 1 158 ? -0.395 -23.078 -10.492 1 98.88 158 VAL B CA 1
ATOM 2809 C C . VAL B 1 158 ? -1.439 -22.375 -11.367 1 98.88 158 VAL B C 1
ATOM 2811 O O . VAL B 1 158 ? -2.496 -21.969 -10.875 1 98.88 158 VAL B O 1
ATOM 2814 N N . ARG B 1 159 ? -1.109 -22.266 -12.625 1 98.75 159 ARG B N 1
ATOM 2815 C CA . ARG B 1 159 ? -2.008 -21.625 -13.586 1 98.75 159 ARG B CA 1
ATOM 2816 C C . ARG B 1 159 ? -3.35 -22.344 -13.641 1 98.75 159 ARG B C 1
ATOM 2818 O O . ARG B 1 159 ? -4.402 -21.719 -13.609 1 98.75 159 ARG B O 1
ATOM 2825 N N . ASN B 1 160 ? -3.348 -23.656 -13.672 1 98.88 160 ASN B N 1
ATOM 2826 C CA . ASN B 1 160 ? -4.57 -24.453 -13.727 1 98.88 160 ASN B CA 1
ATOM 2827 C C . ASN B 1 160 ? -5.41 -24.281 -12.469 1 98.88 160 ASN B C 1
ATOM 2829 O O . ASN B 1 160 ? -6.633 -24.172 -12.539 1 98.88 160 ASN B O 1
ATOM 2833 N N . ALA B 1 161 ? -4.746 -24.344 -11.344 1 98.88 161 ALA B N 1
ATOM 2834 C CA . ALA B 1 161 ? -5.449 -24.172 -10.078 1 98.88 161 ALA B CA 1
ATOM 2835 C C . ALA B 1 161 ? -6.098 -22.797 -9.984 1 98.88 161 ALA B C 1
ATOM 2837 O O . ALA B 1 161 ? -7.219 -22.656 -9.484 1 98.88 161 ALA B O 1
ATOM 2838 N N . ALA B 1 162 ? -5.402 -21.766 -10.445 1 98.94 162 ALA B N 1
ATOM 2839 C CA . ALA B 1 162 ? -5.957 -20.422 -10.461 1 98.94 162 ALA B CA 1
ATOM 2840 C C . ALA B 1 162 ? -7.191 -20.344 -11.352 1 98.94 162 ALA B C 1
ATOM 2842 O O . ALA B 1 162 ? -8.172 -19.672 -11.008 1 98.94 162 ALA B O 1
ATOM 2843 N N . PHE B 1 163 ? -7.133 -21.016 -12.5 1 98.81 163 PHE B N 1
ATOM 2844 C CA . PHE B 1 163 ? -8.25 -21.016 -13.43 1 98.81 163 PHE B CA 1
ATOM 2845 C C . PHE B 1 163 ? -9.477 -21.672 -12.805 1 98.81 163 PHE B C 1
ATOM 2847 O O . PHE B 1 163 ? -10.594 -21.172 -12.945 1 98.81 163 PHE B O 1
ATOM 2854 N N . ILE B 1 164 ? -9.25 -22.75 -12.117 1 98.75 164 ILE B N 1
ATOM 2855 C CA . ILE B 1 164 ? -10.336 -23.422 -11.406 1 98.75 164 ILE B CA 1
ATOM 2856 C C . ILE B 1 164 ? -10.906 -22.484 -10.344 1 98.75 164 ILE B C 1
ATOM 2858 O O . ILE B 1 164 ? -12.125 -22.453 -10.125 1 98.75 164 ILE B O 1
ATOM 2862 N N . GLY B 1 165 ? -10.055 -21.75 -9.672 1 98.69 165 GLY B N 1
ATOM 2863 C CA . GLY B 1 165 ? -10.477 -20.75 -8.703 1 98.69 165 GLY B CA 1
ATOM 2864 C C . GLY B 1 165 ? -11.367 -19.688 -9.305 1 98.69 165 GLY B C 1
ATOM 2865 O O . GLY B 1 165 ? -12.383 -19.297 -8.711 1 98.69 165 GLY B O 1
ATOM 2866 N N . VAL B 1 166 ? -11.023 -19.188 -10.5 1 98.69 166 VAL B N 1
ATOM 2867 C CA . VAL B 1 166 ? -11.844 -18.203 -11.211 1 98.69 166 VAL B CA 1
ATOM 2868 C C . VAL B 1 166 ? -13.234 -18.781 -11.469 1 98.69 166 VAL B C 1
ATOM 2870 O O . VAL B 1 166 ? -14.242 -18.109 -11.203 1 98.69 166 VAL B O 1
ATOM 2873 N N . LYS B 1 167 ? -13.328 -20 -11.977 1 98.56 167 LYS B N 1
ATOM 2874 C CA . LYS B 1 167 ? -14.594 -20.641 -12.305 1 98.56 167 LYS B CA 1
ATOM 2875 C C . LYS B 1 167 ? -15.461 -20.812 -11.062 1 98.56 167 LYS B C 1
ATOM 2877 O O . LYS B 1 167 ? -16.688 -20.641 -11.125 1 98.56 167 LYS B O 1
ATOM 2882 N N . SER B 1 168 ? -14.867 -21.094 -9.953 1 98.12 168 SER B N 1
ATOM 2883 C CA . SER B 1 168 ? -15.594 -21.297 -8.711 1 98.12 168 SER B CA 1
ATOM 2884 C C . SER B 1 168 ? -16.312 -20.031 -8.266 1 98.12 168 SER B C 1
ATOM 2886 O O . SER B 1 168 ? -17.312 -20.078 -7.562 1 98.12 168 SER B O 1
ATOM 2888 N N . THR B 1 169 ? -15.805 -18.844 -8.68 1 97.94 169 THR B N 1
ATOM 2889 C CA . THR B 1 169 ? -16.375 -17.578 -8.242 1 97.94 169 THR B CA 1
ATOM 2890 C C . THR B 1 169 ? -17.703 -17.312 -8.961 1 97.94 169 THR B C 1
ATOM 2892 O O . THR B 1 169 ? -18.5 -16.469 -8.516 1 97.94 169 THR B O 1
ATOM 2895 N N . GLU B 1 170 ? -17.953 -18 -10.039 1 97.25 170 GLU B N 1
ATOM 2896 C CA . GLU B 1 170 ? -19.172 -17.781 -10.828 1 97.25 170 GLU B CA 1
ATOM 2897 C C . GLU B 1 170 ? -20.422 -18.219 -10.062 1 97.25 170 GLU B C 1
ATOM 2899 O O . GLU B 1 170 ? -21.5 -17.672 -10.281 1 97.25 170 GLU B O 1
ATOM 2904 N N . SER B 1 171 ? -20.266 -19.094 -9.125 1 96.62 171 SER B N 1
ATOM 2905 C CA . SER B 1 171 ? -21.438 -19.734 -8.523 1 96.62 171 SER B CA 1
ATOM 2906 C C . SER B 1 171 ? -21.656 -19.234 -7.102 1 96.62 171 SER B C 1
ATOM 2908 O O . SER B 1 171 ? -22.516 -19.766 -6.387 1 96.62 171 SER B O 1
ATOM 2910 N N . ILE B 1 172 ? -20.828 -18.328 -6.641 1 96.19 172 ILE B N 1
ATOM 2911 C CA . ILE B 1 172 ? -20.953 -17.906 -5.254 1 96.19 172 ILE B CA 1
ATOM 2912 C C . ILE B 1 172 ? -21.203 -16.391 -5.203 1 96.19 172 ILE B C 1
ATOM 2914 O O . ILE B 1 172 ? -21 -15.695 -6.195 1 96.19 172 ILE B O 1
ATOM 2918 N N . ILE B 1 173 ? -21.75 -15.945 -4.062 1 94.25 173 ILE B N 1
ATOM 2919 C CA . ILE B 1 173 ? -22.062 -14.531 -3.83 1 94.25 173 ILE B CA 1
ATOM 2920 C C . ILE B 1 173 ? -20.812 -13.797 -3.373 1 94.25 173 ILE B C 1
ATOM 2922 O O . ILE B 1 173 ? -20.016 -14.336 -2.6 1 94.25 173 ILE B O 1
ATOM 2926 N N . CYS B 1 174 ? -20.609 -12.648 -3.889 1 90.75 174 CYS B N 1
ATOM 2927 C CA . CYS B 1 174 ? -19.484 -11.82 -3.473 1 90.75 174 CYS B CA 1
ATOM 2928 C C . CYS B 1 174 ? -19.672 -11.32 -2.045 1 90.75 174 CYS B C 1
ATOM 2930 O O . CYS B 1 174 ? -20.734 -10.805 -1.696 1 90.75 174 CYS B O 1
ATOM 2932 N N . LYS B 1 175 ? -18.656 -11.422 -1.268 1 87.19 175 LYS B N 1
ATOM 2933 C CA . LYS B 1 175 ? -18.75 -11.062 0.144 1 87.19 175 LYS B CA 1
ATOM 2934 C C . LYS B 1 175 ? -17.906 -9.828 0.46 1 87.19 175 LYS B C 1
ATOM 2936 O O . LYS B 1 175 ? -18.016 -9.258 1.547 1 87.19 175 LYS B O 1
ATOM 2941 N N . ASN B 1 176 ? -17.125 -9.43 -0.532 1 85.12 176 ASN B N 1
ATOM 2942 C CA . ASN B 1 176 ? -16.203 -8.32 -0.311 1 85.12 176 ASN B CA 1
ATOM 2943 C C . ASN B 1 176 ? -16.25 -7.312 -1.455 1 85.12 176 ASN B C 1
ATOM 2945 O O . ASN B 1 176 ? -16.594 -7.668 -2.586 1 85.12 176 ASN B O 1
ATOM 2949 N N . GLY B 1 177 ? -15.914 -6.043 -1.12 1 76.88 177 GLY B N 1
ATOM 2950 C CA . GLY B 1 177 ? -15.789 -5.023 -2.152 1 76.88 177 GLY B CA 1
ATOM 2951 C C . GLY B 1 177 ? -17.125 -4.516 -2.652 1 76.88 177 GLY B C 1
ATOM 2952 O O . GLY B 1 177 ? -18.172 -4.852 -2.092 1 76.88 177 GLY B O 1
ATOM 2953 N N . LYS B 1 178 ? -17.094 -3.822 -3.766 1 74.06 178 LYS B N 1
ATOM 2954 C CA . LYS B 1 178 ? -18.281 -3.188 -4.344 1 74.06 178 LYS B CA 1
ATOM 2955 C C . LYS B 1 178 ? -19.281 -4.23 -4.844 1 74.06 178 LYS B C 1
ATOM 2957 O O . LYS B 1 178 ? -20.484 -4.02 -4.773 1 74.06 178 LYS B O 1
ATOM 2962 N N . ALA B 1 179 ? -18.719 -5.281 -5.301 1 79.25 179 ALA B N 1
ATOM 2963 C CA . ALA B 1 179 ? -19.562 -6.324 -5.859 1 79.25 179 ALA B CA 1
ATOM 2964 C C . ALA B 1 179 ? -20.469 -6.934 -4.785 1 79.25 179 ALA B C 1
ATOM 2966 O O . ALA B 1 179 ? -21.531 -7.48 -5.094 1 79.25 179 ALA B O 1
ATOM 2967 N N . SER B 1 180 ? -20.047 -6.844 -3.557 1 83.56 180 SER B N 1
ATOM 2968 C CA . SER B 1 180 ? -20.828 -7.434 -2.473 1 83.56 180 SER B CA 1
ATOM 2969 C C . SER B 1 180 ? -22.172 -6.73 -2.312 1 83.56 180 SER B C 1
ATOM 2971 O O . SER B 1 180 ? -23.109 -7.301 -1.763 1 83.56 180 SER B O 1
ATOM 2973 N N . TYR B 1 181 ? -22.297 -5.535 -2.9 1 77.31 181 TYR B N 1
ATOM 2974 C CA . TYR B 1 181 ? -23.531 -4.762 -2.795 1 77.31 181 TYR B CA 1
ATOM 2975 C C . TYR B 1 181 ? -24.641 -5.391 -3.635 1 77.31 181 TYR B C 1
ATOM 2977 O O . TYR B 1 181 ? -25.828 -5.141 -3.395 1 77.31 181 TYR B O 1
ATOM 2985 N N . LEU B 1 182 ? -24.266 -6.285 -4.551 1 88.19 182 LEU B N 1
ATOM 2986 C CA . LEU B 1 182 ? -25.234 -6.852 -5.488 1 88.19 182 LEU B CA 1
ATOM 2987 C C . LEU B 1 182 ? -25.859 -8.117 -4.922 1 88.19 182 LEU B C 1
ATOM 2989 O O . LEU B 1 182 ? -26.891 -8.586 -5.43 1 88.19 182 LEU B O 1
ATOM 2993 N N . GLY B 1 183 ? -25.25 -8.633 -3.908 1 89.31 183 GLY B N 1
ATOM 2994 C CA . GLY B 1 183 ? -25.781 -9.859 -3.328 1 89.31 183 GLY B CA 1
ATOM 2995 C C . GLY B 1 183 ? -25.906 -10.992 -4.328 1 89.31 183 GLY B C 1
ATOM 2996 O O . GLY B 1 183 ? -24.953 -11.305 -5.039 1 89.31 183 GLY B O 1
ATOM 2997 N N . GLU B 1 184 ? -27.125 -11.484 -4.5 1 92.62 184 GLU B N 1
ATOM 2998 C CA . GLU B 1 184 ? -27.406 -12.648 -5.336 1 92.62 184 GLU B CA 1
ATOM 2999 C C . GLU B 1 184 ? -27.234 -12.312 -6.816 1 92.62 184 GLU B C 1
ATOM 3001 O O . GLU B 1 184 ? -26.984 -13.203 -7.633 1 92.62 184 GLU B O 1
ATOM 3006 N N . LYS B 1 185 ? -27.281 -11.102 -7.156 1 92.94 185 LYS B N 1
ATOM 3007 C CA . LYS B 1 185 ? -27.156 -10.688 -8.547 1 92.94 185 LYS B CA 1
ATOM 3008 C C . LYS B 1 185 ? -25.719 -10.859 -9.047 1 92.94 185 LYS B C 1
ATOM 3010 O O . LYS B 1 185 ? -25.469 -10.82 -10.25 1 92.94 185 LYS B O 1
ATOM 3015 N N . SER B 1 186 ? -24.781 -11.07 -8.133 1 93.06 186 SER B N 1
ATOM 3016 C CA . SER B 1 186 ? -23.391 -11.289 -8.516 1 93.06 186 SER B CA 1
ATOM 3017 C C . SER B 1 186 ? -23.172 -12.719 -9 1 93.06 186 SER B C 1
ATOM 3019 O O . SER B 1 186 ? -22.156 -13.016 -9.625 1 93.06 186 SER B O 1
ATOM 3021 N N . ILE B 1 187 ? -24.156 -13.578 -8.727 1 95.25 187 ILE B N 1
ATOM 3022 C CA . ILE B 1 187 ? -24.031 -14.969 -9.133 1 95.25 187 ILE B CA 1
ATOM 3023 C C . ILE B 1 187 ? -24.125 -15.078 -10.656 1 95.25 187 ILE B C 1
ATOM 3025 O O . ILE B 1 187 ? -24.906 -14.359 -11.289 1 95.25 187 ILE B O 1
ATOM 3029 N N . GLY B 1 188 ? -23.297 -15.953 -11.258 1 95.62 188 GLY B N 1
ATOM 3030 C CA . GLY B 1 188 ? -23.328 -16.156 -12.695 1 95.62 188 GLY B CA 1
ATOM 3031 C C . GLY B 1 188 ? -22.188 -15.453 -13.414 1 95.62 188 GLY B C 1
ATOM 3032 O O . GLY B 1 188 ? -21.984 -15.648 -14.617 1 95.62 188 GLY B O 1
ATOM 3033 N N . TYR B 1 189 ? -21.438 -14.656 -12.695 1 96.56 189 TYR B N 1
ATOM 3034 C CA . TYR B 1 189 ? -20.328 -13.906 -13.273 1 96.56 189 TYR B CA 1
ATOM 3035 C C . TYR B 1 189 ? -19.016 -14.219 -12.547 1 96.56 189 TYR B C 1
ATOM 3037 O O . TYR B 1 189 ? -18.984 -14.281 -11.32 1 96.56 189 TYR B O 1
ATOM 3045 N N . PRO B 1 190 ? -17.969 -14.422 -13.312 1 97.69 190 PRO B N 1
ATOM 3046 C CA . PRO B 1 190 ? -16.688 -14.586 -12.648 1 97.69 190 PRO B CA 1
ATOM 3047 C C . PRO B 1 190 ? -16.156 -13.289 -12.031 1 97.69 190 PRO B C 1
ATOM 3049 O O . PRO B 1 190 ? -16.438 -12.203 -12.547 1 97.69 190 PRO B O 1
ATOM 3052 N N . ASP B 1 191 ? -15.414 -13.398 -10.953 1 97.31 191 ASP B N 1
ATOM 3053 C CA . ASP B 1 191 ? -14.812 -12.234 -10.305 1 97.31 191 ASP B CA 1
ATOM 3054 C C . ASP B 1 191 ? -13.695 -11.641 -11.156 1 97.31 191 ASP B C 1
ATOM 3056 O O . ASP B 1 191 ? -12.781 -12.359 -11.57 1 97.31 191 ASP B O 1
ATOM 3060 N N . PRO B 1 192 ? -13.742 -10.375 -11.461 1 97.5 192 PRO B N 1
ATOM 3061 C CA . PRO B 1 192 ? -12.688 -9.75 -12.258 1 97.5 192 PRO B CA 1
ATOM 3062 C C . PRO B 1 192 ? -11.312 -9.844 -11.602 1 97.5 192 PRO B C 1
ATOM 3064 O O . PRO B 1 192 ? -10.305 -10.023 -12.289 1 97.5 192 PRO B O 1
ATOM 3067 N N . GLY B 1 193 ? -11.234 -9.773 -10.258 1 97.31 193 GLY B N 1
ATOM 3068 C CA . GLY B 1 193 ? -9.969 -9.898 -9.547 1 97.31 193 GLY B CA 1
ATOM 3069 C C . GLY B 1 193 ? -9.359 -11.289 -9.648 1 97.31 193 GLY B C 1
ATOM 3070 O O . GLY B 1 193 ? -8.164 -11.43 -9.898 1 97.31 193 GLY B O 1
ATOM 3071 N N . ALA B 1 194 ? -10.211 -12.242 -9.453 1 98.44 194 ALA B N 1
ATOM 3072 C CA . ALA B 1 194 ? -9.742 -13.609 -9.633 1 98.44 194 ALA B CA 1
ATOM 3073 C C . ALA B 1 194 ? -9.25 -13.836 -11.062 1 98.44 194 ALA B C 1
ATOM 3075 O O . ALA B 1 194 ? -8.219 -14.484 -11.273 1 98.44 194 ALA B O 1
ATOM 3076 N N . THR B 1 195 ? -9.977 -13.312 -11.969 1 98.81 195 THR B N 1
ATOM 3077 C CA . THR B 1 195 ? -9.656 -13.492 -13.383 1 98.81 195 THR B CA 1
ATOM 3078 C C . THR B 1 195 ? -8.32 -12.828 -13.711 1 98.81 195 THR B C 1
ATOM 3080 O O . THR B 1 195 ? -7.477 -13.43 -14.391 1 98.81 195 THR B O 1
ATOM 3083 N N . SER B 1 196 ? -8.133 -11.5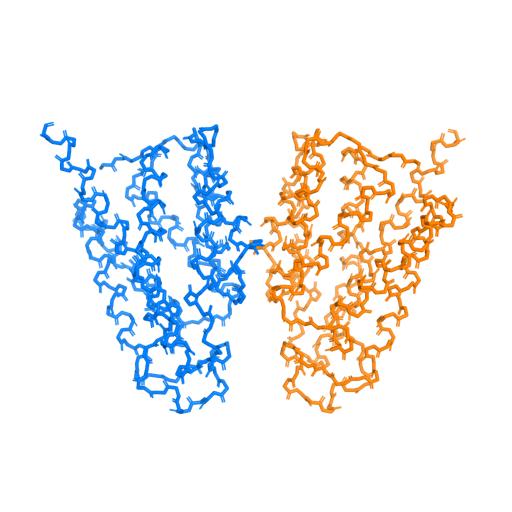86 -13.281 1 98.81 196 SER B N 1
ATOM 3084 C CA . SER B 1 196 ? -6.859 -10.922 -13.555 1 98.81 196 SER B CA 1
ATOM 3085 C C . SER B 1 196 ? -5.703 -11.633 -12.859 1 98.81 196 SER B C 1
ATOM 3087 O O . SER B 1 196 ? -4.594 -11.695 -13.391 1 98.81 196 SER B O 1
ATOM 3089 N N . SER B 1 197 ? -5.918 -12.203 -11.641 1 98.81 197 SER B N 1
ATOM 3090 C CA . SER B 1 197 ? -4.895 -12.977 -10.961 1 98.81 197 SER B CA 1
ATOM 3091 C C . SER B 1 197 ? -4.488 -14.203 -11.773 1 98.81 197 SER B C 1
ATOM 3093 O O . SER B 1 197 ? -3.301 -14.508 -11.891 1 98.81 197 SER B O 1
ATOM 3095 N N . TYR B 1 198 ? -5.535 -14.883 -12.32 1 98.88 198 TYR B N 1
ATOM 3096 C CA . TYR B 1 198 ? -5.258 -16 -13.211 1 98.88 198 TYR B CA 1
ATOM 3097 C C . TYR B 1 198 ? -4.422 -15.562 -14.406 1 98.88 198 TYR B C 1
ATOM 3099 O O . TYR B 1 198 ? -3.453 -16.234 -14.773 1 98.88 198 TYR B O 1
ATOM 3107 N N . LEU B 1 199 ? -4.738 -14.469 -15.023 1 98.88 199 LEU B N 1
ATOM 3108 C CA . LEU B 1 199 ? -4.02 -13.984 -16.203 1 98.88 199 LEU B CA 1
ATOM 3109 C C . LEU B 1 199 ? -2.557 -13.711 -15.867 1 98.88 199 LEU B C 1
ATOM 3111 O O . LEU B 1 199 ? -1.665 -14.039 -16.656 1 98.88 199 LEU B O 1
ATOM 3115 N N . MET B 1 200 ? -2.295 -13.141 -14.742 1 98.75 200 MET B N 1
ATOM 3116 C CA . MET B 1 200 ? -0.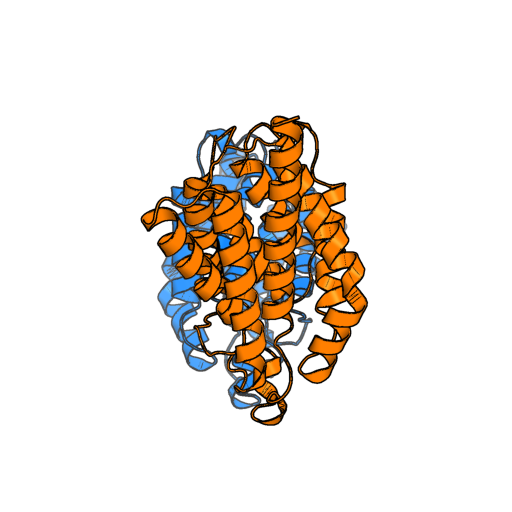928 -12.828 -14.336 1 98.75 200 MET B CA 1
ATOM 3117 C C . MET B 1 200 ? -0.13 -14.102 -14.078 1 98.75 200 MET B C 1
ATOM 3119 O O . MET B 1 200 ? 1.028 -14.203 -14.484 1 98.75 200 MET B O 1
ATOM 3123 N N . LEU B 1 201 ? -0.755 -15.07 -13.391 1 98.88 201 LEU B N 1
ATOM 3124 C CA . LEU B 1 201 ? -0.081 -16.328 -13.133 1 98.88 201 LEU B CA 1
ATOM 3125 C C . LEU B 1 201 ? 0.167 -17.094 -14.43 1 98.88 201 LEU B C 1
ATOM 3127 O O . LEU B 1 201 ? 1.187 -17.781 -14.57 1 98.88 201 LEU B O 1
ATOM 3131 N N . ASN B 1 202 ? -0.795 -16.938 -15.359 1 98.88 202 ASN B N 1
ATOM 3132 C CA . ASN B 1 202 ? -0.608 -17.531 -16.688 1 98.88 202 ASN B CA 1
ATOM 3133 C C . ASN B 1 202 ? 0.576 -16.891 -17.406 1 98.88 202 ASN B C 1
ATOM 3135 O O . ASN B 1 202 ? 1.327 -17.594 -18.094 1 98.88 202 ASN B O 1
ATOM 3139 N N . ALA B 1 203 ? 0.732 -15.594 -17.312 1 98.75 203 ALA B N 1
ATOM 3140 C CA . ALA B 1 203 ? 1.869 -14.906 -17.922 1 98.75 203 ALA B CA 1
ATOM 3141 C C . ALA B 1 203 ? 3.189 -15.43 -17.359 1 98.75 203 ALA B C 1
ATOM 3143 O O . ALA B 1 203 ? 4.16 -15.602 -18.109 1 98.75 203 ALA B O 1
ATOM 3144 N N . ILE B 1 204 ? 3.264 -15.656 -16.078 1 98.69 204 ILE B N 1
ATOM 3145 C CA . ILE B 1 204 ? 4.465 -16.188 -15.438 1 98.69 204 ILE B CA 1
ATOM 3146 C C . ILE B 1 204 ? 4.777 -17.578 -16 1 98.69 204 ILE B C 1
ATOM 3148 O O . ILE B 1 204 ? 5.91 -17.844 -16.406 1 98.69 204 ILE B O 1
ATOM 3152 N N . TYR B 1 205 ? 3.727 -18.453 -16.031 1 98.69 205 TYR B N 1
ATOM 3153 C CA . TYR B 1 205 ? 3.902 -19.797 -16.531 1 98.69 205 TYR B CA 1
ATOM 3154 C C . TYR B 1 205 ? 4.438 -19.781 -17.969 1 98.69 205 TYR B C 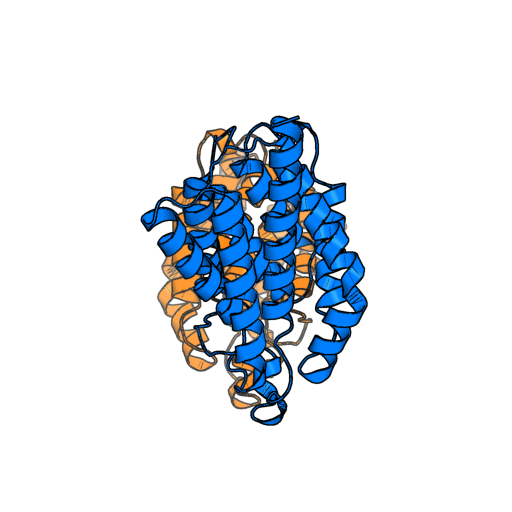1
ATOM 3156 O O . TYR B 1 205 ? 5.465 -20.406 -18.25 1 98.69 205 TYR B O 1
ATOM 3164 N N . GLU B 1 206 ? 3.768 -19 -18.844 1 98.44 206 GLU B N 1
ATOM 3165 C CA . GLU B 1 206 ? 4.117 -19 -20.266 1 98.44 206 GLU B CA 1
ATOM 3166 C C . GLU B 1 206 ? 5.523 -18.438 -20.484 1 98.44 206 GLU B C 1
ATOM 3168 O O . GLU B 1 206 ? 6.285 -18.969 -21.297 1 98.44 206 GLU B O 1
ATOM 3173 N N . LYS B 1 207 ? 5.879 -17.391 -19.75 1 98.19 207 LYS B N 1
ATOM 3174 C CA . LYS B 1 207 ? 7.184 -16.766 -19.953 1 98.19 207 LYS B CA 1
ATOM 3175 C C . LYS B 1 207 ? 8.305 -17.656 -19.422 1 98.19 207 LYS B C 1
ATOM 3177 O O . LYS B 1 207 ? 9.367 -17.766 -20.047 1 98.19 207 LYS B O 1
ATOM 3182 N N . VAL B 1 208 ? 8.141 -18.266 -18.297 1 97.69 208 VAL B N 1
ATOM 3183 C CA . VAL B 1 208 ? 9.164 -19.156 -17.734 1 97.69 208 VAL B CA 1
ATOM 3184 C C . VAL B 1 20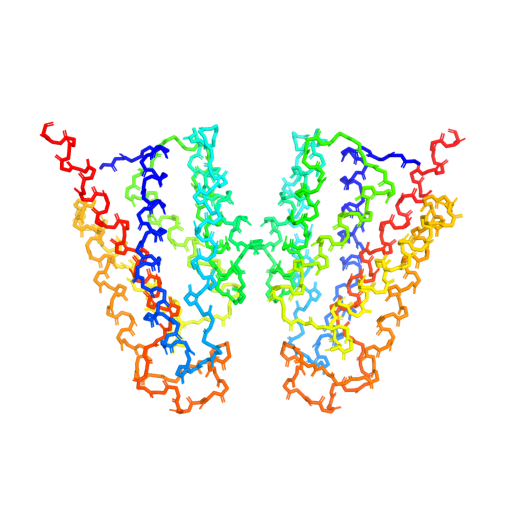8 ? 9.359 -20.359 -18.641 1 97.69 208 VAL B C 1
ATOM 3186 O O . VAL B 1 208 ? 10.484 -20.828 -18.844 1 97.69 208 VAL B O 1
ATOM 3189 N N . LYS B 1 209 ? 8.227 -20.906 -19.109 1 97.25 209 LYS B N 1
ATOM 3190 C CA . LYS B 1 209 ? 8.312 -22.016 -20.062 1 97.25 209 LYS B CA 1
ATOM 3191 C C . LYS B 1 209 ? 9.164 -21.625 -21.266 1 97.25 209 LYS B C 1
ATOM 3193 O O . LYS B 1 209 ? 9.992 -22.422 -21.734 1 97.25 209 LYS B O 1
ATOM 3198 N N . GLU B 1 210 ? 8.969 -20.391 -21.766 1 96.62 210 GLU B N 1
ATOM 3199 C CA . GLU B 1 210 ? 9.75 -19.891 -22.891 1 96.62 210 GLU B CA 1
ATOM 3200 C C . GLU B 1 210 ? 11.227 -19.75 -22.531 1 96.62 210 GLU B C 1
ATOM 3202 O O . GLU B 1 210 ? 12.102 -20.109 -23.328 1 96.62 210 GLU B O 1
ATOM 3207 N N . LEU B 1 211 ? 11.523 -19.188 -21.312 1 93.75 211 LEU B N 1
ATOM 3208 C CA . LEU B 1 211 ? 12.891 -18.953 -20.859 1 93.75 211 LEU B CA 1
ATOM 3209 C C . LEU B 1 211 ? 13.633 -20.266 -20.688 1 93.75 211 LEU B C 1
ATOM 3211 O O . LEU B 1 211 ? 14.844 -20.344 -20.922 1 93.75 211 LEU B O 1
ATOM 3215 N N . CYS B 1 212 ? 12.953 -21.312 -20.266 1 89.56 212 CYS B N 1
ATOM 3216 C CA . CYS B 1 212 ? 13.555 -22.625 -20.078 1 89.56 212 CYS B CA 1
ATOM 3217 C C . CYS B 1 212 ? 13.812 -23.312 -21.406 1 89.56 212 CYS B C 1
ATOM 3219 O O . CYS B 1 212 ? 14.758 -24.094 -21.531 1 89.56 212 CYS B O 1
ATOM 3221 N N . ALA B 1 213 ? 13.062 -23.062 -22.344 1 84.75 213 ALA B N 1
ATOM 3222 C CA . ALA B 1 213 ? 13.258 -23.656 -23.672 1 84.75 213 ALA B CA 1
ATOM 3223 C C . ALA B 1 213 ? 14.477 -23.047 -24.359 1 84.75 213 ALA B C 1
ATOM 3225 O O . ALA B 1 213 ? 15.211 -23.75 -25.062 1 84.75 213 ALA B O 1
ATOM 3226 N N . VAL B 1 214 ? 14.703 -21.844 -24.141 1 73.69 214 VAL B N 1
ATOM 3227 C CA . VAL B 1 214 ? 15.828 -21.156 -24.781 1 73.69 214 VAL B CA 1
ATOM 3228 C C . VAL B 1 214 ? 17.141 -21.609 -24.125 1 73.69 214 VAL B C 1
ATOM 3230 O O . VAL B 1 214 ? 18.156 -21.719 -24.797 1 73.69 214 VAL B O 1
ATOM 3233 N N . GLU B 1 215 ? 17.109 -21.781 -22.844 1 64.69 215 GLU B N 1
ATOM 3234 C CA . GLU B 1 215 ? 18.328 -22.219 -22.156 1 64.69 215 GLU B CA 1
ATOM 3235 C C . GLU B 1 215 ? 18.734 -23.625 -22.609 1 64.69 215 GLU B C 1
ATOM 3237 O O . GLU B 1 215 ? 19.922 -23.938 -22.656 1 64.69 215 GLU B O 1
ATOM 3242 N N . LYS B 1 216 ? 17.781 -24.438 -23.016 1 59.44 216 LYS B N 1
ATOM 3243 C CA . LYS B 1 216 ? 18.094 -25.797 -23.469 1 59.44 216 LYS B CA 1
ATOM 3244 C C . LYS B 1 216 ? 18.516 -25.812 -24.938 1 59.44 216 LYS B C 1
ATOM 3246 O O . LYS B 1 216 ? 19.094 -26.797 -25.406 1 59.44 216 LYS B O 1
ATOM 3251 N N . SER B 1 217 ? 18.25 -24.875 -25.656 1 51.47 217 SER B N 1
ATOM 3252 C CA . SER B 1 217 ? 18.703 -24.844 -27.047 1 51.47 217 SER B CA 1
ATOM 3253 C C . SER B 1 217 ? 20.094 -24.219 -27.156 1 51.47 217 SER B C 1
ATOM 3255 O O . SER B 1 217 ? 20.359 -23.188 -26.547 1 51.47 217 SER B O 1
#

Sequence (434 aa):
MSINGVQVREILNSMAILINENVDYLTELDAAIGDGDHGLNLDKGFTAVRRKLKDKDLNDIGHILKKVGMILVSNTGGASGSLYGTAFIRAGMTADGKQTVDIKDFLEMLEQALVGIKMRGRGKLGGKTMIDAIEPAVNSLRYSISKGLDSVKSLENVRNAAFIGVKSTESIICKNGKASYLGEKSIGYPDPGATSSYLMLNAIYEKVKELCAVEKSMSINGVQVREILNSMAILINENVDYLTELDAAIGDGDHGLNLDKGFTAVRRKLKDKDLNDIGHILKKVGMILVSNTGGASGSLYGTAFIRAGMTADGKQTVDIKDFLEMLEQALVGIKMRGRGKLGGKTMIDAIEPAVNSLRYSISKGLDSVKSLENVRNAAFIGVKSTESIICKNGKASYLGEKSIGYPDPGATSSYLMLNAIYEKVKELCAVEKS

Foldseek 3Di:
DKDFLVLVLVLLVLLLVLLLVCLQVLLVLCVQQHVSCQSVLVNQLSVQLNVPDDPVQRQFQLSSLLVSLVSLCVGGDDPLSNLSSQLSNQLSVLRGRPRIDALVSVLNSLVRSLVRNCVSFVDDQQQQALNLLSVQLSVQLVVCVVVVHHRLVSLVSSLVSLVVSQVSSQAGAHDTDRSNVVGPSSHRGGRSRSVSSSSSSVSNSVSVVVVVVVVVD/DKDFLVLVLVLLVLLLVLLQVCLQVLLVLCVQQHVSCLSVLVNQLSVQLNVPDDPVQRQFQLSSLLVSLVSLCVGGDDPLSNLSSQLSNQLSVLRGRPRMDALVSVLNSLVRSLVRNCVSFVDDQQQQALNLLSVQLSVQLVVCVVVVHHRLVSLVSSLVSLVVSQVSSQAGAHDTDRSNVVGPSSHRGGRSRSVSSSSSSVSNSVSVVVVVVVVVD

Solvent-accessible surface area (backbone atoms only — not comparable to full-atom values): 19841 Å² total; per-residue (Å²): 116,70,45,38,24,68,54,50,51,52,31,53,48,42,30,34,52,53,43,51,76,35,22,66,61,32,16,51,41,19,47,72,44,49,86,35,48,56,15,60,21,51,34,49,13,36,50,49,38,63,71,68,63,54,77,87,43,38,70,21,42,8,54,41,30,30,50,45,8,52,43,17,39,70,52,14,45,48,69,62,10,46,36,51,10,26,16,29,30,41,20,9,63,74,32,60,76,28,51,60,45,36,62,68,51,48,49,53,20,49,50,35,16,49,52,35,30,33,50,54,61,69,57,51,77,76,24,35,39,36,49,27,6,51,52,45,16,47,52,38,34,54,51,27,54,75,70,66,50,53,59,59,61,26,31,48,44,20,31,51,32,7,47,53,21,21,59,57,18,18,77,33,47,26,70,48,73,72,30,28,78,48,35,72,70,28,42,76,39,51,31,42,53,4,43,52,48,23,52,42,42,39,25,45,32,55,44,50,46,51,55,54,54,52,71,74,98,116,72,46,39,26,67,54,50,52,52,31,52,49,42,30,33,50,53,44,51,75,36,22,67,60,30,16,51,41,19,46,73,44,48,86,35,49,56,14,58,21,51,33,48,14,36,50,49,37,63,71,66,63,52,79,86,43,37,68,20,43,8,55,42,29,31,51,46,8,52,41,17,40,70,50,14,44,48,69,60,10,46,36,50,11,25,16,29,32,41,20,9,64,74,31,59,78,26,51,60,44,35,61,67,51,48,50,53,19,51,48,34,14,50,51,35,30,32,51,52,62,70,56,51,77,75,24,34,38,36,50,27,5,49,52,47,15,47,53,38,34,54,52,27,53,76,70,65,51,53,59,59,60,25,32,47,44,20,29,51,33,7,48,52,22,22,59,57,19,20,77,33,47,26,70,48,73,72,31,27,78,49,36,74,70,28,41,76,39,49,29,42,52,4,43,53,49,24,52,42,42,37,25,44,32,57,44,50,45,51,55,54,53,54,72,73,97

InterPro domains:
  IPR004007 DhaL domain [PF02734] (32-206)
  IPR004007 DhaL domain [PS51480] (6-206)
  IPR004007 DhaL domain [SM01120] (32-206)
  IPR012737 Dihydroxyacetone kinase, subunit L [TIGR02365] (9-205)
  IPR036117 DhaL domain superfamily [G3DSA:1.25.40.340] (1-210)
  IPR036117 DhaL domain superfamily [SSF101473] (2-206)
  IPR050861 Dihydroxyacetone Kinase (DAK) [PTHR28629] (5-209)

Radius of gyration: 22.18 Å; Cα contacts (8 Å, |Δi|>4): 851; chains: 2; bounding box: 49×69×50 Å

pLDDT: mean 95.26, std 6.35, range [51.47, 98.94]

Nearest PDB structures (foldseek):
  3pnl-assembly1_B  TM=9.743E-01  e=3.096E-18  Escherichia coli K-12
  3cr3-assembly1_A  TM=9.095E-01  e=1.230E-13  unclassified
  7w7h-assembly1_B  TM=8.858E-01  e=3.803E-09  Streptococcus suis 05ZYH33
  7w7h-assembly1_A  TM=8.784E-01  e=8.489E-09  Streptococcus suis 05ZYH33
  7snb-assembly1_A  TM=8.917E-01  e=1.154E-07  Staphylococcus aureus

Secondary structure (DSSP, 8-state):
--EEHHHHHHHHHHHHHHHHHTHHHHHHHHHHHS-S-HHHHHHHHHHHHHHH--GGGTT-HHHHHHHHHHHHHHH--HHHHHHHHHHHHHHHHTTTT-SEE-HHHHHHHHHHHHHHHHHHH---TTSSSTHHHHHHHHHHHHHHHHTT--HHHHHHHHHHHHHHHHHHGGGS---SSGGGGGGGGGTTS--HHHHHHHHHHHHHHHHHHHHHHHHH-/--EEHHHHHHHHHHHHHHHHHTHHHHHHHHHHHS-S-HHHHHHHHHHHHHHH--GGGTT-HHHHHHHHHHHHHHH--HHHHHHHHHHHHHHHHTTTT-SEE-HHHHHHHHHHHHHHHHHHH---TTSSSTHHHHHHHHHHHHHHHHTT--HHHHHHHHHHHHHHHHHHGGGS---SSGGGGGGGGGTTS--HHHHHHHHHHHHHHHHHHHHHHHHH-